Protein 8UEN (pdb70)

B-factor: mean 42.43, std 13.36, range [17.21, 109.15]

Structure (mmCIF, N/CA/C/O backbone):
data_8UEN
#
_entry.id   8UEN
#
_cell.length_a   202.950
_cell.length_b   58.762
_cell.length_c   74.562
_cell.angle_alpha   90.00
_cell.angle_beta   90.00
_cell.angle_gamma   90.00
#
_symmetry.space_group_name_H-M   'P 21 21 2'
#
loop_
_entity.id
_entity.type
_entity.pdbx_description
1 polymer 'Corynebacterial protease CP40'
2 water water
#
loop_
_atom_site.group_PDB
_atom_site.id
_atom_site.type_symbol
_atom_site.label_atom_id
_atom_site.label_alt_id
_atom_site.label_comp_id
_atom_site.label_asym_id
_atom_site.label_entity_id
_atom_site.label_seq_id
_atom_site.pdbx_PDB_ins_code
_atom_site.Cartn_x
_atom_site.Cartn_y
_atom_site.Cartn_z
_atom_site.occupancy
_atom_site.B_iso_or_equiv
_atom_site.auth_seq_id
_atom_site.auth_comp_id
_atom_site.auth_asym_id
_atom_site.auth_atom_id
_atom_site.pdbx_PDB_model_num
ATOM 1 N N . LEU A 1 39 ? 3.040 13.668 29.095 1.00 66.01 36 LEU A N 1
ATOM 2 C CA . LEU A 1 39 ? 1.631 13.665 28.617 1.00 61.21 36 LEU A CA 1
ATOM 3 C C . LEU A 1 39 ? 1.560 12.983 27.243 1.00 56.54 36 LEU A C 1
ATOM 4 O O . LEU A 1 39 ? 0.527 12.365 26.946 1.00 58.44 36 LEU A O 1
ATOM 9 N N . SER A 1 40 ? 2.602 13.104 26.439 1.00 49.46 37 SER A N 1
ATOM 10 C CA . SER A 1 40 ? 2.686 12.411 25.159 1.00 50.35 37 SER A CA 1
ATOM 11 C C . SER A 1 40 ? 2.414 10.920 25.311 1.00 50.17 37 SER A C 1
ATOM 12 O O . SER A 1 40 ? 2.867 10.280 26.264 1.00 49.51 37 SER A O 1
ATOM 15 N N . ASN A 1 41 ? 1.670 10.370 24.352 1.00 52.60 38 ASN A N 1
ATOM 16 C CA . ASN A 1 41 ? 1.342 8.952 24.306 1.00 44.52 38 ASN A CA 1
ATOM 17 C C . ASN A 1 41 ? 2.050 8.230 23.168 1.00 43.16 38 ASN A C 1
ATOM 18 O O . ASN A 1 41 ? 1.708 7.081 22.870 1.00 47.65 38 ASN A O 1
ATOM 23 N N . ALA A 1 42 ? 3.012 8.878 22.518 1.00 42.53 39 ALA A N 1
ATOM 24 C CA . ALA A 1 42 ? 3.720 8.240 21.420 1.00 47.15 39 ALA A CA 1
ATOM 25 C C . ALA A 1 42 ? 4.451 6.997 21.922 1.00 42.79 39 ALA A C 1
ATOM 26 O O . ALA A 1 42 ? 4.978 6.996 23.041 1.00 44.18 39 ALA A O 1
ATOM 28 N N . PRO A 1 43 ? 4.489 5.924 21.135 1.00 42.70 40 PRO A N 1
ATOM 29 C CA . PRO A 1 43 ? 5.136 4.694 21.603 1.00 43.00 40 PRO A CA 1
ATOM 30 C C . PRO A 1 43 ? 6.641 4.864 21.735 1.00 47.61 40 PRO A C 1
ATOM 31 O O . PRO A 1 43 ? 7.293 5.479 20.887 1.00 42.66 40 PRO A O 1
ATOM 35 N N . LEU A 1 44 ? 7.189 4.317 22.815 1.00 44.06 41 LEU A N 1
ATOM 36 C CA . LEU A 1 44 ? 8.634 4.212 22.977 1.00 45.67 41 LEU A CA 1
ATOM 37 C C . LEU A 1 44 ? 9.077 2.918 22.302 1.00 43.44 41 LEU A C 1
ATOM 38 O O . LEU A 1 44 ? 8.824 1.823 22.816 1.00 43.40 41 LEU A O 1
ATOM 43 N N . ALA A 1 45 ? 9.745 3.046 21.158 1.00 41.25 42 ALA A N 1
ATOM 44 C CA . ALA A 1 45 ? 9.991 1.918 20.274 1.00 42.37 42 ALA A CA 1
ATOM 45 C C . ALA A 1 45 ? 11.088 1.015 20.831 1.00 46.80 42 ALA A C 1
ATOM 46 O O . ALA A 1 45 ? 11.739 1.318 21.835 1.00 45.63 42 ALA A O 1
ATOM 48 N N . ALA A 1 46 ? 11.320 -0.101 20.145 1.00 44.89 43 ALA A N 1
ATOM 49 C CA . ALA A 1 46 ? 12.327 -1.047 20.586 1.00 40.43 43 ALA A CA 1
ATOM 50 C C . ALA A 1 46 ? 13.708 -0.513 20.217 1.00 47.80 43 ALA A C 1
ATOM 51 O O . ALA A 1 46 ? 13.849 0.549 19.601 1.00 42.03 43 ALA A O 1
ATOM 53 N N . SER A 1 47 ? 14.750 -1.252 20.604 1.00 43.72 44 SER A N 1
ATOM 54 C CA . SER A 1 47 ? 16.108 -0.776 20.366 1.00 41.89 44 SER A CA 1
ATOM 55 C C . SER A 1 47 ? 16.581 -1.214 18.988 1.00 45.45 44 SER A C 1
ATOM 56 O O . SER A 1 47 ? 16.383 -2.376 18.614 1.00 43.83 44 SER A O 1
ATOM 59 N N . PRO A 1 48 ? 17.197 -0.323 18.207 1.00 48.72 45 PRO A N 1
ATOM 60 C CA . PRO A 1 48 ? 17.823 -0.769 16.954 1.00 48.05 45 PRO A CA 1
ATOM 61 C C . PRO A 1 48 ? 19.017 -1.680 17.174 1.00 42.79 45 PRO A C 1
ATOM 62 O O . PRO A 1 48 ? 19.438 -2.355 16.228 1.00 49.74 45 PRO A O 1
ATOM 66 N N . GLY A 1 49 ? 19.578 -1.712 18.384 1.00 40.92 46 GLY A N 1
ATOM 67 C CA . GLY A 1 49 ? 20.712 -2.554 18.693 1.00 49.09 46 GLY A CA 1
ATOM 68 C C . GLY A 1 49 ? 22.066 -1.893 18.556 1.00 52.11 46 GLY A C 1
ATOM 69 O O . GLY A 1 49 ? 23.069 -2.486 18.976 1.00 44.52 46 GLY A O 1
ATOM 70 N N . GLN A 1 50 ? 22.131 -0.686 18.000 1.00 44.28 47 GLN A N 1
ATOM 71 C CA . GLN A 1 50 ? 23.405 -0.016 17.789 1.00 48.94 47 GLN A CA 1
ATOM 72 C C . GLN A 1 50 ? 23.159 1.465 17.547 1.00 47.32 47 GLN A C 1
ATOM 73 O O . GLN A 1 50 ? 22.048 1.884 17.209 1.00 45.62 47 GLN A O 1
ATOM 79 N N . ALA A 1 51 ? 24.215 2.252 17.733 1.00 43.14 48 ALA A N 1
ATOM 80 C CA . ALA A 1 51 ? 24.150 3.680 17.479 1.00 46.58 48 ALA A CA 1
ATOM 81 C C . ALA A 1 51 ? 24.166 3.949 15.976 1.00 47.60 48 ALA A C 1
ATOM 82 O O . ALA A 1 51 ? 24.317 3.039 15.154 1.00 53.09 48 ALA A O 1
ATOM 84 N N . ASP A 1 52 ? 23.997 5.225 15.619 1.00 49.99 49 ASP A N 1
ATOM 85 C CA . ASP A 1 52 ? 24.015 5.611 14.210 1.00 54.19 49 ASP A CA 1
ATOM 86 C C . ASP A 1 52 ? 25.338 5.230 13.558 1.00 56.76 49 ASP A C 1
ATOM 87 O O . ASP A 1 52 ? 25.365 4.678 12.452 1.00 54.78 49 ASP A O 1
ATOM 92 N N . LYS A 1 53 ? 26.449 5.521 14.230 1.00 45.66 50 LYS A N 1
ATOM 93 C CA . LYS A 1 53 ? 27.769 5.073 13.814 1.00 49.03 50 LYS A CA 1
ATOM 94 C C . LYS A 1 53 ? 28.343 4.168 14.895 1.00 45.96 50 LYS A C 1
ATOM 95 O O . LYS A 1 53 ? 28.133 4.403 16.089 1.00 43.85 50 LYS A O 1
ATOM 97 N N . VAL A 1 54 ? 29.062 3.128 14.473 1.00 40.43 51 VAL A N 1
ATOM 98 C CA . VAL A 1 54 ? 29.665 2.168 15.387 1.00 36.87 51 VAL A CA 1
ATOM 99 C C . VAL A 1 54 ? 31.121 1.956 14.993 1.00 40.09 51 VAL A C 1
ATOM 100 O O . VAL A 1 54 ? 31.594 2.451 13.970 1.00 41.98 51 VAL A O 1
ATOM 104 N N . GLY A 1 55 ? 31.834 1.208 15.833 1.00 43.19 52 GLY A N 1
ATOM 105 C CA . GLY A 1 55 ? 33.225 0.902 15.578 1.00 42.83 52 GLY A CA 1
ATOM 106 C C . GLY A 1 55 ? 34.150 2.054 15.919 1.00 40.88 52 GLY A C 1
ATOM 107 O O . GLY A 1 55 ? 33.746 3.109 16.411 1.00 43.33 52 GLY A O 1
ATOM 108 N N . ALA A 1 56 ? 35.435 1.830 15.653 1.00 38.02 53 ALA A N 1
ATOM 109 C CA . ALA A 1 56 ? 36.449 2.837 15.930 1.00 37.25 53 ALA A CA 1
ATOM 110 C C . ALA A 1 56 ? 36.273 4.041 15.013 1.00 45.01 53 ALA A C 1
ATOM 111 O O . ALA A 1 56 ? 36.105 3.892 13.798 1.00 39.99 53 ALA A O 1
ATOM 113 N N . GLN A 1 57 ? 36.311 5.235 15.597 1.00 41.86 54 GLN A N 1
ATOM 114 C CA . GLN A 1 57 ? 36.161 6.486 14.864 1.00 43.60 54 GLN A CA 1
ATOM 115 C C . GLN A 1 57 ? 37.483 7.238 14.909 1.00 48.74 54 GLN A C 1
ATOM 116 O O . GLN A 1 57 ? 37.979 7.559 15.994 1.00 46.56 54 GLN A O 1
ATOM 122 N N . ALA A 1 58 ? 38.039 7.537 13.731 1.00 51.48 55 ALA A N 1
ATOM 123 C CA . ALA A 1 58 ? 39.304 8.262 13.673 1.00 50.62 55 ALA A CA 1
ATOM 124 C C . ALA A 1 58 ? 39.170 9.679 14.215 1.00 56.07 55 ALA A C 1
ATOM 125 O O . ALA A 1 58 ? 40.157 10.258 14.683 1.00 58.05 55 ALA A O 1
ATOM 127 N N . THR A 1 59 ? 37.970 10.250 14.159 1.00 54.75 56 THR A N 1
ATOM 128 C CA . THR A 1 59 ? 37.722 11.603 14.629 1.00 53.22 56 THR A CA 1
ATOM 129 C C . THR A 1 59 ? 36.432 11.621 15.436 1.00 55.36 56 THR A C 1
ATOM 130 O O . THR A 1 59 ? 35.538 10.797 15.223 1.00 57.40 56 THR A O 1
ATOM 134 N N . CYS A 1 60 ? 36.347 12.563 16.373 1.00 53.79 57 CYS A N 1
ATOM 135 C CA . CYS A 1 60 ? 35.183 12.692 17.236 1.00 50.58 57 CYS A CA 1
ATOM 136 C C . CYS A 1 60 ? 34.698 14.133 17.245 1.00 45.92 57 CYS A C 1
ATOM 137 O O . CYS A 1 60 ? 35.483 15.073 17.093 1.00 57.45 57 CYS A O 1
ATOM 140 N N . ALA A 1 61 ? 33.387 14.292 17.435 1.00 49.98 58 ALA A N 1
ATOM 141 C CA . ALA A 1 61 ? 32.792 15.623 17.478 1.00 50.75 58 ALA A CA 1
ATOM 142 C C . ALA A 1 61 ? 33.285 16.420 18.680 1.00 49.14 58 ALA A C 1
ATOM 143 O O . ALA A 1 61 ? 33.563 17.619 18.565 1.00 49.25 58 ALA A O 1
ATOM 145 N N . ALA A 1 62 ? 33.40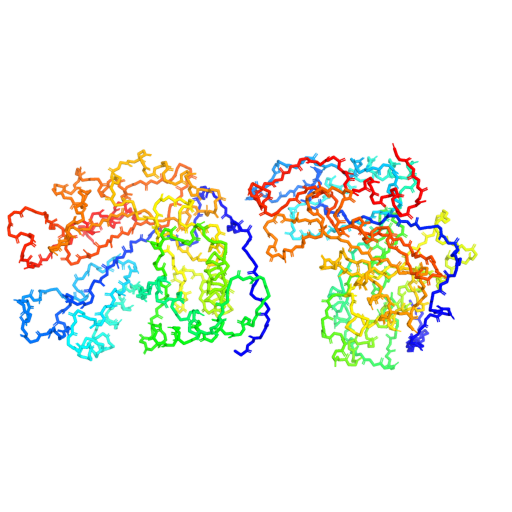6 15.774 19.835 1.00 41.95 59 ALA A N 1
ATOM 146 C CA . ALA A 1 62 ? 33.858 16.421 21.058 1.00 42.75 59 ALA A CA 1
ATOM 147 C C . ALA A 1 62 ? 35.207 15.856 21.479 1.00 37.75 59 ALA A C 1
ATOM 148 O O . ALA A 1 62 ? 35.475 14.664 21.301 1.00 44.27 59 ALA A O 1
ATOM 150 N N . LYS A 1 63 ? 36.052 16.719 22.039 1.00 37.49 60 LYS A N 1
ATOM 151 C CA . LYS A 1 63 ? 37.360 16.295 22.498 1.00 42.40 60 LYS A CA 1
ATOM 152 C C . LYS A 1 63 ? 37.226 15.376 23.711 1.00 41.88 60 LYS A C 1
ATOM 153 O O . LYS A 1 63 ? 36.216 15.410 24.419 1.00 39.68 60 LYS A O 1
ATOM 155 N N . PRO A 1 64 ? 38.227 14.528 23.958 1.00 43.00 61 PRO A N 1
ATOM 156 C CA . PRO A 1 64 ? 38.150 13.610 25.101 1.00 37.34 61 PRO A CA 1
ATOM 157 C C . PRO A 1 64 ? 38.037 14.364 26.418 1.00 35.22 61 PRO A C 1
ATOM 158 O O . PRO A 1 64 ? 38.683 15.393 26.625 1.00 38.63 61 PRO A O 1
ATOM 162 N N . ILE A 1 65 ? 37.209 13.837 27.317 1.00 31.12 62 ILE A N 1
ATOM 163 C CA . ILE A 1 65 ? 36.929 14.488 28.588 1.00 32.42 62 ILE A CA 1
ATOM 164 C C . ILE A 1 65 ? 37.406 13.590 29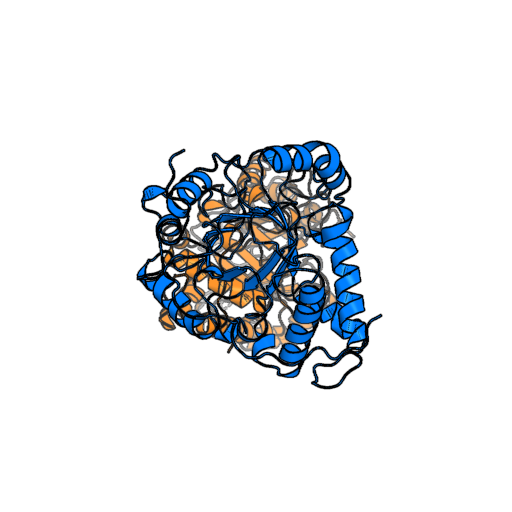.720 1.00 32.74 62 ILE A C 1
ATOM 165 O O . ILE A 1 65 ? 37.534 12.372 29.571 1.00 32.10 62 ILE A O 1
ATOM 170 N N . PHE A 1 66 ? 37.669 14.209 30.867 1.00 36.68 63 PHE A N 1
ATOM 171 C CA . PHE A 1 66 ? 37.874 13.476 32.107 1.00 34.48 63 PHE A CA 1
ATOM 172 C C . PHE A 1 66 ? 36.604 13.559 32.940 1.00 30.06 63 PHE A C 1
ATOM 173 O O . PHE A 1 66 ? 36.120 14.656 33.240 1.00 30.24 63 PHE A O 1
ATOM 181 N N . PHE A 1 67 ? 36.082 12.399 33.317 1.00 31.41 64 PHE A N 1
ATOM 182 C CA . PHE A 1 67 ? 34.841 12.275 34.066 1.00 29.10 64 PHE A CA 1
ATOM 183 C C . PHE A 1 67 ? 35.178 11.871 35.495 1.00 30.38 64 PHE A C 1
ATOM 184 O O . PHE A 1 67 ? 36.002 10.977 35.711 1.00 28.56 64 PHE A O 1
ATOM 192 N N . GLY A 1 68 ? 34.561 12.537 36.466 1.00 31.13 65 GLY A N 1
ATOM 193 C CA . GLY A 1 68 ? 34.868 12.248 37.853 1.00 26.11 65 GLY A CA 1
ATOM 194 C C . GLY A 1 68 ? 33.655 12.006 38.727 1.00 26.48 65 GLY A C 1
ATOM 195 O O . GLY A 1 68 ? 32.754 12.846 38.798 1.00 24.92 65 GLY A O 1
ATOM 196 N N . TYR A 1 69 ? 33.620 10.859 39.401 1.00 24.81 66 TYR A N 1
ATOM 197 C CA . TYR A 1 69 ? 32.563 10.556 40.355 1.00 26.11 66 TYR A CA 1
ATOM 198 C C . TYR A 1 69 ? 32.921 11.144 41.713 1.00 27.59 66 TYR A C 1
ATOM 199 O O . TYR A 1 69 ? 34.027 10.928 42.218 1.00 25.65 66 TYR A O 1
ATOM 208 N N . TYR A 1 70 ? 31.983 11.884 42.299 1.00 26.82 67 TYR A N 1
ATOM 209 C CA . TYR A 1 70 ? 32.190 12.565 43.569 1.00 26.53 67 TYR A CA 1
ATOM 210 C C . TYR A 1 70 ? 31.188 12.030 44.580 1.00 29.03 67 TYR A C 1
ATOM 211 O O . TYR A 1 70 ? 29.974 12.135 44.371 1.00 30.16 67 TYR A O 1
ATOM 220 N N . ARG A 1 71 ? 31.696 11.459 45.670 1.00 30.11 68 ARG A N 1
ATOM 221 C CA . ARG A 1 71 ? 30.849 10.919 46.729 1.00 28.71 68 ARG A CA 1
ATOM 222 C C . ARG A 1 71 ? 30.429 12.057 47.652 1.00 31.81 68 ARG A C 1
ATOM 223 O O . ARG A 1 71 ? 31.247 12.578 48.419 1.00 33.55 68 ARG A O 1
ATOM 231 N N . THR A 1 72 ? 29.152 12.443 47.584 1.00 27.41 69 THR A N 1
ATOM 232 C CA . THR A 1 72 ? 28.694 13.611 48.330 1.00 32.95 69 THR A CA 1
ATOM 233 C C . THR A 1 72 ? 28.724 13.372 49.834 1.00 35.60 69 THR A C 1
ATOM 234 O O . THR A 1 72 ? 28.877 14.327 50.605 1.00 31.13 69 THR A O 1
ATOM 238 N N . TRP A 1 73 ? 28.591 12.118 50.272 1.00 30.42 70 TRP A N 1
ATOM 239 C CA . TRP A 1 73 ? 28.636 11.853 51.709 1.00 33.22 70 TRP A CA 1
ATOM 240 C C . TRP A 1 73 ? 30.051 11.936 52.286 1.00 35.34 70 TRP A C 1
ATOM 241 O O . TRP A 1 73 ? 30.252 11.630 53.470 1.00 33.18 70 TRP A O 1
ATOM 252 N N . ARG A 1 74 ? 31.021 12.345 51.469 1.00 31.12 71 ARG A N 1
ATOM 253 C CA . ARG A 1 74 ? 32.366 12.662 51.926 1.00 35.52 71 ARG A CA 1
ATOM 254 C C . ARG A 1 74 ? 32.694 14.140 51.758 1.00 37.00 71 ARG A C 1
ATOM 255 O O . ARG A 1 74 ? 33.842 14.542 51.976 1.00 39.46 71 ARG A O 1
ATOM 263 N N . ASP A 1 75 ? 31.712 14.957 51.385 1.00 34.08 72 ASP A N 1
ATOM 264 C CA . ASP A 1 75 ? 31.919 16.392 51.259 1.00 37.53 72 ASP A CA 1
ATOM 265 C C . ASP A 1 75 ? 31.813 17.056 52.626 1.00 40.71 72 ASP A C 1
ATOM 266 O O . ASP A 1 75 ? 31.010 16.649 53.470 1.00 39.37 72 ASP A O 1
ATOM 271 N N . LYS A 1 76 ? 32.630 18.091 52.836 1.00 38.07 73 LYS A N 1
ATOM 272 C CA . LYS A 1 76 ? 32.689 18.746 54.139 1.00 40.47 73 LYS A CA 1
ATOM 273 C C . LYS A 1 76 ? 31.351 19.360 54.538 1.00 34.91 73 LYS A C 1
ATOM 274 O O . LYS A 1 76 ? 31.041 19.447 55.732 1.00 41.22 73 LYS A O 1
ATOM 280 N N . ALA A 1 77 ? 30.542 19.776 53.564 1.00 36.61 74 ALA A N 1
ATOM 281 C CA . ALA A 1 77 ? 29.293 20.466 53.862 1.00 36.44 74 ALA A CA 1
ATOM 282 C C . ALA A 1 77 ? 28.151 19.527 54.228 1.00 37.27 74 ALA A C 1
ATOM 283 O O . ALA A 1 77 ? 27.106 20.004 54.682 1.00 40.25 74 ALA A O 1
ATOM 285 N N . ILE A 1 78 ? 28.312 18.222 54.043 1.00 36.80 75 ILE A N 1
ATOM 286 C CA . ILE A 1 78 ? 27.241 17.284 54.358 1.00 40.11 75 ILE A CA 1
ATOM 287 C C . ILE A 1 78 ? 27.200 17.049 55.864 1.00 43.98 75 ILE A C 1
ATOM 288 O O . ILE A 1 78 ? 28.211 17.172 56.566 1.00 47.14 75 ILE A O 1
ATOM 293 N N . GLU A 1 79 ? 26.010 16.737 56.372 1.00 43.75 76 GLU A N 1
ATOM 294 C CA . GLU A 1 79 ? 25.796 16.459 57.792 1.00 48.05 76 GLU A CA 1
ATOM 295 C C . GLU A 1 79 ? 25.543 14.965 57.965 1.00 48.18 76 GLU A C 1
ATOM 296 O O . GLU A 1 79 ? 24.439 14.479 57.703 1.00 50.90 76 GLU A O 1
ATOM 302 N N . LEU A 1 80 ? 26.565 14.242 58.411 1.00 43.33 77 LEU A N 1
ATOM 303 C CA . LEU A 1 80 ? 26.419 12.815 58.638 1.00 54.64 77 LEU A CA 1
ATOM 304 C C . LEU A 1 80 ? 25.634 12.562 59.925 1.00 60.48 77 LEU A C 1
ATOM 305 O O . LEU A 1 80 ? 25.348 13.476 60.705 1.00 58.12 77 LEU A O 1
ATOM 310 N N . ASN A 1 81 ? 25.277 11.298 60.140 1.00 58.94 78 ASN A N 1
ATOM 311 C CA . ASN A 1 81 ? 24.538 10.918 61.335 1.00 64.85 78 ASN A CA 1
ATOM 312 C C . ASN A 1 81 ? 25.384 11.133 62.588 1.00 65.14 78 ASN A C 1
ATOM 313 O O . ASN A 1 81 ? 26.614 11.228 62.536 1.00 64.79 78 ASN A O 1
ATOM 318 N N . ASP A 1 82 ? 24.699 11.216 63.731 1.00 74.66 79 ASP A N 1
ATOM 319 C CA . ASP A 1 82 ? 25.378 11.523 64.987 1.00 78.40 79 ASP A CA 1
ATOM 320 C C . ASP A 1 82 ? 26.337 10.411 65.397 1.00 72.23 79 ASP A C 1
ATOM 321 O O . ASP A 1 82 ? 27.465 10.684 65.822 1.00 69.61 79 ASP A O 1
ATOM 326 N N . GLY A 1 83 ? 25.909 9.156 65.284 1.00 64.22 80 GLY A N 1
ATOM 327 C CA . GLY A 1 83 ? 26.773 8.047 65.629 1.00 64.42 80 GLY A CA 1
ATOM 328 C C . GLY A 1 83 ? 27.826 7.699 64.604 1.00 66.81 80 GLY A C 1
ATOM 329 O O . GLY A 1 83 ? 28.604 6.767 64.821 1.00 62.27 80 GLY A O 1
ATOM 330 N N . ASP A 1 84 ? 27.869 8.420 63.486 1.00 62.91 81 ASP A N 1
ATOM 331 C CA . ASP A 1 84 ? 28.825 8.120 62.428 1.00 53.95 81 ASP A CA 1
ATOM 332 C C . ASP A 1 84 ? 30.249 8.352 62.916 1.00 61.11 81 ASP A C 1
ATOM 333 O O . ASP A 1 84 ? 30.549 9.380 63.530 1.00 71.61 81 ASP A O 1
ATOM 338 N N . LYS A 1 85 ? 31.131 7.388 62.639 1.00 61.33 82 LYS A N 1
ATOM 339 C CA . LYS A 1 85 ? 32.527 7.525 63.035 1.00 65.74 82 LYS A CA 1
ATOM 340 C C . LYS A 1 85 ? 33.233 8.640 62.275 1.00 67.33 82 LYS A C 1
ATOM 341 O O . LYS A 1 85 ? 34.287 9.106 62.722 1.00 73.51 82 LYS A O 1
ATOM 347 N N . TRP A 1 86 ? 32.680 9.072 61.142 1.00 59.45 83 TRP A N 1
ATOM 348 C CA . TRP A 1 86 ? 33.246 10.149 60.339 1.00 61.70 83 TRP A CA 1
ATOM 349 C C . TRP A 1 86 ? 32.363 11.394 60.340 1.00 69.65 83 TRP A C 1
ATOM 350 O O . TRP A 1 86 ? 32.321 12.126 59.348 1.00 76.40 83 TRP A O 1
ATOM 361 N N . LYS A 1 87 ? 31.618 11.624 61.427 1.00 70.47 84 LYS A N 1
ATOM 362 C CA . LYS A 1 87 ? 30.874 12.874 61.559 1.00 78.52 84 LYS A CA 1
ATOM 363 C C . LYS A 1 87 ? 31.777 14.087 61.367 1.00 85.18 84 LYS A C 1
ATOM 364 O O . LYS A 1 87 ? 31.322 15.134 60.892 1.00 87.01 84 LYS A O 1
ATOM 370 N N . ASP A 1 88 ? 33.054 13.967 61.728 1.00 84.79 85 ASP A N 1
ATOM 371 C CA . ASP A 1 88 ? 34.093 14.932 61.416 1.00 88.29 85 ASP A CA 1
ATOM 372 C C . ASP A 1 88 ? 35.042 14.306 60.388 1.00 90.85 85 ASP A C 1
ATOM 373 O O . ASP A 1 88 ? 34.612 13.459 59.586 1.00 92.08 85 ASP A O 1
ATOM 378 N N . LYS A 1 89 ? 36.309 14.718 60.400 1.00 93.93 86 LYS A N 1
ATOM 379 C CA . LYS A 1 89 ? 37.349 14.148 59.541 1.00 100.65 86 LYS A CA 1
ATOM 380 C C . LYS A 1 89 ? 37.026 14.270 58.053 1.00 79.68 86 LYS A C 1
ATOM 381 O O . LYS A 1 89 ? 37.619 13.566 57.229 1.00 83.49 86 LYS A O 1
ATOM 387 N N . LEU A 1 90 ? 36.093 15.145 57.682 1.00 70.31 87 LEU A N 1
ATOM 388 C CA . LEU A 1 90 ? 35.760 15.379 56.277 1.00 58.58 87 LEU A CA 1
ATOM 389 C C . LEU A 1 90 ? 36.637 16.513 55.760 1.00 59.27 87 LEU A C 1
ATOM 390 O O . LEU A 1 90 ? 36.392 17.688 56.047 1.00 60.77 87 LEU A O 1
ATOM 395 N N . HIS A 1 91 ? 37.669 16.156 54.996 1.00 61.51 88 HIS A N 1
ATOM 396 C CA . HIS A 1 91 ? 38.686 17.104 54.557 1.00 62.03 88 HIS A CA 1
ATOM 397 C C . HIS A 1 91 ? 38.316 17.824 53.265 1.00 53.69 88 HIS A C 1
ATOM 398 O O . HIS A 1 91 ? 38.594 19.020 53.123 1.00 57.13 88 HIS A O 1
ATOM 405 N N . THR A 1 92 ? 37.687 17.127 52.323 1.00 45.18 89 THR A N 1
ATOM 406 C CA . THR A 1 92 ? 37.579 17.590 50.946 1.00 41.04 89 THR A CA 1
ATOM 407 C C . THR A 1 92 ? 36.256 18.299 50.681 1.00 38.93 89 THR A C 1
ATOM 408 O O . THR A 1 92 ? 35.205 17.894 51.187 1.00 37.01 89 THR A O 1
ATOM 412 N N . LYS A 1 93 ? 36.325 19.359 49.879 1.00 39.17 90 LYS A N 1
ATOM 413 C CA . LYS A 1 93 ? 35.169 20.028 49.303 1.00 38.72 90 LYS A CA 1
ATOM 414 C C . LYS A 1 93 ? 35.099 19.731 47.811 1.00 37.18 90 LYS A C 1
ATOM 415 O O . LYS A 1 93 ? 36.079 19.304 47.194 1.00 39.63 90 LYS A O 1
ATOM 421 N N . LEU A 1 94 ? 33.919 19.968 47.232 1.00 34.71 91 LEU A N 1
ATOM 422 C CA . LEU A 1 94 ? 33.727 19.687 45.813 1.00 38.46 91 LEU A CA 1
ATOM 423 C C . LEU A 1 94 ? 34.658 20.539 44.956 1.00 36.62 91 LEU A C 1
ATOM 424 O O . LEU A 1 94 ? 35.175 20.074 43.934 1.00 34.69 91 LEU A O 1
ATOM 429 N N . THR A 1 95 ? 34.885 21.788 45.361 1.00 32.02 92 THR A N 1
ATOM 430 C CA . THR A 1 95 ? 35.736 22.698 44.606 1.00 35.26 92 THR A CA 1
ATOM 431 C C . THR A 1 95 ? 37.222 22.395 44.758 1.00 34.43 92 THR A C 1
ATOM 432 O O . THR A 1 95 ? 38.037 23.046 44.096 1.00 32.47 92 THR A O 1
ATOM 436 N N . ASP A 1 96 ? 37.598 21.439 45.612 1.00 38.06 93 ASP A N 1
ATOM 437 C CA . ASP A 1 96 ? 39.004 21.068 45.740 1.00 31.44 93 ASP A CA 1
ATOM 438 C C . ASP A 1 96 ? 39.523 20.329 44.514 1.00 35.98 93 ASP A C 1
ATOM 439 O O . ASP A 1 96 ? 40.741 20.278 44.309 1.00 35.09 93 ASP A O 1
ATOM 444 N N . ILE A 1 97 ? 38.637 19.753 43.706 1.00 34.97 94 ILE A N 1
ATOM 445 C CA . ILE A 1 97 ? 39.027 18.963 42.540 1.00 35.38 94 ILE A CA 1
ATOM 446 C C . ILE A 1 97 ? 39.775 19.848 41.549 1.00 34.68 94 ILE A C 1
ATOM 447 O O . ILE A 1 97 ? 39.591 21.075 41.555 1.00 33.53 94 ILE A O 1
ATOM 452 N N . PRO A 1 98 ? 40.641 19.283 40.707 1.00 32.97 95 PRO A N 1
ATOM 453 C CA . PRO A 1 98 ? 41.371 20.107 39.737 1.00 38.97 95 PRO A CA 1
ATOM 454 C C . PRO A 1 98 ? 40.425 20.843 38.800 1.00 37.39 95 PRO A C 1
ATOM 455 O O . PRO A 1 98 ? 39.363 20.340 38.427 1.00 34.87 95 PRO A O 1
ATOM 459 N N . GLU A 1 99 ? 40.826 22.059 38.424 1.00 36.89 96 GLU A N 1
ATOM 460 C CA . GLU A 1 99 ? 39.990 22.890 37.567 1.00 45.13 96 GLU A CA 1
ATOM 461 C C . GLU A 1 99 ? 39.848 22.319 36.163 1.00 43.80 96 GLU A C 1
ATOM 462 O O . GLU A 1 99 ? 38.900 22.677 35.456 1.00 45.76 96 GLU A O 1
ATOM 468 N N . GLN A 1 100 ? 40.754 21.435 35.752 1.00 39.19 97 GLN A N 1
ATOM 469 C CA . GLN A 1 100 ? 40.720 20.837 34.424 1.00 35.89 97 GLN A CA 1
ATOM 470 C C . GLN A 1 100 ? 39.790 19.633 34.336 1.00 36.41 97 GLN A C 1
ATOM 471 O O . GLN A 1 100 ? 39.751 18.978 33.288 1.00 34.89 97 GLN A O 1
ATOM 477 N N . VAL A 1 101 ? 39.052 19.321 35.400 1.00 32.90 98 VAL A N 1
ATOM 478 C CA . VAL A 1 101 ? 38.034 18.280 35.322 1.00 34.43 98 VAL A CA 1
ATOM 479 C C . VAL A 1 101 ? 36.922 18.757 34.399 1.00 34.72 98 VAL A C 1
ATOM 480 O O . VAL A 1 101 ? 36.320 19.814 34.622 1.00 35.84 98 VAL A O 1
ATOM 484 N N . ASP A 1 102 ? 36.654 17.985 33.345 1.00 35.00 99 ASP A N 1
ATOM 485 C CA . ASP A 1 102 ? 35.640 18.385 32.376 1.00 34.68 99 ASP A CA 1
ATOM 486 C C . ASP A 1 102 ? 34.232 18.167 32.913 1.00 35.92 99 ASP A C 1
ATOM 487 O O . ASP A 1 102 ? 33.355 19.017 32.724 1.00 36.58 99 ASP A O 1
ATOM 492 N N . MET A 1 103 ? 33.996 17.038 33.574 1.00 34.53 100 MET A N 1
ATOM 493 C CA . MET A 1 103 ? 32.663 16.706 34.056 1.00 32.18 100 MET A CA 1
ATOM 494 C C . MET A 1 103 ? 32.778 15.953 35.372 1.00 30.76 100 MET A C 1
ATOM 495 O O . MET A 1 103 ? 33.604 15.045 35.499 1.00 31.45 100 MET A O 1
ATOM 500 N N . VAL A 1 104 ? 31.954 16.338 36.342 1.00 27.36 101 VAL A N 1
ATOM 501 C CA . VAL A 1 104 ? 31.887 15.676 37.638 1.00 28.98 101 VAL A CA 1
ATOM 502 C C . VAL A 1 104 ? 30.457 15.204 37.859 1.00 27.55 101 VAL A C 1
ATOM 503 O O . VAL A 1 104 ? 29.500 15.908 37.519 1.00 30.75 101 VAL A O 1
ATOM 507 N N . SER A 1 105 ? 30.312 14.000 38.403 1.00 28.62 102 SER A N 1
ATOM 508 C CA . SER A 1 105 ? 29.007 13.416 38.687 1.00 28.44 102 SER A CA 1
ATOM 509 C C . SER A 1 105 ? 28.829 13.314 40.194 1.00 28.28 102 SER A C 1
ATOM 510 O O . SER A 1 105 ? 29.647 12.689 40.878 1.00 28.77 102 SER A O 1
ATOM 513 N N . LEU A 1 106 ? 27.765 13.928 40.708 1.00 27.58 103 LEU A N 1
ATOM 514 C CA . LEU A 1 106 ? 27.455 13.861 42.131 1.00 31.01 103 LEU A CA 1
ATOM 515 C C . LEU A 1 106 ? 26.808 12.513 42.422 1.00 29.96 103 LEU A C 1
ATOM 516 O O . LEU A 1 106 ? 25.712 12.222 41.931 1.00 30.10 103 LEU A O 1
ATOM 521 N N . PHE A 1 107 ? 27.489 11.686 43.213 1.00 32.52 104 PHE A N 1
ATOM 522 C CA . PHE A 1 107 ? 26.989 10.371 43.612 1.00 27.10 104 PHE A CA 1
ATOM 523 C C . PHE A 1 107 ? 26.369 10.543 44.996 1.00 34.71 104 PHE A C 1
ATOM 524 O O . PHE A 1 107 ? 27.050 10.465 46.020 1.00 32.25 104 PHE A O 1
ATOM 532 N N . HIS A 1 108 ? 25.061 10.784 45.020 1.00 26.66 105 HIS A N 1
ATOM 533 C CA . HIS A 1 108 ? 24.353 11.171 46.233 1.00 32.67 105 HIS A CA 1
ATOM 534 C C . HIS A 1 108 ? 23.547 9.989 46.760 1.00 40.91 105 HIS A C 1
ATOM 535 O O . HIS A 1 108 ? 22.712 9.429 46.041 1.00 36.24 105 HIS A O 1
ATOM 542 N N . VAL A 1 109 ? 23.798 9.619 48.013 1.00 37.53 106 VAL A N 1
ATOM 543 C CA . VAL A 1 109 ? 23.099 8.513 48.663 1.00 38.92 106 VAL A CA 1
ATOM 544 C C . VAL A 1 109 ? 22.422 9.036 49.926 1.00 42.98 106 VAL A C 1
ATOM 545 O O . VAL A 1 109 ? 23.107 9.369 50.904 1.00 41.95 106 VAL A O 1
ATOM 549 N N . PRO A 1 110 ? 21.090 9.122 49.952 1.00 41.27 107 PRO A N 1
ATOM 550 C CA . PRO A 1 110 ? 20.413 9.687 51.132 1.00 43.44 107 PRO A CA 1
ATOM 551 C C . PRO A 1 110 ? 20.652 8.912 52.418 1.00 43.59 107 PRO A C 1
ATOM 552 O O . PRO A 1 110 ? 20.680 9.519 53.496 1.00 44.23 107 PRO A O 1
ATOM 556 N N . ASP A 1 111 ? 20.822 7.591 52.345 1.00 38.24 108 ASP A N 1
ATOM 557 C CA . ASP A 1 111 ? 21.007 6.794 53.553 1.00 41.91 108 ASP A CA 1
ATOM 558 C C . ASP A 1 111 ? 22.378 6.977 54.193 1.00 42.23 108 ASP A C 1
ATOM 559 O O . ASP A 1 111 ? 22.595 6.467 55.297 1.00 44.87 108 ASP A O 1
ATOM 564 N N . ASN A 1 112 ? 23.300 7.684 53.543 1.00 37.31 109 ASN A N 1
ATOM 565 C CA . ASN A 1 112 ? 24.654 7.837 54.060 1.00 39.11 109 ASN A CA 1
ATOM 566 C C . ASN A 1 112 ? 24.847 9.096 54.896 1.00 42.40 109 ASN A C 1
ATOM 567 O O . ASN A 1 112 ? 25.963 9.339 55.365 1.00 39.57 109 ASN A O 1
ATOM 572 N N . GLN A 1 113 ? 23.805 9.899 55.095 1.00 41.89 110 GLN A N 1
ATOM 573 C CA . GLN A 1 113 ? 23.933 11.108 55.896 1.00 47.01 110 GLN A CA 1
ATOM 574 C C . GLN A 1 113 ? 22.619 11.382 56.611 1.00 47.48 110 GLN A C 1
ATOM 575 O O . GLN A 1 113 ? 21.566 10.856 56.241 1.00 51.08 110 GLN A O 1
ATOM 581 N N . LYS A 1 114 ? 22.697 12.217 57.650 1.00 48.71 111 LYS A N 1
ATOM 582 C CA . LYS A 1 114 ? 21.488 12.643 58.348 1.00 50.75 111 LYS A CA 1
ATOM 583 C C . LYS A 1 114 ? 20.699 13.639 57.508 1.00 55.26 111 LYS A C 1
ATOM 584 O O . LYS A 1 114 ? 19.489 13.481 57.310 1.00 57.19 111 LYS A O 1
ATOM 590 N N . SER A 1 115 ? 21.369 14.678 57.012 1.00 46.65 112 SER A N 1
ATOM 591 C CA . SER A 1 115 ? 20.716 15.699 56.208 1.00 47.53 112 SER A CA 1
ATOM 592 C C . SER A 1 115 ? 21.687 16.199 55.149 1.00 42.13 112 SER A C 1
ATOM 593 O O . SER A 1 115 ? 22.902 16.235 55.365 1.00 42.91 112 SER A O 1
ATOM 596 N N . ASP A 1 116 ? 21.136 16.578 53.997 1.00 39.19 113 ASP A N 1
ATOM 597 C CA . ASP A 1 116 ? 21.911 17.133 52.896 1.00 38.67 113 ASP A CA 1
ATOM 598 C C . ASP A 1 116 ? 21.575 18.594 52.629 1.00 41.94 113 ASP A C 1
ATOM 599 O O . ASP A 1 116 ? 22.027 19.150 51.622 1.00 41.92 113 ASP A O 1
ATOM 604 N N . GLN A 1 117 ? 20.789 19.223 53.505 1.00 40.82 114 GLN A N 1
ATOM 605 C CA . GLN A 1 117 ? 20.351 20.597 53.275 1.00 40.55 114 GLN A CA 1
ATOM 606 C C . GLN A 1 117 ? 21.539 21.547 53.175 1.00 42.90 114 GLN A C 1
ATOM 607 O O . GLN A 1 117 ? 21.637 22.342 52.231 1.00 41.41 114 GLN A O 1
ATOM 613 N N . ARG A 1 118 ? 22.459 21.469 54.140 1.00 44.67 115 ARG A N 1
ATOM 614 C CA . ARG A 1 118 ? 23.645 22.318 54.106 1.00 43.87 115 ARG A CA 1
ATOM 615 C C . ARG A 1 118 ? 24.471 22.065 52.851 1.00 37.66 115 ARG A C 1
ATOM 616 O O . ARG A 1 118 ? 25.013 23.004 52.259 1.00 32.53 115 ARG A O 1
ATOM 624 N N . PHE A 1 119 ? 24.559 20.806 52.416 1.00 35.74 116 PHE A N 1
ATOM 625 C CA . PHE A 1 119 ? 25.352 20.491 51.232 1.00 35.31 116 PHE A CA 1
ATOM 626 C C . PHE A 1 119 ? 24.765 21.141 49.985 1.00 37.76 116 PHE A C 1
ATOM 627 O O . PHE A 1 119 ? 25.491 21.742 49.188 1.00 32.94 116 PHE A O 1
ATOM 635 N N . TRP A 1 120 ? 23.449 21.024 49.792 1.00 36.15 117 TRP A N 1
ATOM 636 C CA . TRP A 1 120 ? 22.842 21.606 48.599 1.00 37.00 117 TRP A CA 1
ATOM 637 C C . TRP A 1 120 ? 22.836 23.128 48.653 1.00 39.73 117 TRP A C 1
ATOM 638 O O . TRP A 1 120 ? 23.000 23.781 47.614 1.00 41.21 117 TRP A O 1
ATOM 649 N N . GLU A 1 121 ? 22.670 23.714 49.841 1.00 34.46 118 GLU A N 1
ATOM 650 C CA . GLU A 1 121 ? 22.792 25.165 49.951 1.00 38.87 118 GLU A CA 1
ATOM 651 C C . GLU A 1 121 ? 24.207 25.624 49.613 1.00 40.27 118 GLU A C 1
ATOM 652 O O . GLU A 1 121 ? 24.390 26.637 48.927 1.00 40.67 118 GLU A O 1
ATOM 658 N N . THR A 1 122 ? 25.220 24.885 50.075 1.00 35.12 119 THR A N 1
ATOM 659 C CA . THR A 1 122 ? 26.601 25.217 49.735 1.00 37.70 119 THR A CA 1
ATOM 660 C C . THR A 1 122 ? 26.854 25.042 48.243 1.00 37.46 119 THR A C 1
ATOM 661 O O . THR A 1 122 ? 27.589 25.828 47.634 1.00 35.64 119 THR A O 1
ATOM 665 N N . PHE A 1 123 ? 26.252 24.016 47.642 1.00 33.32 120 PHE A N 1
ATOM 666 C CA . PHE A 1 123 ? 26.400 23.791 46.208 1.00 35.42 120 PHE A CA 1
ATOM 667 C C . PHE A 1 123 ? 25.822 24.956 45.417 1.00 36.82 120 PHE A C 1
ATOM 668 O O . PHE A 1 123 ? 26.461 25.474 44.495 1.00 38.64 120 PHE A O 1
ATOM 676 N N . ASP A 1 124 ? 24.605 25.382 45.766 1.00 34.90 121 ASP A N 1
ATOM 677 C CA . ASP A 1 124 ? 23.988 26.505 45.067 1.00 34.52 121 ASP A CA 1
ATOM 678 C C . ASP A 1 124 ? 24.768 27.796 45.291 1.00 41.41 121 ASP A C 1
ATOM 679 O O . ASP A 1 124 ? 24.946 28.591 44.360 1.00 42.52 121 ASP A O 1
ATOM 684 N N . LYS A 1 125 ? 25.241 28.024 46.518 1.00 41.40 122 LYS A N 1
ATOM 685 C CA . LYS A 1 125 ? 25.924 29.274 46.836 1.00 38.47 122 LYS A CA 1
ATOM 686 C C . LYS A 1 125 ? 27.376 29.271 46.370 1.00 39.01 122 LYS A C 1
ATOM 687 O O . LYS A 1 125 ? 27.846 30.249 45.778 1.00 43.42 122 LYS A O 1
ATOM 693 N N . GLU A 1 126 ? 28.102 28.184 46.634 1.00 36.91 123 GLU A N 1
ATOM 694 C CA . GLU A 1 126 ? 29.556 28.168 46.516 1.00 39.69 123 GLU A CA 1
ATOM 695 C C . GLU A 1 126 ? 30.065 27.233 45.424 1.00 36.93 123 GLU A C 1
ATOM 696 O O . GLU A 1 126 ? 30.786 27.673 44.524 1.00 35.06 123 GLU A O 1
ATOM 702 N N . TYR A 1 127 ? 29.722 25.945 45.491 1.00 34.96 124 TYR A N 1
ATOM 703 C CA . TYR A 1 127 ? 30.324 24.956 44.600 1.00 34.88 124 TYR A CA 1
ATOM 704 C C . TYR A 1 127 ? 29.967 25.223 43.140 1.00 39.81 124 TYR A C 1
ATOM 705 O O . TYR A 1 127 ? 30.850 25.353 42.282 1.00 37.95 124 TYR A O 1
ATOM 714 N N . HIS A 1 128 ? 28.669 25.294 42.842 1.00 34.77 125 HIS A N 1
ATOM 715 C CA . HIS A 1 128 ? 28.231 25.359 41.450 1.00 40.01 125 HIS A CA 1
ATOM 716 C C . HIS A 1 128 ? 28.693 26.613 40.714 1.00 45.61 125 HIS A C 1
ATOM 717 O O . HIS A 1 128 ? 29.080 26.488 39.539 1.00 43.73 125 HIS A O 1
ATOM 724 N N . PRO A 1 129 ? 28.668 27.820 41.298 1.00 42.95 126 PRO A N 1
ATOM 725 C CA . PRO A 1 129 ? 29.224 28.970 40.563 1.00 42.40 126 PRO A CA 1
ATOM 726 C C . PRO A 1 129 ? 30.698 28.806 40.242 1.00 46.49 12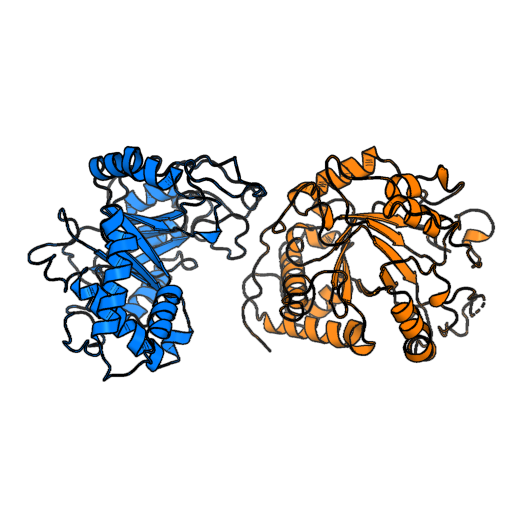6 PRO A C 1
ATOM 727 O O . PRO A 1 129 ? 31.131 29.153 39.137 1.00 46.77 126 PRO A O 1
ATOM 731 N N . THR A 1 130 ? 31.480 28.263 41.178 1.00 41.58 127 THR A N 1
ATOM 732 C CA . THR A 1 130 ? 32.898 28.039 40.919 1.00 44.43 127 THR A CA 1
ATOM 733 C C . THR A 1 130 ? 33.101 27.022 39.802 1.00 45.17 127 THR A C 1
ATOM 734 O O . THR A 1 130 ? 33.941 27.222 38.914 1.00 48.46 127 THR A O 1
ATOM 738 N N . LEU A 1 131 ? 32.343 25.923 39.827 1.00 40.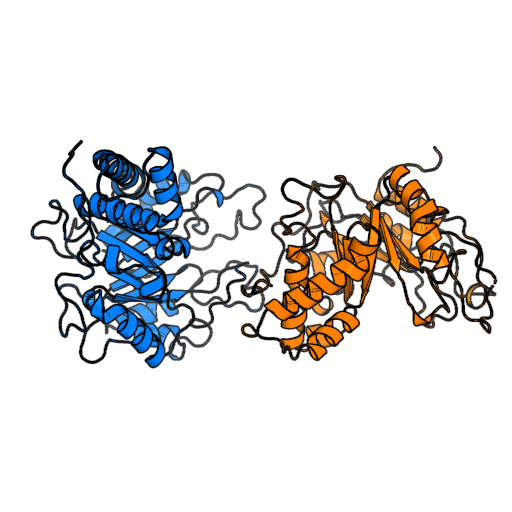26 128 LEU A N 1
ATOM 739 C CA . LEU A 1 131 ? 32.484 24.915 38.781 1.00 43.55 128 LEU A CA 1
ATOM 740 C C . LEU A 1 131 ? 32.051 25.454 37.421 1.00 44.08 128 LEU A C 1
ATOM 741 O O . LEU A 1 131 ? 32.661 25.122 36.397 1.00 44.80 128 LEU A O 1
ATOM 746 N N . LYS A 1 132 ? 31.005 26.286 37.387 1.00 44.33 129 LYS A N 1
ATOM 747 C CA . LYS A 1 132 ? 30.612 26.923 36.134 1.00 40.97 129 LYS A CA 1
ATOM 748 C C . LYS A 1 132 ? 31.697 27.868 35.639 1.00 44.73 129 LYS A C 1
ATOM 749 O O . LYS A 1 132 ? 31.956 27.956 34.432 1.00 39.26 129 LYS A O 1
ATOM 755 N N . GLU A 1 133 ? 32.337 28.590 36.562 1.00 46.67 130 GLU A N 1
ATOM 756 C CA . GLU A 1 133 ? 33.440 29.469 36.196 1.00 49.69 130 GLU A CA 1
ATOM 757 C C . GLU A 1 133 ? 34.593 28.676 35.594 1.00 41.77 130 GLU A C 1
ATOM 758 O O . GLU A 1 133 ? 35.204 29.103 34.607 1.00 41.11 130 GLU A O 1
ATOM 764 N N . ARG A 1 134 ? 34.903 27.514 36.174 1.00 44.48 131 ARG A N 1
ATOM 765 C CA . ARG A 1 134 ? 35.948 26.660 35.622 1.00 41.98 131 ARG A CA 1
ATOM 766 C C . ARG A 1 134 ? 35.529 25.999 34.316 1.00 41.32 131 ARG A C 1
ATOM 767 O O . ARG A 1 134 ? 36.392 25.524 33.572 1.00 42.85 131 ARG A O 1
ATOM 775 N N . GLY A 1 135 ? 34.231 25.959 34.022 1.00 38.99 132 GLY A N 1
ATOM 776 C CA . GLY A 1 135 ? 33.743 25.215 32.879 1.00 37.63 132 GLY A CA 1
ATOM 777 C C . GLY A 1 135 ? 33.592 23.731 33.118 1.00 41.74 132 GLY A C 1
ATOM 778 O O . GLY A 1 135 ? 33.628 22.953 32.160 1.00 42.89 132 GLY A O 1
ATOM 779 N N . THR A 1 136 ? 33.422 23.314 34.370 1.00 35.41 133 THR A N 1
ATOM 780 C CA . THR A 1 136 ? 33.266 21.907 34.714 1.00 37.50 133 THR A CA 1
ATOM 781 C C . THR A 1 136 ? 31.782 21.562 34.768 1.00 38.60 133 THR A C 1
ATOM 782 O O . THR A 1 136 ? 31.029 22.158 35.546 1.00 46.12 133 THR A O 1
ATOM 786 N N . LYS A 1 137 ? 31.366 20.606 33.942 1.00 36.76 134 LYS A N 1
ATOM 787 C CA . LYS A 1 137 ? 29.978 20.170 33.941 1.00 38.17 134 LYS A CA 1
ATOM 788 C C . LYS A 1 137 ? 29.669 19.354 35.191 1.00 33.07 134 LYS A C 1
ATOM 789 O O . LYS A 1 137 ? 30.532 18.663 35.739 1.00 33.37 134 LYS A O 1
ATOM 795 N N . VAL A 1 138 ? 28.418 19.439 35.641 1.00 33.11 135 VAL A N 1
ATOM 796 C CA . VAL A 1 138 ? 27.940 18.700 36.805 1.00 33.42 135 VAL A CA 1
ATOM 797 C C . VAL A 1 138 ? 26.707 17.909 36.393 1.00 34.48 135 VAL A C 1
ATOM 798 O O . VAL A 1 138 ? 25.706 18.493 35.960 1.00 38.17 135 VAL A O 1
ATOM 802 N N . VAL A 1 139 ? 26.773 16.586 36.538 1.00 33.03 136 VAL A N 1
ATOM 803 C CA . VAL A 1 139 ? 25.653 15.701 36.255 1.00 33.74 136 VAL A CA 1
ATOM 804 C C . VAL A 1 139 ? 25.301 14.947 37.534 1.00 30.24 136 VAL A C 1
ATOM 805 O O . VAL A 1 139 ? 26.009 15.021 38.538 1.00 29.92 136 VAL A O 1
ATOM 809 N N . ARG A 1 140 ? 24.196 14.206 37.482 1.00 30.11 137 ARG A N 1
ATOM 810 C CA . ARG A 1 140 ? 23.701 13.476 38.645 1.00 29.12 137 ARG A CA 1
ATOM 811 C C . ARG A 1 140 ? 23.564 12.002 38.305 1.00 32.88 137 ARG A C 1
ATOM 812 O O . ARG A 1 140 ? 22.989 11.654 37.271 1.00 31.99 137 ARG A O 1
ATOM 820 N N . THR A 1 141 ? 24.064 11.141 39.186 1.00 33.02 138 THR A N 1
ATOM 821 C CA . THR A 1 141 ? 24.032 9.699 38.978 1.00 27.41 138 THR A CA 1
ATOM 822 C C . THR A 1 141 ? 22.818 9.113 39.688 1.00 31.63 138 THR A C 1
ATOM 823 O O . THR A 1 141 ? 22.565 9.425 40.856 1.00 32.87 138 THR A O 1
ATOM 827 N N . ILE A 1 142 ? 22.071 8.272 38.979 1.00 29.97 139 ILE A N 1
ATOM 828 C CA . ILE A 1 142 ? 20.926 7.569 39.542 1.00 33.38 139 ILE A CA 1
ATOM 829 C C . ILE A 1 142 ? 21.075 6.082 39.250 1.00 28.62 139 ILE A C 1
ATOM 830 O O . ILE A 1 142 ? 21.488 5.690 38.153 1.00 28.65 139 ILE A O 1
ATOM 835 N N . GLY A 1 143 ? 20.755 5.255 40.244 1.00 29.41 140 GLY A N 1
ATOM 836 C CA . GLY A 1 143 ? 20.857 3.816 40.075 1.00 29.65 140 GLY A CA 1
ATOM 837 C C . GLY A 1 143 ? 19.666 3.259 39.312 1.00 34.35 140 GLY A C 1
ATOM 838 O O . GLY A 1 143 ? 18.526 3.687 39.492 1.00 32.26 140 GLY A O 1
ATOM 839 N N . ALA A 1 144 ? 19.950 2.285 38.442 1.00 31.66 141 ALA A N 1
ATOM 840 C CA . ALA A 1 144 ? 18.893 1.665 37.649 1.00 30.77 141 ALA A CA 1
ATOM 841 C C . ALA A 1 144 ? 17.873 0.949 38.525 1.00 32.74 141 ALA A C 1
ATOM 842 O O . ALA A 1 144 ? 16.719 0.784 38.118 1.00 32.36 141 ALA A O 1
ATOM 844 N N . LYS A 1 145 ? 18.278 0.509 39.720 1.00 29.63 142 LYS A N 1
ATOM 845 C CA . LYS A 1 145 ? 17.343 -0.167 40.614 1.00 33.24 142 LYS A CA 1
ATOM 846 C C . LYS A 1 145 ? 16.214 0.763 41.040 1.00 37.26 142 LYS A C 1
ATOM 847 O O . LYS A 1 145 ? 15.052 0.348 41.115 1.00 39.80 142 LYS A O 1
ATOM 853 N N . LEU A 1 146 ? 16.535 2.029 41.318 1.00 31.92 143 LEU A N 1
ATOM 854 C CA . LEU A 1 146 ? 15.495 2.998 41.650 1.00 36.05 143 LEU A CA 1
ATOM 855 C C . LEU A 1 146 ? 14.549 3.214 40.476 1.00 33.86 143 LEU A C 1
ATOM 856 O O . LEU A 1 146 ? 13.328 3.310 40.658 1.00 34.26 143 LEU A O 1
ATOM 861 N N . LEU A 1 147 ? 15.096 3.291 39.261 1.00 32.13 144 LEU A N 1
ATOM 862 C CA . LEU A 1 147 ? 14.253 3.447 38.083 1.00 33.53 144 LEU A CA 1
ATOM 863 C C . LEU A 1 147 ? 13.329 2.250 37.909 1.00 32.50 144 LEU A C 1
ATOM 864 O O . LEU A 1 147 ? 12.143 2.415 37.608 1.00 31.96 144 LEU A O 1
ATOM 869 N N . LEU A 1 148 ? 13.850 1.036 38.104 1.00 32.74 145 LEU A N 1
ATOM 870 C CA . LEU A 1 148 ? 13.016 -0.155 37.968 1.00 33.14 145 LEU A CA 1
ATOM 871 C C . LEU A 1 148 ? 11.950 -0.212 39.056 1.00 35.58 145 LEU A C 1
ATOM 872 O O . LEU A 1 148 ? 10.826 -0.661 38.807 1.00 37.79 145 LEU A O 1
ATOM 877 N N . ASN A 1 149 ? 12.283 0.240 40.268 1.00 33.01 146 ASN A N 1
ATOM 878 C CA . ASN A 1 149 ? 11.276 0.324 41.320 1.00 36.17 146 ASN A CA 1
ATOM 879 C C . ASN A 1 149 ? 10.164 1.289 40.933 1.00 36.50 146 ASN A C 1
ATOM 880 O O . ASN A 1 149 ? 8.979 0.993 41.123 1.00 34.10 146 ASN A O 1
ATOM 885 N N . LYS A 1 150 ? 10.530 2.451 40.385 1.00 33.47 147 LYS A N 1
ATOM 886 C CA . LYS A 1 150 ? 9.519 3.404 39.938 1.00 35.79 147 LYS A CA 1
ATOM 887 C C . LYS A 1 150 ? 8.682 2.827 38.801 1.00 38.78 147 LYS A C 1
ATOM 888 O O . LYS A 1 150 ? 7.472 3.078 38.721 1.00 36.11 147 LYS A O 1
ATOM 894 N N . ILE A 1 151 ? 9.311 2.056 37.909 1.00 32.50 148 ILE A N 1
ATOM 895 C CA . ILE A 1 151 ? 8.572 1.379 36.845 1.00 35.02 148 ILE A CA 1
ATOM 896 C C . ILE A 1 151 ? 7.559 0.412 37.439 1.00 34.92 148 ILE A C 1
ATOM 897 O O . ILE A 1 151 ? 6.412 0.325 36.981 1.00 32.63 148 ILE A O 1
ATOM 902 N N . LYS A 1 152 ? 7.967 -0.328 38.472 1.00 35.68 149 LYS A N 1
ATOM 903 C CA . LYS A 1 152 ? 7.078 -1.303 39.095 1.00 37.73 149 LYS A CA 1
ATOM 904 C C . LYS A 1 152 ? 5.917 -0.621 39.808 1.00 40.12 149 LYS A C 1
ATOM 905 O O . LYS A 1 152 ? 4.778 -1.099 39.746 1.00 43.70 149 LYS A O 1
ATOM 911 N N . GLU A 1 153 ? 6.185 0.498 40.492 1.00 39.33 150 GLU A N 1
ATOM 912 C CA . GLU A 1 153 ? 5.115 1.236 41.161 1.00 42.12 150 GLU A CA 1
ATOM 913 C C . GLU A 1 153 ? 4.059 1.718 40.175 1.00 43.91 150 GLU A C 1
ATOM 914 O O . GLU A 1 153 ? 2.890 1.875 40.547 1.00 39.32 150 GLU A O 1
ATOM 920 N N . LYS A 1 154 ? 4.445 1.955 38.923 1.00 40.52 151 LYS A N 1
ATOM 921 C CA . LYS A 1 154 ? 3.507 2.398 37.901 1.00 40.08 151 LYS A CA 1
ATOM 922 C C . LYS A 1 154 ? 2.614 1.273 37.400 1.00 46.77 151 LYS A C 1
ATOM 923 O O . LYS A 1 154 ? 1.702 1.532 36.607 1.00 42.02 151 LYS A O 1
ATOM 929 N N . GLY A 1 155 ? 2.855 0.041 37.842 1.00 42.44 152 GLY A N 1
ATOM 930 C CA . GLY A 1 155 ? 2.135 -1.104 37.333 1.00 38.10 152 GLY A CA 1
ATOM 931 C C . GLY A 1 155 ? 2.637 -1.605 36.001 1.00 41.65 152 GLY A C 1
ATOM 932 O O . GLY A 1 155 ? 1.980 -2.452 35.386 1.00 46.48 152 GLY A O 1
ATOM 933 N N . LEU A 1 156 ? 3.780 -1.111 35.538 1.00 42.39 153 LEU A N 1
ATOM 934 C CA . LEU A 1 156 ? 4.297 -1.508 34.239 1.00 45.69 153 LEU A CA 1
ATOM 935 C C . LEU A 1 156 ? 5.018 -2.843 34.329 1.00 48.35 153 LEU A C 1
ATOM 936 O O . LEU A 1 156 ? 5.769 -3.104 35.274 1.00 51.61 153 LEU A O 1
ATOM 941 N N . TYR A 1 157 ? 4.804 -3.675 33.315 1.00 44.34 154 TYR A N 1
ATOM 942 C CA . TYR A 1 157 ? 5.610 -4.869 33.132 1.00 44.75 154 TYR A CA 1
ATOM 943 C C . TYR A 1 157 ? 6.726 -4.467 32.176 1.00 48.18 154 TYR A C 1
ATOM 944 O O . TYR A 1 157 ? 7.127 -3.298 32.144 1.00 63.41 154 TYR A O 1
ATOM 953 N N . GLY A 1 158 ? 7.229 -5.409 31.393 1.00 50.68 155 GLY A N 1
ATOM 954 C CA . GLY A 1 158 ? 8.180 -5.076 30.353 1.00 49.64 155 GLY A CA 1
ATOM 955 C C . GLY A 1 158 ? 7.715 -5.640 29.030 1.00 50.72 155 GLY A C 1
ATOM 956 O O . GLY A 1 158 ? 7.997 -6.800 28.716 1.00 55.98 155 GLY A O 1
ATOM 957 N N . GLN A 1 159 ? 7.014 -4.832 28.233 1.00 41.16 156 GLN A N 1
ATOM 958 C CA . GLN A 1 159 ? 6.452 -5.324 26.982 1.00 47.54 156 GLN A CA 1
ATOM 959 C C . GLN A 1 159 ? 6.493 -4.254 25.902 1.00 42.35 156 GLN A C 1
ATOM 960 O O . GLN A 1 159 ? 6.742 -3.072 26.159 1.00 40.35 156 GLN A O 1
ATOM 966 N N . SER A 1 160 ? 6.236 -4.704 24.669 1.00 45.05 157 SER A N 1
ATOM 967 C CA . SER A 1 160 ? 6.292 -3.816 23.515 1.00 44.18 157 SER A CA 1
ATOM 968 C C . SER A 1 160 ? 5.130 -2.837 23.496 1.00 47.69 157 SER A C 1
ATOM 969 O O . SER A 1 160 ? 5.291 -1.697 23.046 1.00 47.52 157 SER A O 1
ATOM 972 N N . ARG A 1 161 ? 3.966 -3.246 23.995 1.00 44.83 158 ARG A N 1
ATOM 973 C CA . ARG A 1 161 ? 2.767 -2.414 23.968 1.00 44.15 158 ARG A CA 1
ATOM 974 C C . ARG A 1 161 ? 2.307 -2.129 25.390 1.00 47.74 158 ARG A C 1
ATOM 975 O O . ARG A 1 161 ? 1.879 -3.040 26.106 1.00 49.67 158 ARG A O 1
ATOM 983 N N . GLU A 1 162 ? 2.387 -0.863 25.788 1.00 42.93 159 GLU A N 1
ATOM 984 C CA . GLU A 1 162 ? 1.926 -0.415 27.094 1.00 46.91 159 GLU A CA 1
ATOM 985 C C . GLU A 1 162 ? 1.728 1.092 27.022 1.00 46.45 159 GLU A C 1
ATOM 986 O O . GLU A 1 162 ? 2.115 1.741 26.049 1.00 38.98 159 GLU A O 1
ATOM 992 N N . ASP A 1 163 ? 1.110 1.642 28.067 1.00 43.12 160 ASP A N 1
ATOM 993 C CA . ASP A 1 163 ? 0.896 3.082 28.128 1.00 40.49 160 ASP A CA 1
ATOM 994 C C . ASP A 1 163 ? 2.223 3.772 28.407 1.00 42.32 160 ASP A C 1
ATOM 995 O O . ASP A 1 163 ? 2.605 3.969 29.564 1.00 40.21 160 ASP A O 1
ATOM 1000 N N . ASP A 1 164 ? 2.934 4.135 27.338 1.00 40.73 161 ASP A N 1
ATOM 1001 C CA . ASP A 1 164 ? 4.286 4.664 27.454 1.00 40.48 161 ASP A CA 1
ATOM 1002 C C . ASP A 1 164 ? 4.330 6.069 28.037 1.00 41.66 161 ASP A C 1
ATOM 1003 O O . ASP A 1 164 ? 5.428 6.582 28.283 1.00 41.90 161 ASP A O 1
ATOM 1008 N N . SER A 1 165 ? 3.177 6.701 28.267 1.00 37.71 162 SER A N 1
ATOM 1009 C CA . SER A 1 165 ? 3.162 7.979 28.966 1.00 40.54 162 SER A CA 1
ATOM 1010 C C . SER A 1 165 ? 3.627 7.839 30.409 1.00 44.72 162 SER A C 1
ATOM 1011 O O . SER A 1 165 ? 4.072 8.825 31.004 1.00 45.44 162 SER A O 1
ATOM 1014 N N . LYS A 1 166 ? 3.536 6.636 30.978 1.00 35.64 163 LYS A N 1
ATOM 1015 C CA . LYS A 1 166 ? 3.968 6.423 32.355 1.00 42.65 163 LYS A CA 1
ATOM 1016 C C . LYS A 1 166 ? 5.488 6.458 32.465 1.00 37.92 163 LYS A C 1
ATOM 1017 O O . LYS A 1 166 ? 6.039 6.998 33.437 1.00 41.30 163 LYS A O 1
ATOM 1023 N N . TYR A 1 167 ? 6.182 5.889 31.475 1.00 35.59 164 TYR A N 1
ATOM 1024 C CA . TYR A 1 167 ? 7.631 6.045 31.407 1.00 38.49 164 TYR A CA 1
ATOM 1025 C C . TYR A 1 167 ? 8.012 7.516 31.323 1.00 39.34 164 TYR A C 1
ATOM 1026 O O . TYR A 1 167 ? 8.984 7.950 31.950 1.00 37.11 164 TYR A O 1
ATOM 1035 N N . ARG A 1 168 ? 7.250 8.300 30.557 1.00 39.32 165 ARG A N 1
ATOM 1036 C CA . ARG A 1 168 ? 7.524 9.728 30.458 1.00 40.54 165 ARG A CA 1
ATOM 1037 C C . ARG A 1 168 ? 7.251 10.439 31.777 1.00 41.95 165 ARG A C 1
ATOM 1038 O O . ARG A 1 168 ? 7.967 11.377 32.138 1.00 41.98 165 ARG A O 1
ATOM 1046 N N . GLU A 1 169 ? 6.220 10.009 32.509 1.00 41.02 166 GLU A N 1
ATOM 1047 C CA . GLU A 1 169 ? 5.966 10.570 33.833 1.00 39.13 166 GLU A CA 1
ATOM 1048 C C . GLU A 1 169 ? 7.154 10.336 34.753 1.00 38.30 166 GLU A C 1
ATOM 1049 O O . GLU A 1 169 ? 7.632 11.259 35.427 1.00 39.17 166 GLU A O 1
ATOM 1055 N N . ILE A 1 170 ? 7.653 9.099 34.780 1.00 37.90 167 ILE A N 1
ATOM 1056 C CA . ILE A 1 170 ? 8.794 8.778 35.633 1.00 38.34 167 ILE A CA 1
ATOM 1057 C C . ILE A 1 170 ? 10.026 9.562 35.197 1.00 39.31 167 ILE A C 1
ATOM 1058 O O . ILE A 1 170 ? 10.762 10.105 36.031 1.00 41.60 167 ILE A O 1
ATOM 1063 N N . ALA A 1 171 ? 10.259 9.649 33.885 1.00 37.36 168 ALA A N 1
ATOM 1064 C CA . ALA A 1 171 ? 11.421 10.372 33.380 1.00 35.37 168 ALA A CA 1
ATOM 1065 C C . ALA A 1 171 ? 11.355 11.852 33.734 1.00 39.27 168 ALA A C 1
ATOM 1066 O O . ALA A 1 171 ? 12.357 12.438 34.153 1.00 41.39 168 ALA A O 1
ATOM 1068 N N . HIS A 1 172 ? 10.185 12.475 33.574 1.00 40.12 169 HIS A N 1
ATOM 1069 C CA . HIS A 1 172 ? 10.053 13.894 33.887 1.00 45.36 169 HIS A CA 1
ATOM 1070 C C . HIS A 1 172 ? 10.197 14.153 35.381 1.00 42.34 169 HIS A C 1
ATOM 1071 O O . HIS A 1 172 ? 10.832 15.135 35.784 1.00 41.25 169 HIS A O 1
ATOM 1078 N N . GLU A 1 173 ? 9.617 13.290 36.221 1.00 39.81 170 GLU A N 1
ATOM 1079 C CA . GLU A 1 173 ? 9.776 13.462 37.662 1.00 39.44 170 GLU A CA 1
ATOM 1080 C C . GLU A 1 173 ? 11.239 13.324 38.075 1.00 42.17 170 GLU A C 1
ATOM 1081 O O . GLU A 1 173 ? 11.748 14.128 38.868 1.00 38.72 170 GLU A O 1
ATOM 1087 N N . VAL A 1 174 ? 11.933 12.314 37.541 1.00 40.92 171 VAL A N 1
ATOM 1088 C CA . VAL A 1 174 ? 13.344 12.124 37.867 1.00 40.89 171 VAL A CA 1
ATOM 1089 C C . VAL A 1 174 ? 14.172 13.299 37.357 1.00 40.03 171 VAL A C 1
ATOM 1090 O O . VAL A 1 174 ? 15.100 13.760 38.030 1.00 38.54 171 VAL A O 1
ATOM 1094 N N . TYR A 1 175 ? 13.845 13.810 36.168 1.00 36.22 172 TYR A N 1
ATOM 1095 C CA . TYR A 1 175 ? 14.578 14.947 35.622 1.00 40.51 172 TYR A CA 1
ATOM 1096 C C . TYR A 1 175 ? 14.379 16.192 36.475 1.00 39.89 172 TYR A C 1
ATOM 1097 O O . TYR A 1 175 ? 15.327 16.952 36.706 1.00 37.03 172 TYR A O 1
ATOM 1106 N N . GLU A 1 176 ? 13.152 16.423 36.945 1.00 38.97 173 GLU A N 1
ATOM 1107 C CA . GLU A 1 176 ? 12.890 17.581 37.792 1.00 39.82 173 GLU A CA 1
ATOM 1108 C C . GLU A 1 176 ? 13.609 17.462 39.129 1.00 40.76 173 GLU A C 1
ATOM 1109 O O . GLU A 1 176 ? 14.195 18.437 39.614 1.00 37.35 173 GLU A O 1
ATOM 1115 N N . GLU A 1 177 ? 13.581 16.274 39.740 1.00 41.32 174 GLU A N 1
ATOM 1116 C CA . GLU A 1 177 ? 14.183 16.105 41.060 1.00 44.23 174 GLU A CA 1
ATOM 1117 C C . GLU A 1 177 ? 15.707 16.141 40.994 1.00 44.57 174 GLU A C 1
ATOM 1118 O O . GLU A 1 177 ? 16.358 16.805 41.809 1.00 46.56 174 GLU A O 1
ATOM 1124 N N . TYR A 1 178 ? 16.295 15.440 40.025 1.00 41.47 175 TYR A N 1
ATOM 1125 C CA . TYR A 1 178 ? 17.729 15.176 40.006 1.00 41.11 175 TYR A CA 1
ATOM 1126 C C . TYR A 1 178 ? 18.527 16.193 39.198 1.00 44.54 175 TYR A C 1
ATOM 1127 O O . TYR A 1 178 ? 19.660 16.520 39.569 1.00 41.19 175 TYR A O 1
ATOM 1136 N N . VAL A 1 179 ? 17.973 16.695 38.097 1.00 40.35 176 VAL A N 1
ATOM 1137 C CA . VAL A 1 179 ? 18.705 17.548 37.163 1.00 37.53 176 VAL A CA 1
ATOM 1138 C C . VAL A 1 179 ? 18.241 19.000 37.248 1.00 37.60 176 VAL A C 1
ATOM 1139 O O . VAL A 1 179 ? 19.043 19.904 37.492 1.00 38.59 176 VAL A O 1
ATOM 1143 N N . ALA A 1 180 ? 16.943 19.243 37.052 1.00 36.68 177 ALA A N 1
ATOM 1144 C CA . ALA A 1 180 ? 16.454 20.613 36.936 1.00 37.42 177 ALA A CA 1
ATOM 1145 C C . ALA A 1 180 ? 16.493 21.361 38.264 1.00 42.35 177 ALA A C 1
ATOM 1146 O O . ALA A 1 180 ? 16.640 22.588 38.270 1.00 38.72 177 ALA A O 1
ATOM 1148 N N . LYS A 1 181 ? 16.356 20.652 39.389 1.00 38.24 178 LYS A N 1
ATOM 1149 C CA . LYS A 1 181 ? 16.237 21.330 40.679 1.00 43.45 178 LYS A CA 1
ATOM 1150 C C . LYS A 1 181 ? 17.467 22.177 40.985 1.00 47.92 178 LYS A C 1
ATOM 1151 O O . LYS A 1 181 ? 17.350 23.275 41.544 1.00 44.41 178 LYS A O 1
ATOM 1157 N N . HIS A 1 182 ? 18.656 21.690 40.627 1.00 40.67 179 HIS A N 1
ATOM 1158 C CA . HIS A 1 182 ? 19.891 22.424 40.874 1.00 41.56 179 HIS A CA 1
ATOM 1159 C C . HIS A 1 182 ? 20.598 22.808 39.579 1.00 42.75 179 HIS A C 1
ATOM 1160 O O . HIS A 1 182 ? 21.816 23.015 39.580 1.00 41.94 179 HIS A O 1
ATOM 1167 N N . ASN A 1 183 ? 19.850 22.912 38.477 1.00 42.87 180 ASN A N 1
ATOM 1168 C CA . ASN A 1 183 ? 20.371 23.396 37.197 1.00 41.83 180 ASN A CA 1
ATOM 1169 C C . ASN A 1 183 ? 21.576 22.579 36.736 1.00 41.44 180 ASN A C 1
ATOM 1170 O O . ASN A 1 183 ? 22.568 23.122 36.245 1.00 43.64 180 ASN A O 1
ATOM 1175 N N . LEU A 1 184 ? 21.495 21.263 36.900 1.00 38.11 181 LEU A N 1
ATOM 1176 C CA . LEU A 1 184 ? 22.599 20.401 36.516 1.00 38.36 181 LEU A CA 1
ATOM 1177 C C . LEU A 1 184 ? 22.591 20.155 35.008 1.00 41.57 181 LEU A C 1
ATOM 1178 O O . LEU A 1 184 ? 21.652 20.517 34.293 1.00 39.88 181 LEU A O 1
ATOM 1183 N N . ASP A 1 185 ? 23.663 19.532 34.526 1.00 34.82 182 ASP A N 1
ATOM 1184 C CA . ASP A 1 185 ? 23.901 19.386 33.098 1.00 36.53 182 ASP A CA 1
ATOM 1185 C C . ASP A 1 185 ? 23.444 18.050 32.530 1.00 37.71 182 ASP A C 1
ATOM 1186 O O . ASP A 1 185 ? 23.539 17.852 31.315 1.00 39.86 182 ASP A O 1
ATOM 1191 N N . GLY A 1 186 ? 22.952 17.134 33.352 1.00 36.21 183 GLY A N 1
ATOM 1192 C CA . GLY A 1 186 ? 22.425 15.897 32.817 1.00 33.55 183 GLY A CA 1
ATOM 1193 C C . GLY A 1 186 ? 22.403 14.778 33.841 1.00 28.97 183 GLY A C 1
ATOM 1194 O O . GLY A 1 186 ? 22.722 14.963 35.019 1.00 32.96 183 GLY A O 1
ATOM 1195 N N . LEU A 1 187 ? 22.026 13.602 33.345 1.00 29.79 184 LEU A N 1
ATOM 1196 C CA . LEU A 1 187 ? 21.776 12.425 34.160 1.00 29.70 184 LEU A CA 1
ATOM 1197 C C . LEU A 1 187 ? 22.660 11.271 33.705 1.00 30.47 184 LEU A C 1
ATOM 1198 O O . LEU A 1 187 ? 22.866 11.066 32.505 1.00 33.80 184 LEU A O 1
ATOM 1203 N N . ASP A 1 188 ? 23.181 10.526 34.676 1.00 31.16 185 ASP A N 1
ATOM 1204 C CA . ASP A 1 188 ? 24.015 9.351 34.450 1.00 29.45 185 ASP A CA 1
ATOM 1205 C C . ASP A 1 188 ? 23.317 8.159 35.091 1.00 28.97 185 ASP A C 1
ATOM 1206 O O . ASP A 1 188 ? 23.205 8.087 36.320 1.00 33.58 185 ASP A O 1
ATOM 1211 N N . VAL A 1 189 ? 22.862 7.223 34.268 1.00 26.43 186 VAL A N 1
ATOM 1212 C CA . VAL A 1 189 ? 22.149 6.047 34.750 1.00 27.94 186 VAL A CA 1
ATOM 1213 C C . VAL A 1 189 ? 23.158 4.928 34.973 1.00 28.61 186 VAL A C 1
ATOM 1214 O O . VAL A 1 189 ? 23.812 4.473 34.029 1.00 24.80 186 VAL A O 1
ATOM 1218 N N . ALA A 1 190 ? 23.287 4.487 36.221 1.00 29.00 187 ALA A N 1
ATOM 1219 C CA . ALA A 1 190 ? 24.187 3.398 36.573 1.00 26.58 187 ALA A CA 1
ATOM 1220 C C . ALA A 1 190 ? 23.417 2.085 36.524 1.00 29.16 187 ALA A C 1
ATOM 1221 O O . ALA A 1 190 ? 22.482 1.879 37.306 1.00 34.05 187 ALA A O 1
ATOM 1223 N N . MET A 1 191 ? 23.804 1.203 35.607 1.00 31.81 188 MET A N 1
ATOM 1224 C CA . MET A 1 191 ? 23.144 -0.087 35.417 1.00 29.77 188 MET A CA 1
ATOM 1225 C C . MET A 1 191 ? 24.183 -1.185 35.630 1.00 35.16 188 MET A C 1
ATOM 1226 O O . MET A 1 191 ? 24.910 -1.558 34.706 1.00 28.53 188 MET A O 1
ATOM 1231 N N . ALA A 1 192 ? 24.243 -1.706 36.852 1.00 31.42 189 ALA A N 1
ATOM 1232 C CA . ALA A 1 192 ? 25.119 -2.817 37.199 1.00 36.21 189 ALA A CA 1
ATOM 1233 C C . ALA A 1 192 ? 24.304 -3.993 37.723 1.00 33.71 189 ALA A C 1
ATOM 1234 O O . ALA A 1 192 ? 24.705 -4.687 38.660 1.00 31.66 189 ALA A O 1
ATOM 1236 N N . LEU A 1 193 ? 23.147 -4.229 37.112 1.00 34.07 190 LEU A N 1
ATOM 1237 C CA . LEU A 1 193 ? 22.232 -5.288 37.516 1.00 36.92 190 LEU A CA 1
ATOM 1238 C C . LEU A 1 193 ? 22.315 -6.427 36.508 1.00 38.09 190 LEU A C 1
ATOM 1239 O O . LEU A 1 193 ? 22.035 -6.230 35.321 1.00 38.35 190 LEU A O 1
ATOM 1244 N N . ARG A 1 194 ? 22.693 -7.616 36.985 1.00 35.77 191 ARG A N 1
ATOM 1245 C CA . ARG A 1 194 ? 22.812 -8.774 36.104 1.00 36.47 191 ARG A CA 1
ATOM 1246 C C . ARG A 1 194 ? 21.459 -9.314 35.657 1.00 42.19 191 ARG A C 1
ATOM 1247 O O . ARG A 1 194 ? 21.399 -10.046 34.664 1.00 51.14 191 ARG A O 1
ATOM 1255 N N . GLU A 1 195 ? 20.379 -8.979 36.365 1.00 42.02 192 GLU A N 1
ATOM 1256 C CA . GLU A 1 195 ? 19.069 -9.528 36.034 1.00 44.97 192 GLU A CA 1
ATOM 1257 C C . GLU A 1 195 ? 18.462 -8.893 34.789 1.00 43.80 192 GLU A C 1
ATOM 1258 O O . GLU A 1 195 ? 17.545 -9.475 34.200 1.00 44.88 192 GLU A O 1
ATOM 1264 N N . VAL A 1 196 ? 18.943 -7.717 34.378 1.00 40.38 193 VAL A N 1
ATOM 1265 C CA . VAL A 1 196 ? 18.400 -7.069 33.186 1.00 37.32 193 VAL A CA 1
ATOM 1266 C C . VAL A 1 196 ? 18.654 -7.927 31.953 1.00 45.99 193 VAL A C 1
ATOM 1267 O O . VAL A 1 196 ? 17.759 -8.142 31.127 1.00 44.86 193 VAL A O 1
ATOM 1271 N N . GLU A 1 197 ? 19.882 -8.433 31.814 1.00 42.46 194 GLU A N 1
ATOM 1272 C CA . GLU A 1 197 ? 20.218 -9.259 30.659 1.00 42.77 194 GLU A CA 1
ATOM 1273 C C . GLU A 1 197 ? 19.431 -10.564 30.643 1.00 47.07 194 GLU A C 1
ATOM 1274 O O . GLU A 1 197 ? 19.160 -11.111 29.568 1.00 42.49 194 GLU A O 1
ATOM 1280 N N . LYS A 1 198 ? 19.043 -11.071 31.816 1.00 46.01 195 LYS A N 1
ATOM 1281 C CA . LYS A 1 198 ? 18.367 -12.363 31.877 1.00 46.73 195 LYS A CA 1
ATOM 1282 C C . LYS A 1 198 ? 16.894 -12.279 31.495 1.00 44.76 195 LYS A C 1
ATOM 1283 O O . LYS A 1 198 ? 16.342 -13.253 30.972 1.00 47.56 195 LYS A O 1
ATOM 1289 N N . TYR A 1 199 ? 16.240 -11.146 31.740 1.00 40.73 196 TYR A N 1
ATOM 1290 C CA . TYR A 1 199 ? 14.794 -11.040 31.601 1.00 47.69 196 TYR A CA 1
ATOM 1291 C C . TYR A 1 199 ? 14.438 -10.065 30.489 1.00 44.01 196 TYR A C 1
ATOM 1292 O O . TYR A 1 199 ? 14.886 -8.914 30.496 1.00 44.86 196 TYR A O 1
ATOM 1301 N N . THR A 1 200 ? 13.623 -10.536 29.540 1.00 44.07 197 THR A N 1
ATOM 1302 C CA . THR A 1 200 ? 13.199 -9.695 28.425 1.00 45.35 197 THR A CA 1
ATOM 1303 C C . THR A 1 200 ? 12.407 -8.487 28.913 1.00 42.62 197 THR A C 1
ATOM 1304 O O . THR A 1 200 ? 12.564 -7.376 28.390 1.00 39.54 197 THR A O 1
ATOM 1308 N N . ASN A 1 201 ? 11.548 -8.687 29.915 1.00 39.72 198 ASN A N 1
ATOM 1309 C CA . ASN A 1 201 ? 10.718 -7.593 30.406 1.00 40.55 198 ASN A CA 1
ATOM 1310 C C . ASN A 1 201 ? 11.562 -6.493 31.043 1.00 41.34 198 ASN A C 1
ATOM 1311 O O . ASN A 1 201 ? 11.271 -5.303 30.873 1.00 38.68 198 ASN A O 1
ATOM 1316 N N . LEU A 1 202 ? 12.616 -6.867 31.772 1.00 41.46 199 LEU A N 1
ATOM 1317 C CA . LEU A 1 202 ? 13.512 -5.857 32.327 1.00 37.64 199 LEU A CA 1
ATOM 1318 C C . LEU A 1 202 ? 14.243 -5.110 31.219 1.00 35.46 199 LEU A C 1
ATOM 1319 O O . LEU A 1 202 ? 14.481 -3.901 31.328 1.00 39.10 199 LEU A O 1
ATOM 1324 N N . ARG A 1 203 ? 14.598 -5.816 30.142 1.00 34.08 200 ARG A N 1
ATOM 1325 C CA . ARG A 1 203 ? 15.192 -5.155 28.984 1.00 37.83 200 ARG A CA 1
ATOM 1326 C C . ARG A 1 203 ? 14.237 -4.130 28.388 1.00 36.46 200 ARG A C 1
ATOM 1327 O O . ARG A 1 203 ? 14.645 -3.012 28.049 1.00 31.55 200 ARG A O 1
ATOM 1335 N N . TRP A 1 204 ? 12.961 -4.500 28.244 1.00 31.94 201 TRP A N 1
ATOM 1336 C CA . TRP A 1 204 ? 11.964 -3.556 27.747 1.00 31.61 201 TRP A CA 1
ATOM 1337 C C . TRP A 1 204 ? 11.847 -2.345 28.663 1.00 36.58 201 TRP A C 1
ATOM 1338 O O . TRP A 1 204 ? 11.776 -1.204 28.190 1.00 35.73 201 TRP A O 1
ATOM 1349 N N . GLN A 1 205 ? 11.809 -2.579 29.978 1.00 30.84 202 GLN A N 1
ATOM 1350 C CA . GLN A 1 205 ? 11.711 -1.479 30.934 1.00 33.94 202 GLN A CA 1
ATOM 1351 C C . GLN A 1 205 ? 12.887 -0.522 30.789 1.00 32.28 202 GLN A C 1
ATOM 1352 O O . GLN A 1 205 ? 12.707 0.702 30.726 1.00 29.56 202 GLN A O 1
ATOM 1358 N N . LEU A 1 206 ? 14.105 -1.068 30.739 1.00 31.57 203 LEU A N 1
ATOM 1359 C CA . LEU A 1 206 ? 15.294 -0.233 30.601 1.00 30.52 203 LEU A CA 1
ATOM 1360 C C . LEU A 1 206 ? 15.266 0.550 29.295 1.00 31.38 203 LEU A C 1
ATOM 1361 O O . LEU A 1 206 ? 15.543 1.756 29.274 1.00 30.17 203 LEU A O 1
ATOM 1366 N N . ARG A 1 207 ? 14.920 -0.119 28.192 1.00 33.89 204 ARG A N 1
ATOM 1367 C CA . ARG A 1 207 ? 14.873 0.552 26.897 1.00 36.27 204 ARG A CA 1
ATOM 1368 C C . ARG A 1 207 ? 13.873 1.700 26.906 1.00 32.07 204 ARG A C 1
ATOM 1369 O O . ARG A 1 207 ? 14.173 2.806 26.441 1.00 33.76 204 ARG A O 1
ATOM 1377 N N . LYS A 1 208 ? 12.681 1.461 27.452 1.00 28.27 205 LYS A N 1
ATOM 1378 C CA . LYS A 1 208 ? 11.642 2.484 27.414 1.00 35.67 205 LYS A CA 1
ATOM 1379 C C . LYS A 1 208 ? 11.978 3.655 28.329 1.00 34.27 205 LYS A C 1
ATOM 1380 O O . LYS A 1 208 ? 11.757 4.816 27.960 1.00 35.27 205 LYS A O 1
ATOM 1386 N N . ILE A 1 209 ? 12.515 3.381 29.521 1.00 33.22 206 ILE A N 1
ATOM 1387 C CA . ILE A 1 209 ? 12.867 4.489 30.402 1.00 33.12 206 ILE A CA 1
ATOM 1388 C C . ILE A 1 209 ? 14.025 5.288 29.813 1.00 32.21 206 ILE A C 1
ATOM 1389 O O . ILE A 1 209 ? 14.058 6.522 29.929 1.00 34.69 206 ILE A O 1
ATOM 1394 N N . MET A 1 210 ? 14.963 4.624 29.130 1.00 29.38 207 MET A N 1
ATOM 1395 C CA . MET A 1 210 ? 16.054 5.362 28.506 1.00 33.50 207 MET A CA 1
ATOM 1396 C C . MET A 1 210 ? 15.570 6.173 27.312 1.00 34.56 207 MET A C 1
ATOM 1397 O O . MET A 1 210 ? 16.087 7.263 27.063 1.00 38.20 207 MET A O 1
ATOM 1402 N N . GLY A 1 211 ? 14.575 5.681 26.573 1.00 30.94 208 GLY A N 1
ATOM 1403 C CA . GLY A 1 211 ? 14.000 6.491 25.509 1.00 34.69 208 GLY A CA 1
ATOM 1404 C C . GLY A 1 211 ? 13.266 7.707 26.046 1.00 36.16 208 GLY A C 1
ATOM 1405 O O . GLY A 1 211 ? 13.387 8.815 25.504 1.00 40.39 208 GLY A O 1
ATOM 1406 N N . ALA A 1 212 ? 12.501 7.518 27.125 1.00 32.96 209 ALA A N 1
ATOM 1407 C CA . ALA A 1 212 ? 11.834 8.645 27.767 1.00 33.97 209 ALA A CA 1
ATOM 1408 C C . ALA A 1 212 ? 12.844 9.680 28.246 1.00 32.35 209 ALA A C 1
ATOM 1409 O O . ALA A 1 212 ? 12.611 10.888 28.123 1.00 35.65 209 ALA A O 1
ATOM 1411 N N . PHE A 1 213 ? 13.976 9.226 28.791 1.00 30.08 210 PHE A N 1
ATOM 1412 C CA . PHE A 1 213 ? 15.053 10.153 29.130 1.00 33.43 210 PHE A CA 1
ATOM 1413 C C . PHE A 1 213 ? 15.641 10.803 27.882 1.00 39.78 210 PHE A C 1
ATOM 1414 O O . PHE A 1 213 ? 16.030 11.977 27.909 1.00 39.30 210 PHE A O 1
ATOM 1422 N N . SER A 1 214 ? 15.718 10.052 26.779 1.00 33.68 211 SER A N 1
ATOM 1423 C CA . SER A 1 214 ? 16.274 10.584 25.541 1.00 36.07 211 SER A CA 1
ATOM 1424 C C . SER A 1 214 ? 15.417 11.702 24.974 1.00 36.02 211 SER A C 1
ATOM 1425 O O . SER A 1 214 ? 15.924 12.553 24.237 1.00 36.81 211 SER A O 1
ATOM 1428 N N . GLU A 1 215 ? 14.123 11.717 25.295 1.00 39.79 212 GLU A N 1
ATOM 1429 C CA . GLU A 1 215 ? 13.312 12.861 24.893 1.00 40.75 212 GLU A CA 1
ATOM 1430 C C . GLU A 1 215 ? 13.713 14.140 25.623 1.00 37.71 212 GLU A C 1
ATOM 1431 O O . GLU A 1 215 ? 13.389 15.235 25.151 1.00 41.90 212 GLU A O 1
ATOM 1437 N N . LEU A 1 216 ? 14.414 14.031 26.752 1.00 37.10 213 LEU A N 1
ATOM 1438 C CA . LEU A 1 216 ? 14.840 15.194 27.522 1.00 40.96 213 LEU A CA 1
ATOM 1439 C C . LEU A 1 216 ? 16.337 15.449 27.474 1.00 38.61 213 LEU A C 1
ATOM 1440 O O . LEU A 1 216 ? 16.757 16.599 27.622 1.00 39.09 213 LEU A O 1
ATOM 1445 N N . MET A 1 217 ? 17.151 14.413 27.284 1.00 38.24 214 MET A N 1
ATOM 1446 C CA . MET A 1 217 ? 18.600 14.543 27.293 1.00 38.09 214 MET A CA 1
ATOM 1447 C C . MET A 1 217 ? 19.183 13.690 26.176 1.00 36.91 214 MET A C 1
ATOM 1448 O O . MET A 1 217 ? 18.496 12.864 25.572 1.00 38.88 214 MET A O 1
ATOM 1453 N N . GLY A 1 218 ? 20.468 13.898 25.901 1.00 35.89 215 GLY A N 1
ATOM 1454 C CA . GLY A 1 218 ? 21.168 13.108 24.917 1.00 34.33 215 GLY A CA 1
ATOM 1455 C C . GLY A 1 218 ? 21.011 13.644 23.509 1.00 38.92 215 GLY A C 1
ATOM 1456 O O . GLY A 1 218 ? 20.376 14.677 23.275 1.00 36.67 215 GLY A O 1
ATOM 1457 N N . PRO A 1 219 ? 21.590 12.934 22.536 1.00 38.87 216 PRO A N 1
ATOM 1458 C CA . PRO A 1 219 ? 21.547 13.426 21.150 1.00 38.00 216 PRO A CA 1
ATOM 1459 C C . PRO A 1 219 ? 20.152 13.439 20.551 1.00 43.20 216 PRO A C 1
ATOM 1460 O O . PRO A 1 219 ? 19.885 14.253 19.659 1.00 38.96 216 PRO A O 1
ATOM 1464 N N . LYS A 1 220 ? 19.256 12.562 21.006 1.00 41.55 217 LYS A N 1
ATOM 1465 C CA . LYS A 1 220 ? 17.912 12.490 20.447 1.00 35.11 217 LYS A CA 1
ATOM 1466 C C . LYS A 1 220 ? 16.980 13.565 20.992 1.00 39.05 217 LYS A C 1
ATOM 1467 O O . LYS A 1 220 ? 15.867 13.715 20.475 1.00 42.89 217 LYS A O 1
ATOM 1473 N N . ALA A 1 221 ? 17.398 14.309 22.007 1.00 43.49 218 ALA A N 1
ATOM 1474 C CA . ALA A 1 221 ? 16.506 15.270 22.644 1.00 41.23 218 ALA A CA 1
ATOM 1475 C C . ALA A 1 221 ? 16.300 16.483 21.744 1.00 43.99 218 ALA A C 1
ATOM 1476 O O . ALA A 1 221 ? 17.273 17.006 21.186 1.00 46.22 218 ALA A O 1
ATOM 1478 N N . PRO A 1 222 ? 15.062 16.959 21.578 1.00 46.41 219 PRO A N 1
ATOM 1479 C CA . PRO A 1 222 ? 14.853 18.182 20.788 1.00 42.91 219 PRO A CA 1
ATOM 1480 C C . PRO A 1 222 ? 15.469 19.416 21.421 1.00 46.52 219 PRO A C 1
ATOM 1481 O O . PRO A 1 222 ? 15.825 20.355 20.697 1.00 45.55 219 PRO A O 1
ATOM 1485 N N . GLY A 1 223 ? 15.601 19.450 22.748 1.00 45.80 220 GLY A N 1
ATOM 1486 C CA . GLY A 1 223 ? 16.260 20.567 23.400 1.00 46.32 220 GLY A CA 1
ATOM 1487 C C . GLY A 1 223 ? 17.721 20.714 23.030 1.00 51.48 220 GLY A C 1
ATOM 1488 O O . GLY A 1 223 ? 18.280 21.809 23.160 1.00 53.82 220 GLY A O 1
ATOM 1489 N N . ASN A 1 224 ? 18.355 19.636 22.567 1.00 46.16 221 ASN A N 1
ATOM 1490 C CA . ASN A 1 224 ? 19.739 19.661 22.117 1.00 49.70 221 ASN A CA 1
ATOM 1491 C C . ASN A 1 224 ? 19.856 19.797 20.603 1.00 52.75 221 ASN A C 1
ATOM 1492 O O . ASN A 1 224 ? 20.901 19.458 20.036 1.00 57.29 221 ASN A O 1
ATOM 1497 N N . ALA A 1 225 ? 18.803 20.271 19.939 1.00 53.56 222 ALA A N 1
ATOM 1498 C CA . ALA A 1 225 ? 18.838 20.438 18.491 1.00 58.43 222 ALA A CA 1
ATOM 1499 C C . ALA A 1 225 ? 19.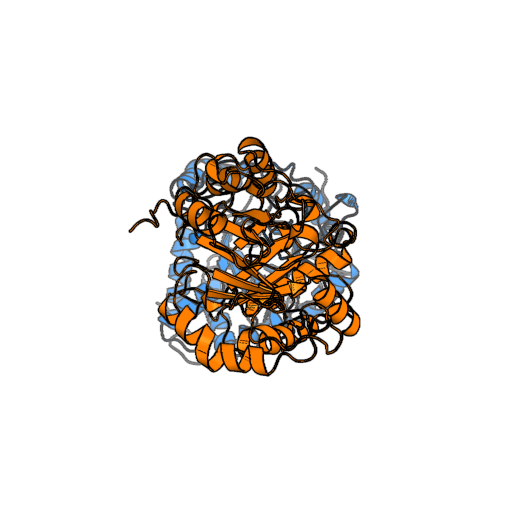911 21.445 18.099 1.00 54.25 222 ALA A C 1
ATOM 1500 O O . ALA A 1 225 ? 19.969 22.553 18.639 1.00 52.45 222 ALA A O 1
ATOM 1502 N N . GLY A 1 226 ? 20.767 21.051 17.158 1.00 53.90 223 GLY A N 1
ATOM 1503 C CA . GLY A 1 226 ? 21.878 21.891 16.760 1.00 57.15 223 GLY A CA 1
ATOM 1504 C C . GLY A 1 226 ? 22.954 22.063 17.804 1.00 61.87 223 GLY A C 1
ATOM 1505 O O . GLY A 1 226 ? 23.831 22.915 17.635 1.00 67.50 223 GLY A O 1
ATOM 1506 N N . LYS A 1 227 ? 22.921 21.278 18.876 1.00 56.77 224 LYS A N 1
ATOM 1507 C CA . LYS A 1 227 ? 23.918 21.336 19.932 1.00 56.09 224 LYS A CA 1
ATOM 1508 C C . LYS A 1 227 ? 24.795 20.091 19.896 1.00 51.02 224 LYS A C 1
ATOM 1509 O O . LYS A 1 227 ? 24.423 19.050 19.347 1.00 46.98 224 LYS A O 1
ATOM 1515 N N . LYS A 1 228 ? 25.973 20.218 20.493 1.00 53.28 225 LYS A N 1
ATOM 1516 C CA . LYS A 1 228 ? 26.964 19.160 20.564 1.00 51.26 225 LYS A CA 1
ATOM 1517 C C . LYS A 1 228 ? 27.461 19.038 21.996 1.00 46.80 225 LYS A C 1
ATOM 1518 O O . LYS A 1 228 ? 27.439 20.021 22.744 1.00 51.55 225 LYS A O 1
ATOM 1524 N N . PRO A 1 229 ? 27.877 17.844 22.418 1.00 42.91 226 PRO A N 1
ATOM 1525 C CA . PRO A 1 229 ? 28.531 17.719 23.726 1.00 51.89 226 PRO A CA 1
ATOM 1526 C C . PRO A 1 229 ? 29.709 18.675 23.841 1.00 52.60 226 PRO A C 1
ATOM 1527 O O . PRO A 1 229 ? 30.566 18.747 22.958 1.00 58.15 226 PRO A O 1
ATOM 1531 N N . GLY A 1 230 ? 29.741 19.424 24.941 1.00 56.55 227 GLY A N 1
ATOM 1532 C CA . GLY A 1 230 ? 30.703 20.481 25.140 1.00 53.58 227 GLY A CA 1
ATOM 1533 C C . GLY A 1 230 ? 30.147 21.873 24.927 1.00 57.28 227 GLY A C 1
ATOM 1534 O O . GLY A 1 230 ? 30.717 22.841 25.444 1.00 56.04 227 GLY A O 1
ATOM 1535 N N . ASP A 1 231 ? 29.051 21.995 24.183 1.00 57.04 228 ASP A N 1
ATOM 1536 C CA . ASP A 1 231 ? 28.395 23.280 24.002 1.00 57.80 228 ASP A CA 1
ATOM 1537 C C . ASP A 1 231 ? 27.676 23.693 25.282 1.00 56.15 228 ASP A C 1
ATOM 1538 O O . ASP A 1 231 ? 27.296 22.858 26.106 1.00 56.60 228 ASP A O 1
ATOM 1543 N N . ASP A 1 232 ? 27.492 25.001 25.443 1.00 57.28 229 ASP A N 1
ATOM 1544 C CA . ASP A 1 232 ? 26.802 25.514 26.618 1.00 60.05 229 ASP A CA 1
ATOM 1545 C C . ASP A 1 232 ? 25.318 25.172 26.561 1.00 59.69 229 ASP A C 1
ATOM 1546 O O . ASP A 1 232 ? 24.674 25.294 25.516 1.00 59.10 229 ASP A O 1
ATOM 1548 N N . GLY A 1 233 ? 24.778 24.736 27.697 1.00 53.84 230 GLY A N 1
ATOM 1549 C CA . GLY A 1 233 ? 23.381 24.370 27.790 1.00 50.56 230 GLY A CA 1
ATOM 1550 C C . GLY A 1 233 ? 23.043 22.965 27.343 1.00 52.49 230 GLY A C 1
ATOM 1551 O O . GLY A 1 233 ? 21.872 22.572 27.432 1.00 51.00 230 GLY A O 1
ATOM 1552 N N . TYR A 1 234 ? 24.018 22.197 26.865 1.00 45.94 231 TYR A N 1
ATOM 1553 C CA . TYR A 1 234 ? 23.756 20.828 26.443 1.00 45.63 231 TYR A CA 1
ATOM 1554 C C . TYR A 1 234 ? 23.377 19.961 27.638 1.00 42.00 231 TYR A C 1
ATOM 1555 O O . TYR A 1 234 ? 23.966 20.068 28.717 1.00 38.84 231 TYR A O 1
ATOM 1564 N N . LYS A 1 235 ? 22.381 19.099 27.441 1.00 41.29 232 LYS A N 1
ATOM 1565 C CA . LYS A 1 235 ? 21.907 18.178 28.471 1.00 39.12 232 LYS A CA 1
ATOM 1566 C C . LYS A 1 235 ? 22.382 16.777 28.109 1.00 37.49 232 LYS A C 1
ATOM 1567 O O . LYS A 1 235 ? 21.967 16.218 27.088 1.00 39.37 232 LYS A O 1
ATOM 1573 N N . TYR A 1 236 ? 23.248 16.213 28.947 1.00 36.42 233 TYR A N 1
ATOM 1574 C CA . TYR A 1 236 ? 23.871 14.928 28.675 1.00 33.15 233 TYR A CA 1
ATOM 1575 C C . TYR A 1 236 ? 23.004 13.773 29.162 1.00 32.92 233 TYR A C 1
ATOM 1576 O O . TYR A 1 236 ? 22.308 13.873 30.175 1.00 35.24 233 TYR A O 1
ATOM 1585 N N . LEU A 1 237 ? 23.060 12.667 28.423 1.00 31.91 234 LEU A N 1
ATOM 1586 C CA . LEU A 1 237 ? 22.519 11.387 28.863 1.00 32.38 234 LEU A CA 1
ATOM 1587 C C . LEU A 1 237 ? 23.662 10.384 28.894 1.00 32.77 234 LEU A C 1
ATOM 1588 O O . LEU A 1 237 ? 24.252 10.077 27.852 1.00 32.00 234 LEU A O 1
ATOM 1593 N N . ILE A 1 238 ? 23.969 9.872 30.082 1.00 32.30 235 ILE A N 1
ATOM 1594 C CA . ILE A 1 238 ? 25.169 9.081 30.307 1.00 28.56 235 ILE A CA 1
ATOM 1595 C C . ILE A 1 238 ? 24.772 7.738 30.902 1.00 28.59 235 ILE A C 1
ATOM 1596 O O . ILE A 1 238 ? 23.811 7.633 31.671 1.00 31.92 235 ILE A O 1
ATOM 1601 N N . TYR A 1 239 ? 25.520 6.701 30.529 1.00 29.46 236 TYR A N 1
ATOM 1602 C CA . TYR A 1 239 ? 25.234 5.324 30.919 1.00 30.29 236 TYR A CA 1
ATOM 1603 C C . TYR A 1 239 ? 26.531 4.688 31.401 1.00 30.16 236 TYR A C 1
ATOM 1604 O O . TYR A 1 239 ? 27.469 4.517 30.616 1.00 36.02 236 TYR A O 1
ATOM 1613 N N . ASP A 1 240 ? 26.595 4.341 32.684 1.00 28.76 237 ASP A N 1
ATOM 1614 C CA . ASP A 1 240 ? 27.731 3.618 33.237 1.00 28.05 237 ASP A CA 1
ATOM 1615 C C . ASP A 1 240 ? 27.267 2.237 33.677 1.00 29.59 237 ASP A C 1
ATOM 1616 O O . ASP A 1 240 ? 26.181 2.091 34.248 1.00 30.73 237 ASP A O 1
ATOM 1621 N N . THR A 1 241 ? 28.084 1.227 33.402 1.00 24.36 238 THR A N 1
ATOM 1622 C CA . THR A 1 241 ? 27.614 -0.152 33.442 1.00 30.38 238 THR A CA 1
ATOM 1623 C C . THR A 1 241 ? 28.820 -1.088 33.462 1.00 27.10 238 THR A C 1
ATOM 1624 O O . THR A 1 241 ? 29.966 -0.650 33.608 1.00 26.06 238 THR A O 1
ATOM 1628 N N . PHE A 1 242 ? 28.551 -2.386 33.317 1.00 29.10 239 PHE A N 1
ATOM 1629 C CA . PHE A 1 242 ? 29.601 -3.393 33.262 1.00 31.79 239 PHE A CA 1
ATOM 1630 C C . PHE A 1 242 ? 30.561 -3.116 32.108 1.00 31.12 239 PHE A C 1
ATOM 1631 O O . PHE A 1 242 ? 30.212 -2.479 31.109 1.00 29.46 239 PHE A O 1
ATOM 1639 N N . ASP A 1 243 ? 31.783 -3.628 32.247 1.00 26.06 240 ASP A N 1
ATOM 1640 C CA . ASP A 1 243 ? 32.735 -3.639 31.144 1.00 31.04 240 ASP A CA 1
ATOM 1641 C C . ASP A 1 243 ? 32.534 -4.832 30.218 1.00 30.37 240 ASP A C 1
ATOM 1642 O O . ASP A 1 243 ? 33.372 -5.076 29.345 1.00 42.12 240 ASP A O 1
ATOM 1647 N N . ASN A 1 244 ? 31.452 -5.582 30.407 1.00 32.31 241 ASN A N 1
ATOM 1648 C CA . ASN A 1 244 ? 31.032 -6.644 29.502 1.00 34.07 241 ASN A CA 1
ATOM 1649 C C . ASN A 1 244 ? 29.792 -6.164 28.759 1.00 34.59 241 ASN A C 1
ATOM 1650 O O . ASN A 1 244 ? 28.751 -5.919 29.379 1.00 32.23 241 ASN A O 1
ATOM 1655 N N . ALA A 1 245 ? 29.904 -6.033 27.433 1.00 31.94 242 ALA A N 1
ATOM 1656 C CA . ALA A 1 245 ? 28.834 -5.420 26.650 1.00 36.59 242 ALA A CA 1
ATOM 1657 C C . ALA A 1 245 ? 27.540 -6.223 26.712 1.00 35.48 242 ALA A C 1
ATOM 1658 O O . ALA A 1 245 ? 26.449 -5.643 26.646 1.00 28.73 242 ALA A O 1
ATOM 1660 N N . GLN A 1 246 ? 27.634 -7.549 26.832 1.00 37.09 243 GLN A N 1
ATOM 1661 C CA . GLN A 1 246 ? 26.430 -8.372 26.890 1.00 34.78 243 GLN A CA 1
ATOM 1662 C C . GLN A 1 246 ? 25.688 -8.164 28.206 1.00 39.44 243 GLN A C 1
ATOM 1663 O O . GLN A 1 246 ? 24.475 -7.926 28.216 1.00 39.39 243 GLN A O 1
ATOM 1669 N N . LEU A 1 247 ? 26.405 -8.256 29.330 1.00 40.23 244 LEU A N 1
ATOM 1670 C CA . LEU A 1 247 ? 25.800 -7.958 30.624 1.00 37.69 244 LEU A CA 1
ATOM 1671 C C . LEU A 1 247 ? 25.335 -6.512 30.701 1.00 35.09 244 LEU A C 1
ATOM 1672 O O . LEU A 1 247 ? 24.330 -6.215 31.358 1.00 36.11 244 LEU A O 1
ATOM 1677 N N . ALA A 1 248 ? 26.054 -5.600 30.043 1.00 34.34 245 ALA A N 1
ATOM 1678 C CA . ALA A 1 248 ? 25.690 -4.190 30.084 1.00 33.28 245 ALA A CA 1
ATOM 1679 C C . ALA A 1 248 ? 24.371 -3.918 29.373 1.00 31.76 245 ALA A C 1
ATOM 1680 O O . ALA A 1 248 ? 23.675 -2.955 29.717 1.00 31.35 245 ALA A O 1
ATOM 1682 N N . GLN A 1 249 ? 24.012 -4.748 28.392 1.00 31.40 246 GLN A N 1
ATOM 1683 C CA . GLN A 1 249 ? 22.850 -4.498 27.539 1.00 36.99 246 GLN A CA 1
ATOM 1684 C C . GLN A 1 249 ? 22.936 -3.108 26.913 1.00 34.30 246 GLN A C 1
ATOM 1685 O O . GLN A 1 249 ? 21.937 -2.398 26.775 1.00 33.12 246 GLN A O 1
ATOM 1691 N N . VAL A 1 250 ? 24.157 -2.717 26.535 1.00 26.73 247 VAL A N 1
ATOM 1692 C CA . VAL A 1 250 ? 24.391 -1.402 25.954 1.00 26.88 247 VAL A CA 1
ATOM 1693 C C . VAL A 1 250 ? 23.662 -1.241 24.627 1.00 28.81 247 VAL A C 1
ATOM 1694 O O . VAL A 1 250 ? 23.365 -0.114 24.216 1.00 28.68 247 VAL A O 1
ATOM 1698 N N . ALA A 1 251 ? 23.347 -2.350 23.951 1.00 28.79 248 ALA A N 1
ATOM 1699 C CA . ALA A 1 251 ? 22.586 -2.277 22.709 1.00 36.46 248 ALA A CA 1
ATOM 1700 C C . ALA A 1 251 ? 21.207 -1.663 22.913 1.00 39.61 248 ALA A C 1
ATOM 1701 O O . ALA A 1 251 ? 20.604 -1.183 21.946 1.00 36.28 248 ALA A O 1
ATOM 1703 N N . LEU A 1 252 ? 20.697 -1.665 24.146 1.00 31.07 249 LEU A N 1
ATOM 1704 C CA . LEU A 1 252 ? 19.401 -1.065 24.437 1.00 33.38 249 LEU A CA 1
ATOM 1705 C C . LEU A 1 252 ? 19.469 0.450 24.573 1.00 33.92 249 LEU A C 1
ATOM 1706 O O . LEU A 1 252 ? 18.431 1.112 24.480 1.00 35.47 249 LEU A O 1
ATOM 1711 N N . VAL A 1 253 ? 20.655 1.011 24.805 1.00 30.60 250 VAL A N 1
ATOM 1712 C CA . VAL A 1 253 ? 20.814 2.440 25.045 1.00 32.85 250 VAL A CA 1
ATOM 1713 C C . VAL A 1 253 ? 21.765 3.099 24.060 1.00 32.67 250 VAL A C 1
ATOM 1714 O O . VAL A 1 253 ? 21.978 4.313 24.144 1.00 34.65 250 VAL A O 1
ATOM 1718 N N . ALA A 1 254 ? 22.333 2.340 23.118 1.00 28.84 251 ALA A N 1
ATOM 1719 C CA . ALA A 1 254 ? 23.420 2.850 22.286 1.00 35.95 251 ALA A CA 1
ATOM 1720 C C . ALA A 1 254 ? 23.006 4.063 21.462 1.00 36.48 251 ALA A C 1
ATOM 1721 O O . ALA A 1 254 ? 23.832 4.945 21.202 1.00 34.27 251 ALA A O 1
ATOM 1723 N N . ASP A 1 255 ? 21.746 4.127 21.040 1.00 36.58 252 ASP A N 1
ATOM 1724 C CA . ASP A 1 255 ? 21.291 5.175 20.137 1.00 37.24 252 ASP A CA 1
ATOM 1725 C C . ASP A 1 255 ? 20.857 6.451 20.849 1.00 35.77 252 ASP A C 1
ATOM 1726 O O . ASP A 1 255 ? 20.597 7.454 20.177 1.00 37.87 252 ASP A O 1
ATOM 1731 N N . VAL A 1 256 ? 20.762 6.445 22.179 1.00 34.06 253 VAL A N 1
ATOM 1732 C CA . VAL A 1 256 ? 20.186 7.562 22.917 1.00 34.11 253 VAL A CA 1
ATOM 1733 C C . VAL A 1 256 ? 21.154 8.192 23.908 1.00 35.76 253 VAL A C 1
ATOM 1734 O O . VAL A 1 256 ? 20.801 9.192 24.540 1.00 35.65 253 VAL A O 1
ATOM 1738 N N . VAL A 1 257 ? 22.364 7.660 24.058 1.00 32.54 254 VAL A N 1
ATOM 1739 C CA . VAL A 1 257 ? 23.280 8.128 25.091 1.00 32.10 254 VAL A CA 1
ATOM 1740 C C . VAL A 1 257 ? 24.466 8.838 24.454 1.00 33.20 254 VAL A C 1
ATOM 1741 O O . VAL A 1 257 ? 24.904 8.505 23.347 1.00 34.86 254 VAL A O 1
ATOM 1745 N N . ASP A 1 258 ? 24.980 9.842 25.169 1.00 34.35 255 ASP A N 1
ATOM 1746 C CA . ASP A 1 258 ? 26.185 10.540 24.735 1.00 30.98 255 ASP A CA 1
ATOM 1747 C C . ASP A 1 258 ? 27.442 9.742 25.058 1.00 34.68 255 ASP A C 1
ATOM 1748 O O . ASP A 1 258 ? 28.368 9.681 24.242 1.00 34.59 255 ASP A O 1
ATOM 1753 N N . TYR A 1 259 ? 27.496 9.136 26.243 1.00 32.32 256 TYR A N 1
ATOM 1754 C CA . TYR A 1 259 ? 28.690 8.440 26.698 1.00 29.71 256 TYR A CA 1
ATOM 1755 C C . TYR A 1 259 ? 28.311 7.120 27.350 1.00 28.92 256 TYR A C 1
ATOM 1756 O O . TYR A 1 259 ? 27.274 7.019 28.012 1.00 33.54 256 TYR A O 1
ATOM 1765 N N . VAL A 1 260 ? 29.160 6.113 27.161 1.00 29.25 257 VAL A N 1
ATOM 1766 C CA . VAL A 1 260 ? 29.048 4.830 27.845 1.00 28.28 257 VAL A CA 1
ATOM 1767 C C . VAL A 1 260 ? 30.318 4.630 28.660 1.00 27.98 257 VAL A C 1
ATOM 1768 O O . VAL A 1 260 ? 31.418 4.564 28.096 1.00 30.60 257 VAL A O 1
ATOM 1772 N N . LEU A 1 261 ? 30.166 4.529 29.979 1.00 27.42 258 LEU A N 1
ATOM 1773 C CA . LEU A 1 261 ? 31.291 4.384 30.898 1.00 25.33 258 LEU A CA 1
ATOM 1774 C C . LEU A 1 261 ? 31.390 2.923 31.324 1.00 25.98 258 LEU A C 1
ATOM 1775 O O . LEU A 1 261 ? 30.564 2.439 32.105 1.00 26.86 258 LEU A O 1
ATOM 1780 N N . ALA A 1 262 ? 32.402 2.225 30.813 1.00 27.44 259 ALA A N 1
ATOM 1781 C CA . ALA A 1 262 ? 32.632 0.826 31.145 1.00 29.74 259 ALA A CA 1
ATOM 1782 C C . ALA A 1 262 ? 33.483 0.731 32.403 1.00 28.66 259 ALA A C 1
ATOM 1783 O O . ALA A 1 262 ? 34.580 1.295 32.465 1.00 28.25 259 ALA A O 1
ATOM 1785 N N . GLN A 1 263 ? 32.978 0.007 33.401 1.00 31.75 260 GLN A N 1
ATOM 1786 C CA . GLN A 1 263 ? 33.649 -0.099 34.696 1.00 31.51 260 GLN A CA 1
ATOM 1787 C C . GLN A 1 263 ? 34.775 -1.123 34.582 1.00 31.50 260 GLN A C 1
ATOM 1788 O O . GLN A 1 263 ? 34.663 -2.280 34.997 1.00 30.35 260 GLN A O 1
ATOM 1794 N N . THR A 1 264 ? 35.891 -0.671 34.016 1.00 29.89 261 THR A N 1
ATOM 1795 C CA . THR A 1 264 ? 37.086 -1.497 33.835 1.00 27.99 261 THR A CA 1
ATOM 1796 C C . THR A 1 264 ? 38.000 -1.421 35.055 1.00 32.03 261 THR A C 1
ATOM 1797 O O . THR A 1 264 ? 39.206 -1.199 34.945 1.00 28.39 261 THR A O 1
ATOM 1801 N N . TYR A 1 265 ? 37.414 -1.613 36.238 1.00 26.61 262 TYR A N 1
ATOM 1802 C CA . TYR A 1 265 ? 38.127 -1.370 37.487 1.00 31.38 262 TYR A CA 1
ATOM 1803 C C . TYR A 1 265 ? 39.214 -2.401 37.764 1.00 34.43 262 TYR A C 1
ATOM 1804 O O . TYR A 1 265 ? 40.077 -2.154 38.614 1.00 29.80 262 TYR A O 1
ATOM 1813 N N . ASP A 1 266 ? 39.197 -3.544 37.080 1.00 27.84 263 ASP A N 1
ATOM 1814 C CA . ASP A 1 266 ? 40.183 -4.595 37.300 1.00 32.79 263 ASP A CA 1
ATOM 1815 C C . ASP A 1 266 ? 41.136 -4.780 36.126 1.00 32.19 263 ASP A C 1
ATOM 1816 O O . ASP A 1 266 ? 41.943 -5.715 36.141 1.00 34.79 263 ASP A O 1
ATOM 1821 N N . LYS A 1 267 ? 41.064 -3.924 35.110 1.00 32.39 264 LYS A N 1
ATOM 1822 C CA . LYS A 1 267 ? 41.867 -4.126 33.909 1.00 35.34 264 LYS A CA 1
ATOM 1823 C C . LYS A 1 267 ? 43.270 -3.544 34.052 1.00 43.55 264 LYS A C 1
ATOM 1824 O O . LYS A 1 267 ? 44.212 -4.268 34.388 1.00 56.69 264 LYS A O 1
ATOM 1830 N N . GLY A 1 268 ? 43.426 -2.249 33.791 1.00 33.73 265 GLY A N 1
ATOM 1831 C CA . GLY A 1 268 ? 44.728 -1.624 33.939 1.00 33.43 265 GLY A CA 1
ATOM 1832 C C . GLY A 1 268 ? 45.770 -2.029 32.921 1.00 40.64 265 GLY A C 1
ATOM 1833 O O . GLY A 1 268 ? 46.952 -1.728 33.111 1.00 40.49 265 GLY A O 1
ATOM 1834 N N . THR A 1 269 ? 45.376 -2.702 31.844 1.00 44.55 266 THR A N 1
ATOM 1835 C CA . THR A 1 269 ? 46.291 -3.101 30.785 1.00 38.76 266 THR A CA 1
ATOM 1836 C C . THR A 1 269 ? 45.710 -2.687 29.441 1.00 40.63 266 THR A C 1
ATOM 1837 O O . THR A 1 269 ? 44.506 -2.827 29.208 1.00 39.84 266 THR A O 1
ATOM 1841 N N . GLU A 1 270 ? 46.575 -2.168 28.565 1.00 42.07 267 GLU A N 1
ATOM 1842 C CA . GLU A 1 270 ? 46.123 -1.691 27.261 1.00 43.34 267 GLU A CA 1
ATOM 1843 C C . GLU A 1 270 ? 45.428 -2.798 26.476 1.00 43.88 267 GLU A C 1
ATOM 1844 O O . GLU A 1 270 ? 44.415 -2.556 25.807 1.00 42.87 267 GLU A O 1
ATOM 1850 N N . GLU A 1 271 ? 45.947 -4.025 26.563 1.00 39.79 268 GLU A N 1
ATOM 1851 C CA . GLU A 1 271 ? 45.323 -5.149 25.873 1.00 37.53 268 GLU A CA 1
ATOM 1852 C C . GLU A 1 271 ? 43.955 -5.476 26.463 1.00 35.91 268 GLU A C 1
ATOM 1853 O O . GLU A 1 271 ? 43.016 -5.794 25.725 1.00 37.38 268 GLU A O 1
ATOM 1859 N N . SER A 1 272 ? 43.815 -5.390 27.787 1.00 34.66 269 SER A N 1
ATOM 1860 C CA . SER A 1 272 ? 42.529 -5.686 28.413 1.00 39.14 269 SER A CA 1
ATOM 1861 C C . SER A 1 272 ? 41.483 -4.627 28.072 1.00 33.37 269 SER A C 1
ATOM 1862 O O . SER A 1 272 ? 40.313 -4.955 27.822 1.00 38.58 269 SER A O 1
ATOM 1865 N N . ILE A 1 273 ? 41.880 -3.353 28.057 1.00 32.27 270 ILE A N 1
ATOM 1866 C CA . ILE A 1 273 ? 40.956 -2.302 27.642 1.00 35.68 270 ILE A CA 1
ATOM 1867 C C . ILE A 1 273 ? 40.587 -2.471 26.174 1.00 37.77 270 ILE A C 1
ATOM 1868 O O . ILE A 1 273 ? 39.437 -2.241 25.776 1.00 36.26 270 ILE A O 1
ATOM 1873 N N . THR A 1 274 ? 41.552 -2.881 25.345 1.00 36.39 271 THR A N 1
ATOM 1874 C CA . THR A 1 274 ? 41.251 -3.176 23.949 1.00 34.01 271 THR A CA 1
ATOM 1875 C C . THR A 1 274 ? 40.237 -4.308 23.839 1.00 37.41 271 THR A C 1
ATOM 1876 O O . THR A 1 274 ? 39.337 -4.266 22.994 1.00 35.86 271 THR A O 1
ATOM 1880 N N . ARG A 1 275 ? 40.362 -5.322 24.696 1.00 32.79 272 ARG A N 1
ATOM 1881 C CA . ARG A 1 275 ? 39.419 -6.436 24.677 1.00 38.51 272 ARG A CA 1
ATOM 1882 C C . ARG A 1 275 ? 38.015 -5.977 25.057 1.00 35.49 272 ARG A C 1
ATOM 1883 O O . ARG A 1 275 ? 37.028 -6.360 24.413 1.00 38.12 272 ARG A O 1
ATOM 1891 N N . VAL A 1 276 ? 37.911 -5.131 26.083 1.00 31.08 273 VAL A N 1
ATOM 1892 C CA . VAL A 1 276 ? 36.609 -4.586 26.473 1.00 32.33 273 VAL A CA 1
ATOM 1893 C C . VAL A 1 276 ? 36.000 -3.782 25.326 1.00 32.46 273 VAL A C 1
ATOM 1894 O O . VAL A 1 276 ? 34.823 -3.954 24.968 1.00 30.58 273 VAL A O 1
ATOM 1898 N N . TRP A 1 277 ? 36.798 -2.897 24.722 1.00 33.75 274 TRP A N 1
ATOM 1899 C CA . TRP A 1 277 ? 36.288 -2.077 23.627 1.00 33.34 274 TRP A CA 1
ATOM 1900 C C . TRP A 1 277 ? 35.871 -2.932 22.437 1.00 33.42 274 TRP A C 1
ATOM 1901 O O . TRP A 1 277 ? 34.854 -2.652 21.790 1.00 38.33 274 TRP A O 1
ATOM 1912 N N . ASN A 1 278 ? 36.634 -3.986 22.136 1.00 30.96 275 ASN A N 1
ATOM 1913 C CA . ASN A 1 278 ? 36.237 -4.902 21.074 1.00 36.87 275 ASN A CA 1
ATOM 1914 C C . ASN A 1 278 ? 34.938 -5.609 21.424 1.00 38.42 275 ASN A C 1
ATOM 1915 O O . ASN A 1 278 ? 34.177 -5.997 20.530 1.00 40.22 275 ASN A O 1
ATOM 1920 N N . GLY A 1 279 ? 34.678 -5.800 22.717 1.00 38.48 276 GLY A N 1
ATOM 1921 C CA . GLY A 1 279 ? 33.365 -6.256 23.129 1.00 39.09 276 GLY A CA 1
ATOM 1922 C C . GLY A 1 279 ? 32.276 -5.242 22.838 1.00 37.62 276 GLY A C 1
ATOM 1923 O O . GLY A 1 279 ? 31.149 -5.617 22.501 1.00 33.08 276 GLY A O 1
ATOM 1924 N N . PHE A 1 280 ? 32.592 -3.950 22.951 1.00 37.29 277 PHE A N 1
ATOM 1925 C CA . PHE A 1 280 ? 31.593 -2.903 22.748 1.00 30.63 277 PHE A CA 1
ATOM 1926 C C . PHE A 1 280 ? 31.507 -2.384 21.313 1.00 37.70 277 PHE A C 1
ATOM 1927 O O . PHE A 1 280 ? 30.531 -1.701 20.981 1.00 34.19 277 PHE A O 1
ATOM 1935 N N . ARG A 1 281 ? 32.484 -2.689 20.455 1.00 38.96 278 ARG A N 1
ATOM 1936 C CA . ARG A 1 281 ? 32.679 -1.917 19.228 1.00 38.59 278 ARG A CA 1
ATOM 1937 C C . ARG A 1 281 ? 31.549 -2.069 18.213 1.00 39.55 278 ARG A C 1
ATOM 1938 O O . ARG A 1 281 ? 31.375 -1.179 17.373 1.00 37.10 278 ARG A O 1
ATOM 1946 N N . ASP A 1 282 ? 30.787 -3.160 18.251 1.00 40.64 279 ASP A N 1
ATOM 1947 C CA . ASP A 1 282 ? 29.695 -3.334 17.300 1.00 33.33 279 ASP A CA 1
ATOM 1948 C C . ASP A 1 282 ? 28.384 -2.705 17.761 1.00 40.19 279 ASP A C 1
ATOM 1949 O O . ASP A 1 282 ? 27.453 -2.593 16.956 1.00 33.69 279 ASP A O 1
ATOM 1954 N N . LYS A 1 283 ? 28.280 -2.304 19.027 1.00 38.74 280 LYS A N 1
ATOM 1955 C CA . LYS A 1 283 ? 27.086 -1.636 19.536 1.00 40.10 280 LYS A CA 1
ATOM 1956 C C . LYS A 1 283 ? 27.212 -0.117 19.568 1.00 39.63 280 LYS A C 1
ATOM 1957 O O . LYS A 1 283 ? 26.242 0.585 19.264 1.00 36.77 280 LYS A O 1
ATOM 1963 N N . ILE A 1 284 ? 28.381 0.412 19.933 1.00 35.35 281 ILE A N 1
ATOM 1964 C CA . ILE A 1 284 ? 28.603 1.848 20.032 1.00 36.07 281 ILE A CA 1
ATOM 1965 C C . ILE A 1 284 ? 29.852 2.210 19.236 1.00 34.81 281 ILE A C 1
ATOM 1966 O O . ILE A 1 284 ? 30.632 1.348 18.831 1.00 38.26 281 ILE A O 1
ATOM 1971 N N . ASN A 1 285 ? 30.033 3.509 19.015 1.00 33.71 282 ASN A N 1
ATOM 1972 C CA . ASN A 1 285 ? 31.245 4.027 18.401 1.00 40.46 282 ASN A CA 1
ATOM 1973 C C . ASN A 1 285 ? 32.219 4.493 19.479 1.00 36.57 282 ASN A C 1
ATOM 1974 O O . ASN A 1 285 ? 31.840 4.755 20.624 1.00 35.29 282 ASN A O 1
ATOM 1979 N N . SER A 1 286 ? 33.493 4.592 19.090 1.00 34.17 283 SER A N 1
ATOM 1980 C CA . SER A 1 286 ? 34.552 4.861 20.059 1.00 34.92 283 SER A CA 1
ATOM 1981 C C . SER A 1 286 ? 34.405 6.229 20.715 1.00 35.61 283 SER A C 1
ATOM 1982 O O . SER A 1 286 ? 34.884 6.428 21.837 1.00 31.36 283 SER A O 1
ATOM 1985 N N . CYS A 1 287 ? 33.750 7.180 20.045 1.00 33.30 284 CYS A N 1
ATOM 1986 C CA . CYS A 1 287 ? 33.571 8.502 20.636 1.00 35.87 284 CYS A CA 1
ATOM 1987 C C . CYS A 1 287 ? 32.648 8.478 21.849 1.00 36.68 284 CYS A C 1
ATOM 1988 O O . CYS A 1 287 ? 32.686 9.411 22.658 1.00 35.49 284 CYS A O 1
ATOM 1991 N N . GLN A 1 288 ? 31.820 7.443 21.988 1.00 33.10 285 GLN A N 1
ATOM 1992 C CA . GLN A 1 288 ? 30.961 7.290 23.154 1.00 34.27 285 GLN A CA 1
ATOM 1993 C C . GLN A 1 288 ? 31.645 6.574 24.309 1.00 31.88 285 GLN A C 1
ATOM 1994 O O . GLN A 1 288 ? 31.170 6.664 25.447 1.00 29.65 285 GLN A O 1
ATOM 2000 N N . PHE A 1 289 ? 32.741 5.870 24.045 1.00 28.96 286 PHE A N 1
ATOM 2001 C CA . PHE A 1 289 ? 33.320 4.931 24.996 1.00 29.50 286 PHE A CA 1
ATOM 2002 C C . PHE A 1 289 ? 34.257 5.641 25.965 1.00 28.03 286 PHE A C 1
ATOM 2003 O O . PHE A 1 289 ? 35.114 6.429 25.551 1.00 29.60 286 PHE A O 1
ATOM 2011 N N . LEU A 1 290 ? 34.085 5.362 27.256 1.00 26.79 287 LEU A N 1
ATOM 2012 C CA . LEU A 1 290 ? 35.024 5.771 28.292 1.00 31.30 287 LEU A CA 1
ATOM 2013 C C . LEU A 1 290 ? 35.354 4.558 29.143 1.00 28.51 287 LEU A C 1
ATOM 2014 O O . LEU A 1 290 ? 34.447 3.849 29.589 1.00 26.39 287 LEU A O 1
ATOM 2019 N N . ALA A 1 291 ? 36.643 4.290 29.314 1.00 29.67 288 ALA A N 1
ATOM 2020 C CA . ALA A 1 291 ? 37.126 3.302 30.265 1.00 29.62 288 ALA A CA 1
ATOM 2021 C C . ALA A 1 291 ? 37.639 4.022 31.506 1.00 27.28 288 ALA A C 1
ATOM 2022 O O . ALA A 1 291 ? 38.050 5.183 31.442 1.00 29.52 288 ALA A O 1
ATOM 2024 N N . GLY A 1 292 ? 37.604 3.331 32.643 1.00 28.65 289 GLY A N 1
ATOM 2025 C CA . GLY A 1 292 ? 37.881 4.010 33.890 1.00 27.20 289 GLY A CA 1
ATOM 2026 C C . GLY A 1 292 ? 38.555 3.137 34.925 1.00 30.35 289 GLY A C 1
ATOM 2027 O O . GLY A 1 292 ? 38.885 1.974 34.682 1.00 28.10 289 GLY A O 1
ATOM 2028 N N . TYR A 1 293 ? 38.761 3.735 36.097 1.00 29.13 290 TYR A N 1
ATOM 2029 C CA . TYR A 1 293 ? 39.383 3.080 37.235 1.00 28.41 290 TYR A CA 1
ATOM 2030 C C . TYR A 1 293 ? 38.710 3.580 38.505 1.00 30.09 290 TYR A C 1
ATOM 2031 O O . TYR A 1 293 ? 38.039 4.615 38.507 1.00 27.87 290 TYR A O 1
ATOM 2040 N N . ALA A 1 294 ? 38.889 2.832 39.590 1.00 26.19 291 ALA A N 1
ATOM 2041 C CA . ALA A 1 294 ? 38.261 3.145 40.867 1.00 26.27 291 ALA A CA 1
ATOM 2042 C C . ALA A 1 294 ? 39.324 3.318 41.941 1.00 28.59 291 ALA A C 1
ATOM 2043 O O . ALA A 1 294 ? 40.238 2.494 42.056 1.00 28.25 291 ALA A O 1
ATOM 2045 N N . HIS A 1 295 ? 39.202 4.383 42.725 1.00 24.56 292 HIS A N 1
ATOM 2046 C CA . HIS A 1 295 ? 40.119 4.579 43.837 1.00 29.40 292 HIS A CA 1
ATOM 2047 C C . HIS A 1 295 ? 39.665 3.758 45.044 1.00 29.22 292 HIS A C 1
ATOM 2048 O O . HIS A 1 295 ? 38.462 3.636 45.295 1.00 24.91 292 HIS A O 1
ATOM 2055 N N . PRO A 1 296 ? 40.603 3.177 45.790 1.00 30.49 293 PRO A N 1
ATOM 2056 C CA . PRO A 1 296 ? 40.230 2.366 46.957 1.00 31.94 293 PRO A CA 1
ATOM 2057 C C . PRO A 1 296 ? 39.410 3.165 47.960 1.00 31.89 293 PRO A C 1
ATOM 2058 O O . PRO A 1 296 ? 39.765 4.287 48.329 1.00 30.43 293 PRO A O 1
ATOM 2062 N N . GLU A 1 297 ? 38.306 2.572 48.399 1.00 31.05 294 GLU A N 1
ATOM 2063 C CA . GLU A 1 297 ? 37.393 3.196 49.343 1.00 34.24 294 GLU A CA 1
ATOM 2064 C C . GLU A 1 297 ? 37.573 2.603 50.736 1.00 30.74 294 GLU A C 1
ATOM 2065 O O . GLU A 1 297 ? 37.984 1.450 50.894 1.00 27.46 294 GLU A O 1
ATOM 2071 N N . GLU A 1 298 ? 37.264 3.407 51.749 1.00 29.32 295 GLU A N 1
ATOM 2072 C CA . GLU A 1 298 ? 37.324 2.929 53.122 1.00 29.80 295 GLU A CA 1
ATOM 2073 C C . GLU A 1 298 ? 36.207 1.921 53.376 1.00 34.09 295 GLU A C 1
ATOM 2074 O O . GLU A 1 298 ? 35.062 2.122 52.962 1.00 39.62 295 GLU A O 1
ATOM 2080 N N . ASN A 1 299 ? 36.557 0.814 54.035 1.00 35.11 296 ASN A N 1
ATOM 2081 C CA . ASN A 1 299 ? 35.604 -0.240 54.391 1.00 36.38 296 ASN A CA 1
ATOM 2082 C C . ASN A 1 299 ? 34.839 -0.734 53.163 1.00 37.50 296 ASN A C 1
ATOM 2083 O O . ASN A 1 299 ? 33.612 -0.854 53.171 1.00 45.60 296 ASN A O 1
ATOM 2088 N N . ASP A 1 300 ? 35.580 -1.025 52.094 1.00 55.71 297 ASP A N 1
ATOM 2089 C CA . ASP A 1 300 ? 34.990 -1.268 50.781 1.00 63.56 297 ASP A CA 1
ATOM 2090 C C . ASP A 1 300 ? 34.769 -2.743 50.464 1.00 73.46 297 ASP A C 1
ATOM 2091 O O . ASP A 1 300 ? 33.747 -3.085 49.861 1.00 82.60 297 ASP A O 1
ATOM 2096 N N . THR A 1 301 ? 35.714 -3.617 50.833 1.00 38.51 298 THR A N 1
ATOM 2097 C CA . THR A 1 301 ? 35.682 -5.052 50.534 1.00 48.17 298 THR A CA 1
ATOM 2098 C C . THR A 1 301 ? 35.825 -5.365 49.044 1.00 43.44 298 THR A C 1
ATOM 2099 O O . THR A 1 301 ? 35.952 -6.535 48.671 1.00 42.40 298 THR A O 1
ATOM 2103 N N . ASN A 1 302 ? 35.812 -4.344 48.185 1.00 39.44 299 ASN A N 1
ATOM 2104 C CA . ASN A 1 302 ? 35.793 -4.590 46.745 1.00 44.57 299 ASN A CA 1
ATOM 2105 C C . ASN A 1 302 ? 37.177 -4.907 46.184 1.00 47.74 299 ASN A C 1
ATOM 2106 O O . ASN A 1 302 ? 37.309 -5.793 45.331 1.00 57.59 299 ASN A O 1
ATOM 2111 N N . ARG A 1 303 ? 38.209 -4.182 46.625 1.00 41.28 300 ARG A N 1
ATOM 2112 C CA . ARG A 1 303 ? 39.582 -4.368 46.155 1.00 44.39 300 ARG A CA 1
ATOM 2113 C C . ARG A 1 303 ? 39.750 -4.079 44.665 1.00 41.23 300 ARG A C 1
ATOM 2114 O O . ARG A 1 303 ? 39.748 -5.001 43.842 1.00 40.89 300 ARG A O 1
ATOM 2122 N N . PHE A 1 304 ? 39.895 -2.804 44.309 1.00 36.75 301 PHE A N 1
ATOM 2123 C CA . PHE A 1 304 ? 40.271 -2.381 42.964 1.00 30.00 301 PHE A CA 1
ATOM 2124 C C . PHE A 1 304 ? 41.706 -1.870 43.018 1.00 33.91 301 PHE A C 1
ATOM 2125 O O . PHE A 1 304 ? 41.998 -0.914 43.745 1.00 33.59 301 PHE A O 1
ATOM 2133 N N . LEU A 1 305 ? 42.594 -2.495 42.245 1.00 27.68 302 LEU A N 1
ATOM 2134 C CA . LEU A 1 305 ? 44.030 -2.352 42.450 1.00 33.95 302 LEU A CA 1
ATOM 2135 C C . LEU A 1 305 ? 44.758 -1.577 41.357 1.00 36.49 302 LEU A C 1
ATOM 2136 O O . LEU A 1 305 ? 45.985 -1.457 41.428 1.00 35.77 302 LEU A O 1
ATOM 2141 N N . THR A 1 306 ? 44.057 -1.055 40.350 1.00 32.44 303 THR A N 1
ATOM 2142 C CA . THR A 1 306 ? 44.760 -0.455 39.218 1.00 35.89 303 THR A CA 1
ATOM 2143 C C . THR A 1 306 ? 45.346 0.916 39.543 1.00 31.98 303 THR A C 1
ATOM 2144 O O . THR A 1 306 ? 46.338 1.317 38.923 1.00 26.96 303 THR A O 1
ATOM 2148 N N . ALA A 1 307 ? 44.761 1.648 40.489 1.00 31.96 304 ALA A N 1
ATOM 2149 C CA . ALA A 1 307 ? 45.174 3.015 40.793 1.00 30.27 304 ALA A CA 1
ATOM 2150 C C . ALA A 1 307 ? 45.934 3.112 42.115 1.00 32.52 304 ALA A C 1
ATOM 2151 O O . ALA A 1 307 ? 45.734 4.045 42.895 1.00 29.34 304 ALA A O 1
ATOM 2153 N N . ILE A 1 308 ? 46.821 2.156 42.379 1.00 32.93 305 ILE A N 1
ATOM 2154 C CA . ILE A 1 308 ? 47.615 2.148 43.601 1.00 38.64 305 ILE A CA 1
ATOM 2155 C C . ILE A 1 308 ? 49.090 2.159 43.227 1.00 37.58 305 ILE A C 1
ATOM 2156 O O . ILE A 1 308 ? 49.501 1.594 42.207 1.00 39.27 305 ILE A O 1
ATOM 2161 N N . GLY A 1 309 ? 49.888 2.833 44.052 1.00 39.03 306 GLY A N 1
ATOM 2162 C CA . GLY A 1 309 ? 51.322 2.877 43.846 1.00 43.96 306 GLY A CA 1
ATOM 2163 C C . GLY A 1 309 ? 51.774 4.063 43.021 1.00 42.92 306 GLY A C 1
ATOM 2164 O O . GLY A 1 309 ? 51.135 5.120 43.041 1.00 39.86 306 GLY A O 1
ATOM 2165 N N . ASP A 1 310 ? 52.875 3.899 42.289 1.00 38.86 307 ASP A N 1
ATOM 2166 C CA . ASP A 1 310 ? 53.402 4.987 41.476 1.00 42.73 307 ASP A CA 1
ATOM 2167 C C . ASP A 1 310 ? 52.403 5.370 40.391 1.00 42.32 307 ASP A C 1
ATOM 2168 O O . ASP A 1 310 ? 51.839 4.505 39.715 1.00 43.72 307 ASP A O 1
ATOM 2173 N N . VAL A 1 311 ? 52.188 6.677 40.231 1.00 40.81 308 VAL A N 1
ATOM 2174 C CA . VAL A 1 311 ? 51.152 7.160 39.322 1.00 40.83 308 VAL A CA 1
ATOM 2175 C C . VAL A 1 311 ? 51.509 6.841 37.875 1.00 40.68 308 VAL A C 1
ATOM 2176 O O . VAL A 1 311 ? 50.715 6.243 37.142 1.00 32.14 308 VAL A O 1
ATOM 2180 N N . ASP A 1 312 ? 52.714 7.223 37.446 1.00 40.44 309 ASP A N 1
ATOM 2181 C CA . ASP A 1 312 ? 53.065 7.136 36.033 1.00 41.81 309 ASP A CA 1
ATOM 2182 C C . ASP A 1 312 ? 53.159 5.701 35.529 1.00 39.46 309 ASP A C 1
ATOM 2183 O O . ASP A 1 312 ? 53.057 5.477 34.319 1.00 39.48 309 ASP A O 1
ATOM 2188 N N . THR A 1 313 ? 53.332 4.726 36.420 1.00 38.52 310 THR A N 1
ATOM 2189 C CA . THR A 1 313 ? 53.417 3.323 36.037 1.00 36.36 310 THR A CA 1
ATOM 2190 C C . THR A 1 313 ? 52.180 2.519 36.413 1.00 34.78 310 THR A C 1
ATOM 2191 O O . THR A 1 313 ? 52.164 1.302 36.203 1.00 42.41 310 THR A O 1
ATOM 2195 N N . SER A 1 314 ? 51.151 3.158 36.963 1.00 33.05 311 SER A N 1
ATOM 2196 C CA . SER A 1 314 ? 49.952 2.448 37.380 1.00 33.13 311 SER A CA 1
ATOM 2197 C C . SER A 1 314 ? 49.119 2.015 36.175 1.00 37.61 311 SER A C 1
ATOM 2198 O O . SER A 1 314 ? 49.196 2.592 35.087 1.00 33.50 311 SER A O 1
ATOM 2201 N N . GLY A 1 315 ? 48.309 0.974 36.388 1.00 32.14 312 GLY A N 1
ATOM 2202 C CA . GLY A 1 315 ? 47.388 0.540 35.352 1.00 27.93 312 GLY A CA 1
ATOM 2203 C C . GLY A 1 315 ? 46.306 1.558 35.055 1.00 34.44 312 GLY A C 1
ATOM 2204 O O . GLY A 1 315 ? 45.794 1.615 33.931 1.00 33.57 312 GLY A O 1
ATOM 2205 N N . ALA A 1 316 ? 45.937 2.368 36.052 1.00 27.89 313 ALA A N 1
ATOM 2206 C CA . ALA A 1 316 ? 44.946 3.415 35.827 1.00 30.50 313 ALA A CA 1
ATOM 2207 C C . ALA A 1 316 ? 45.418 4.389 34.756 1.00 27.94 313 ALA A C 1
ATOM 2208 O O . ALA A 1 316 ? 44.634 4.816 33.900 1.00 29.65 313 ALA A O 1
ATOM 2210 N N . MET A 1 317 ? 46.702 4.745 34.776 1.00 30.21 314 MET A N 1
ATOM 2211 C CA . MET A 1 317 ? 47.224 5.626 33.743 1.00 30.40 314 MET A CA 1
ATOM 2212 C C . MET A 1 317 ? 47.404 4.909 32.412 1.00 32.19 314 MET A C 1
ATOM 2213 O O . MET A 1 317 ? 47.393 5.566 31.367 1.00 35.73 314 MET A O 1
ATOM 2218 N N . ASN A 1 318 ? 47.559 3.582 32.418 1.00 29.18 315 ASN A N 1
ATOM 2219 C CA . ASN A 1 318 ? 47.482 2.840 31.163 1.00 30.47 315 ASN A CA 1
ATOM 2220 C C . ASN A 1 318 ? 46.090 2.949 30.558 1.00 31.85 315 ASN A C 1
ATOM 2221 O O . ASN A 1 318 ? 45.942 3.097 29.339 1.00 38.44 315 ASN A O 1
ATOM 2226 N N . VAL A 1 319 ? 45.056 2.881 31.399 1.00 29.48 316 VAL A N 1
ATOM 2227 C CA . VAL A 1 319 ? 43.693 3.071 30.916 1.00 29.77 316 VAL A CA 1
ATOM 2228 C C . VAL A 1 319 ? 43.503 4.494 30.406 1.00 31.39 316 VAL A C 1
ATOM 2229 O O . VAL A 1 319 ? 42.890 4.717 29.355 1.00 31.74 316 VAL A O 1
ATOM 2233 N N . ALA A 1 320 ? 44.030 5.477 31.139 1.00 31.44 317 ALA A N 1
ATOM 2234 C CA . ALA A 1 320 ? 43.880 6.871 30.731 1.00 32.67 317 ALA A CA 1
ATOM 2235 C C . ALA A 1 320 ? 44.578 7.139 29.402 1.00 34.96 317 ALA A C 1
ATOM 2236 O O . ALA A 1 320 ? 44.052 7.867 28.552 1.00 32.96 317 ALA A O 1
ATOM 2238 N N . ALA A 1 321 ? 45.763 6.559 29.205 1.00 32.63 318 ALA A N 1
ATOM 2239 C CA . ALA A 1 321 ? 46.499 6.741 27.961 1.00 36.04 318 ALA A CA 1
ATOM 2240 C C . ALA A 1 321 ? 45.953 5.893 26.822 1.00 35.52 318 ALA A C 1
ATOM 2241 O O . ALA A 1 321 ? 46.236 6.193 25.657 1.00 37.77 318 ALA A O 1
ATOM 2243 N N . TRP A 1 322 ? 45.191 4.844 27.128 1.00 35.17 319 TRP A N 1
ATOM 2244 C CA . TRP A 1 322 ? 44.713 3.942 26.090 1.00 33.89 319 TRP A CA 1
ATOM 2245 C C . TRP A 1 322 ? 43.813 4.673 25.104 1.00 38.67 319 TRP A C 1
ATOM 2246 O O . TRP A 1 322 ? 43.043 5.562 25.476 1.00 34.67 319 TRP A O 1
ATOM 2257 N N . LYS A 1 323 ? 43.918 4.288 23.837 1.00 37.14 320 LYS A N 1
ATOM 2258 C CA . LYS A 1 323 ? 43.053 4.744 22.764 1.00 37.01 320 LYS A CA 1
ATOM 2259 C C . LYS A 1 323 ? 42.710 3.544 21.901 1.00 40.17 320 LYS A C 1
ATOM 2260 O O . LYS A 1 323 ? 43.531 2.628 21.761 1.00 40.47 320 LYS A O 1
ATOM 2266 N N . PRO A 1 324 ? 41.509 3.502 21.321 1.00 43.37 321 PRO A N 1
ATOM 2267 C CA . PRO A 1 324 ? 41.203 2.419 20.381 1.00 42.97 321 PRO A CA 1
ATOM 2268 C C . PRO A 1 324 ? 42.099 2.546 19.159 1.00 44.23 321 PRO A C 1
ATOM 2269 O O . PRO A 1 324 ? 42.281 3.640 18.619 1.00 43.34 321 PRO A O 1
ATOM 2273 N N . GLU A 1 325 ? 42.669 1.420 18.734 1.00 41.88 322 GLU A N 1
ATOM 2274 C CA . GLU A 1 325 ? 43.630 1.443 17.640 1.00 54.84 322 GLU A CA 1
ATOM 2275 C C . GLU A 1 325 ? 42.983 2.019 16.388 1.00 55.93 322 GLU A C 1
ATOM 2276 O O . GLU A 1 325 ? 41.970 1.503 15.906 1.00 49.95 322 GLU A O 1
ATOM 2282 N N . GLY A 1 326 ? 43.564 3.100 15.872 1.00 65.49 323 GLY A N 1
ATOM 2283 C CA . GLY A 1 326 ? 43.003 3.764 14.716 1.00 53.97 323 GLY A CA 1
ATOM 2284 C C . GLY A 1 326 ? 41.813 4.646 15.008 1.00 49.19 323 GLY A C 1
ATOM 2285 O O . GLY A 1 326 ? 41.068 4.985 14.084 1.00 55.30 323 GLY A O 1
ATOM 2286 N N . GLY A 1 327 ? 41.603 5.027 16.267 1.00 46.38 324 GLY A N 1
ATOM 2287 C CA . GLY A 1 327 ? 40.454 5.845 16.608 1.00 46.40 324 GLY A CA 1
ATOM 2288 C C . GLY A 1 327 ? 40.683 6.638 17.874 1.00 43.71 324 GLY A C 1
ATOM 2289 O O . GLY A 1 327 ? 41.696 6.488 18.561 1.00 45.42 324 GLY A O 1
ATOM 2290 N N . GLU A 1 328 ? 39.713 7.500 18.172 1.00 41.91 325 GLU A N 1
ATOM 2291 C CA . GLU A 1 328 ? 39.710 8.325 19.371 1.00 39.90 325 GLU A CA 1
ATOM 2292 C C . GLU A 1 328 ? 38.578 7.899 20.298 1.00 38.45 325 GLU A C 1
ATOM 2293 O O . GLU A 1 328 ? 37.509 7.482 19.847 1.00 42.92 325 GLU A O 1
ATOM 2299 N N . LYS A 1 329 ? 38.820 8.005 21.601 1.00 39.84 326 LYS A N 1
ATOM 2300 C CA . LYS A 1 329 ? 37.850 7.593 22.605 1.00 37.34 326 LYS A CA 1
ATOM 2301 C C . LYS A 1 329 ? 37.108 8.800 23.174 1.00 39.38 326 LYS A C 1
ATOM 2302 O O . LYS A 1 329 ? 37.481 9.956 22.961 1.00 34.51 326 LYS A O 1
ATOM 2308 N N . GLY A 1 330 ? 36.024 8.508 23.898 1.00 39.49 327 GLY A N 1
ATOM 2309 C CA . GLY A 1 330 ? 35.269 9.561 24.555 1.00 32.39 327 GLY A CA 1
ATOM 2310 C C . GLY A 1 330 ? 36.012 10.207 25.708 1.00 34.66 327 GLY A C 1
ATOM 2311 O O . GLY A 1 330 ? 35.823 11.396 25.982 1.00 31.56 327 GLY A O 1
ATOM 2312 N N . GLY A 1 331 ? 36.846 9.450 26.397 1.00 28.69 328 GLY A N 1
ATOM 2313 C CA . GLY A 1 331 ? 37.645 9.992 27.476 1.00 30.20 328 GLY A CA 1
ATOM 2314 C C . GLY A 1 331 ? 37.939 8.925 28.519 1.00 29.65 328 GLY A C 1
ATOM 2315 O O . GLY A 1 331 ? 38.003 7.738 28.205 1.00 28.43 328 GLY A O 1
ATOM 2316 N N . THR A 1 332 ? 38.118 9.388 29.756 1.00 27.00 329 THR A N 1
ATOM 2317 C CA . THR A 1 332 ? 38.453 8.536 30.888 1.00 27.71 329 THR A CA 1
ATOM 2318 C C . THR A 1 332 ? 37.665 9.003 32.103 1.00 28.77 329 THR A C 1
ATOM 2319 O O . THR A 1 332 ? 37.410 10.199 32.268 1.00 25.11 329 THR A O 1
ATOM 2323 N N . PHE A 1 333 ? 37.274 8.055 32.955 1.00 22.81 330 PHE A N 1
ATOM 2324 C CA . PHE A 1 333 ? 36.550 8.38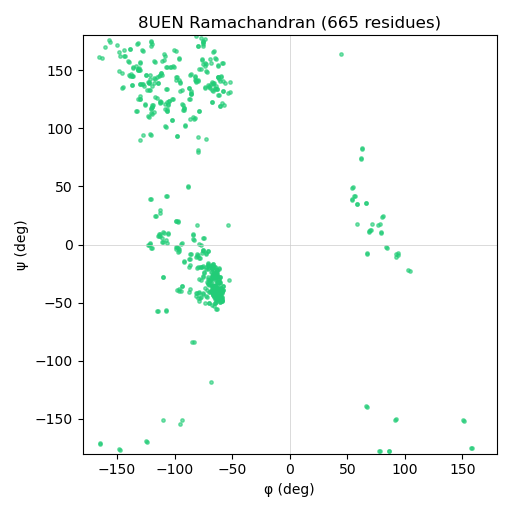9 34.172 1.00 26.02 330 PHE A CA 1
ATOM 2325 C C . PHE A 1 333 ? 37.202 7.718 35.373 1.00 28.87 330 PHE A C 1
ATOM 2326 O O . PHE A 1 333 ? 37.913 6.719 35.250 1.00 30.32 330 PHE A O 1
ATOM 2334 N N . ALA A 1 334 ? 36.966 8.302 36.545 1.00 30.64 331 ALA A N 1
ATOM 2335 C CA . ALA A 1 334 ? 37.494 7.787 37.799 1.00 25.65 331 ALA A CA 1
ATOM 2336 C C . ALA A 1 334 ? 36.407 7.850 38.858 1.00 26.95 331 ALA A C 1
ATOM 2337 O O . ALA A 1 334 ? 35.680 8.843 38.952 1.00 25.88 331 ALA A O 1
ATOM 2339 N N . TYR A 1 335 ? 36.295 6.789 39.651 1.00 23.61 332 TYR A N 1
ATOM 2340 C CA . TYR A 1 335 ? 35.330 6.738 40.738 1.00 27.71 332 TYR A CA 1
ATOM 2341 C C . TYR A 1 335 ? 35.989 7.149 42.049 1.00 26.36 332 TYR A C 1
ATOM 2342 O O . TYR A 1 335 ? 37.132 6.772 42.325 1.00 27.69 332 TYR A O 1
ATOM 2351 N N . ALA A 1 336 ? 35.256 7.926 42.850 1.00 30.43 333 ALA A N 1
ATOM 2352 C CA . ALA A 1 336 ? 35.682 8.371 44.179 1.00 29.20 333 ALA A CA 1
ATOM 2353 C C . ALA A 1 336 ? 36.953 9.224 44.089 1.00 29.21 333 ALA A C 1
ATOM 2354 O O . ALA A 1 336 ? 38.058 8.805 44.441 1.00 29.79 333 ALA A O 1
ATOM 2356 N N . LEU A 1 337 ? 36.750 10.455 43.610 1.00 27.29 334 LEU A N 1
ATOM 2357 C CA . LEU A 1 337 ? 37.858 11.396 43.487 1.00 27.76 334 LEU A CA 1
ATOM 2358 C C . LEU A 1 337 ? 38.482 11.717 44.838 1.00 32.92 334 LEU A C 1
ATOM 2359 O O . LEU A 1 337 ? 39.692 11.960 44.919 1.00 30.03 334 LEU A O 1
ATOM 2364 N N . ASP A 1 338 ? 37.681 11.721 45.908 1.00 28.67 335 ASP A N 1
ATOM 2365 C CA . ASP A 1 338 ? 38.207 12.043 47.230 1.00 30.35 335 ASP A CA 1
ATOM 2366 C C . ASP A 1 338 ? 39.215 11.012 47.720 1.00 29.93 335 ASP A C 1
ATOM 2367 O O . ASP A 1 338 ? 40.004 11.314 48.621 1.00 30.85 335 ASP A O 1
ATOM 2372 N N . ARG A 1 339 ? 39.215 9.812 47.141 1.00 28.42 336 ARG A N 1
ATOM 2373 C CA . ARG A 1 339 ? 40.140 8.756 47.524 1.00 30.75 336 ARG A CA 1
ATOM 2374 C C . ARG A 1 339 ? 41.337 8.665 46.584 1.00 28.79 336 ARG A C 1
ATOM 2375 O O . ARG A 1 339 ? 42.001 7.624 46.536 1.00 28.51 336 ARG A O 1
ATOM 2383 N N . ASP A 1 340 ? 41.620 9.732 45.838 1.00 30.89 337 ASP A N 1
ATOM 2384 C CA . ASP A 1 340 ? 42.746 9.739 44.914 1.00 28.69 337 ASP A CA 1
ATOM 2385 C C . ASP A 1 340 ? 44.045 9.521 45.678 1.00 30.87 337 ASP A C 1
ATOM 2386 O O . ASP A 1 340 ? 44.410 10.324 46.543 1.00 29.00 337 ASP A O 1
ATOM 2391 N N . GLY A 1 341 ? 44.746 8.438 45.348 1.00 27.65 338 GLY A N 1
ATOM 2392 C CA . GLY A 1 341 ? 45.993 8.098 45.995 1.00 31.70 338 GLY A CA 1
ATOM 2393 C C . GLY A 1 341 ? 45.875 7.150 47.169 1.00 34.52 338 GLY A C 1
ATOM 2394 O O . GLY A 1 341 ? 46.908 6.704 47.686 1.00 34.87 338 GLY A O 1
ATOM 2395 N N . ARG A 1 342 ? 44.661 6.831 47.611 1.00 32.48 339 ARG A N 1
ATOM 2396 C CA . ARG A 1 342 ? 44.490 5.920 48.731 1.00 31.86 339 ARG A CA 1
ATOM 2397 C C . ARG A 1 342 ? 44.720 4.477 48.296 1.00 32.87 339 ARG A C 1
ATOM 2398 O O . ARG A 1 342 ? 44.645 4.133 47.114 1.00 30.77 339 ARG A O 1
ATOM 2406 N N . THR A 1 343 ? 45.016 3.632 49.277 1.00 30.23 340 THR A N 1
ATOM 2407 C CA . THR A 1 343 ? 45.245 2.208 49.076 1.00 29.35 340 THR A CA 1
ATOM 2408 C C . THR A 1 343 ? 44.296 1.416 49.975 1.00 35.70 340 THR A C 1
ATOM 2409 O O . THR A 1 343 ? 43.369 1.965 50.577 1.00 31.94 340 THR A O 1
ATOM 2413 N N . TYR A 1 344 ? 44.536 0.109 50.058 1.00 30.36 341 TYR A N 1
ATOM 2414 C CA . TYR A 1 344 ? 43.851 -0.756 51.010 1.00 36.88 341 TYR A CA 1
ATOM 2415 C C . TYR A 1 344 ? 44.754 -1.157 52.170 1.00 32.15 341 TYR A C 1
ATOM 2416 O O . TYR A 1 344 ? 44.380 -2.027 52.963 1.00 34.01 341 TYR A O 1
ATOM 2425 N N . ASP A 1 345 ? 45.927 -0.542 52.288 1.00 34.12 342 ASP A N 1
ATOM 2426 C CA . ASP A 1 345 ? 46.929 -0.921 53.271 1.00 38.72 342 ASP A CA 1
ATOM 2427 C C . ASP A 1 345 ? 46.995 0.105 54.395 1.00 43.76 342 ASP A C 1
ATOM 2428 O O . ASP A 1 345 ? 46.684 1.284 54.203 1.00 47.00 342 ASP A O 1
ATOM 2433 N N . GLY A 1 346 ? 47.409 -0.359 55.573 1.00 51.51 343 GLY A N 1
ATOM 2434 C CA . GLY A 1 346 ? 47.611 0.550 56.691 1.00 50.51 343 GLY A CA 1
ATOM 2435 C C . GLY A 1 346 ? 46.313 1.166 57.176 1.00 44.66 343 GLY A C 1
ATOM 2436 O O . GLY A 1 346 ? 45.277 0.502 57.287 1.00 44.01 343 GLY A O 1
ATOM 2437 N N . ASP A 1 347 ? 46.377 2.462 57.483 1.00 44.20 344 ASP A N 1
ATOM 2438 C CA . ASP A 1 347 ? 45.223 3.206 57.970 1.00 42.89 344 ASP A CA 1
ATOM 2439 C C . ASP A 1 347 ? 44.251 3.600 56.864 1.00 46.86 344 ASP A C 1
ATOM 2440 O O . ASP A 1 347 ? 43.143 4.049 57.177 1.00 43.23 344 ASP A O 1
ATOM 2445 N N . ASP A 1 348 ? 44.638 3.449 55.593 1.00 40.97 345 ASP A N 1
ATOM 2446 C CA . ASP A 1 348 ? 43.779 3.877 54.490 1.00 39.15 345 ASP A CA 1
ATOM 2447 C C . ASP A 1 348 ? 42.419 3.192 54.537 1.00 34.12 345 ASP A C 1
ATOM 2448 O O . ASP A 1 348 ? 41.396 3.804 54.205 1.00 33.26 345 ASP A O 1
ATOM 2453 N N . LEU A 1 349 ? 42.386 1.925 54.952 1.00 31.95 346 LEU A N 1
ATOM 2454 C CA . LEU A 1 349 ? 41.129 1.186 54.970 1.00 32.26 346 LEU A CA 1
ATOM 2455 C C . LEU A 1 349 ? 40.150 1.749 55.992 1.00 41.46 346 LEU A C 1
ATOM 2456 O O . LEU A 1 349 ? 38.935 1.599 55.827 1.00 40.68 346 LEU A O 1
ATOM 2461 N N . THR A 1 350 ? 40.649 2.397 57.047 1.00 40.97 347 THR A N 1
ATOM 2462 C CA . THR A 1 350 ? 39.803 2.834 58.149 1.00 39.99 347 THR A CA 1
ATOM 2463 C C . THR A 1 350 ? 39.839 4.333 58.412 1.00 44.09 347 THR A C 1
ATOM 2464 O O . THR A 1 350 ? 39.162 4.792 59.340 1.00 52.66 347 THR A O 1
ATOM 2468 N N . THR A 1 351 ? 40.604 5.110 57.647 1.00 35.45 348 THR A N 1
ATOM 2469 C CA . THR A 1 351 ? 40.712 6.543 57.881 1.00 38.41 348 THR A CA 1
ATOM 2470 C C . THR A 1 351 ? 40.518 7.309 56.581 1.00 37.20 348 THR A C 1
ATOM 2471 O O . THR A 1 351 ? 40.837 6.819 55.494 1.00 34.81 348 THR A O 1
ATOM 2475 N N . LEU A 1 352 ? 39.992 8.523 56.709 1.00 33.34 349 LEU A N 1
ATOM 2476 C CA . LEU A 1 352 ? 39.892 9.459 55.600 1.00 38.68 349 LEU A CA 1
ATOM 2477 C C . LEU A 1 352 ? 41.053 10.441 55.669 1.00 38.79 349 LEU A C 1
ATOM 2478 O O . LEU A 1 352 ? 41.473 10.846 56.757 1.00 41.87 349 LEU A O 1
ATOM 2483 N N . LYS A 1 353 ? 41.560 10.826 54.508 1.00 34.91 350 LYS A N 1
ATOM 2484 C CA . LYS A 1 353 ? 42.743 11.664 54.407 1.00 35.37 350 LYS A CA 1
ATOM 2485 C C . LYS A 1 353 ? 42.533 12.675 53.292 1.00 37.88 350 LYS A C 1
ATOM 2486 O O . LYS A 1 353 ? 41.724 12.449 52.387 1.00 32.61 350 LYS A O 1
ATOM 2492 N N . PRO A 1 354 ? 43.249 13.796 53.330 1.00 40.92 351 PRO A N 1
ATOM 2493 C CA . PRO A 1 354 ? 43.247 14.706 52.181 1.00 33.09 351 PRO A CA 1
ATOM 2494 C C . PRO A 1 354 ? 43.910 14.050 50.980 1.00 37.27 351 PRO A C 1
ATOM 2495 O O . PRO A 1 354 ? 44.589 13.026 51.082 1.00 35.91 351 PRO A O 1
ATOM 2499 N N . THR A 1 355 ? 43.701 14.662 49.819 1.00 31.73 352 THR A N 1
ATOM 2500 C CA . THR A 1 355 ? 44.239 14.147 48.570 1.00 33.11 352 THR A CA 1
ATOM 2501 C C . THR A 1 355 ? 44.922 15.267 47.799 1.00 33.69 352 THR A C 1
ATOM 2502 O O . THR A 1 355 ? 44.554 16.439 47.911 1.00 34.91 352 THR A O 1
ATOM 2506 N N . ASP A 1 356 ? 45.939 14.891 47.027 1.00 29.31 353 ASP A N 1
ATOM 2507 C CA . ASP A 1 356 ? 46.622 15.810 46.129 1.00 29.18 353 ASP A CA 1
ATOM 2508 C C . ASP A 1 356 ? 46.131 15.700 44.691 1.00 32.36 353 ASP A C 1
ATOM 2509 O O . ASP A 1 356 ? 46.610 16.445 43.831 1.00 37.51 353 ASP A O 1
ATOM 2514 N N . PHE A 1 357 ? 45.198 14.785 44.416 1.00 32.60 354 PHE A N 1
ATOM 2515 C CA . PHE A 1 357 ? 44.618 14.607 43.083 1.00 33.29 354 PHE A CA 1
ATOM 2516 C C . PHE A 1 357 ? 45.690 14.296 42.040 1.00 35.47 354 PHE A C 1
ATOM 2517 O O . PHE A 1 357 ? 45.587 14.702 40.880 1.00 35.98 354 PHE A O 1
ATOM 2525 N N . ALA A 1 358 ? 46.723 13.557 42.451 1.00 31.74 355 ALA A N 1
ATOM 2526 C CA . ALA A 1 358 ? 47.815 13.237 41.535 1.00 40.04 355 ALA A CA 1
ATOM 2527 C C . ALA A 1 358 ? 47.326 12.362 40.388 1.00 33.40 355 ALA A C 1
ATOM 2528 O O . ALA A 1 358 ? 47.582 12.654 39.211 1.00 38.52 355 ALA A O 1
ATOM 2530 N N . PHE A 1 359 ? 46.617 11.279 40.718 1.00 33.00 356 PHE A N 1
ATOM 2531 C CA . PHE A 1 359 ? 46.042 10.426 39.684 1.00 35.74 356 PHE A CA 1
ATOM 2532 C C . PHE A 1 359 ? 45.095 11.211 38.788 1.00 33.03 356 PHE A C 1
ATOM 2533 O O . PHE A 1 359 ? 45.093 11.026 37.568 1.00 35.98 356 PHE A O 1
ATOM 2541 N N . THR A 1 360 ? 44.288 12.097 39.375 1.00 33.02 357 THR A N 1
ATOM 2542 C CA . THR A 1 360 ? 43.341 12.879 38.586 1.00 33.11 357 THR A CA 1
ATOM 2543 C C . THR A 1 360 ? 44.066 13.778 37.590 1.00 35.54 357 THR A C 1
ATOM 2544 O O . THR A 1 360 ? 43.705 13.835 36.407 1.00 32.89 357 THR A O 1
ATOM 2548 N N . LYS A 1 361 ? 45.105 14.479 38.052 1.00 34.64 358 LYS A N 1
ATOM 2549 C CA . LYS A 1 361 ? 45.851 15.376 37.174 1.00 32.99 358 LYS A CA 1
ATOM 2550 C C . LYS A 1 361 ? 46.538 14.602 36.055 1.00 36.31 358 LYS A C 1
ATOM 2551 O O . LYS A 1 361 ? 46.479 14.993 34.881 1.00 40.00 358 LYS A O 1
ATOM 2557 N N . ARG A 1 362 ? 47.192 13.490 36.402 1.00 34.64 359 ARG A N 1
ATOM 2558 C CA . ARG A 1 362 ? 47.891 12.713 35.384 1.00 38.00 359 ARG A CA 1
ATOM 2559 C C . ARG A 1 362 ? 46.911 12.095 34.393 1.00 35.09 359 ARG A C 1
ATOM 2560 O O . ARG A 1 362 ? 47.208 11.996 33.197 1.00 37.38 359 ARG A O 1
ATOM 2568 N N . ALA A 1 363 ? 45.732 11.686 34.868 1.00 32.08 360 ALA A N 1
ATOM 2569 C CA . ALA A 1 363 ? 44.722 11.147 33.969 1.00 36.66 360 ALA A CA 1
ATOM 2570 C C . ALA A 1 363 ? 44.206 12.218 33.022 1.00 33.63 360 ALA A C 1
ATOM 2571 O O . ALA A 1 363 ? 43.980 11.945 31.839 1.00 35.34 360 ALA A O 1
ATOM 2573 N N . ILE A 1 364 ? 44.018 13.442 33.519 1.00 30.80 361 ILE A N 1
ATOM 2574 C CA . ILE A 1 364 ? 43.622 14.542 32.642 1.00 34.69 361 ILE A CA 1
ATOM 2575 C C . ILE A 1 364 ? 44.679 14.761 31.566 1.00 39.81 361 ILE A C 1
ATOM 2576 O O . ILE A 1 364 ? 44.364 14.897 30.375 1.00 36.73 361 ILE A O 1
ATOM 2581 N N . GLU A 1 365 ? 45.952 14.777 31.973 1.00 36.19 362 GLU A N 1
ATOM 2582 C CA . GLU A 1 365 ? 47.040 14.971 31.016 1.00 38.12 362 GLU A CA 1
ATOM 2583 C C . GLU A 1 365 ? 47.040 13.884 29.946 1.00 34.03 362 GLU A C 1
ATOM 2584 O O . GLU A 1 365 ? 47.119 14.176 28.748 1.00 36.28 362 GLU A O 1
ATOM 2590 N N . LEU A 1 366 ? 46.951 12.620 30.364 1.00 35.11 363 LEU A N 1
ATOM 2591 C CA . LEU A 1 366 ? 47.012 11.518 29.407 1.00 35.97 363 LEU A CA 1
ATOM 2592 C C . LEU A 1 366 ? 45.767 11.450 28.529 1.00 37.05 363 LEU A C 1
ATOM 2593 O O . LEU A 1 366 ? 45.850 11.017 27.374 1.00 37.11 363 LEU A O 1
ATOM 2598 N N . THR A 1 367 ? 44.612 11.866 29.049 1.00 35.25 364 THR A N 1
ATOM 2599 C CA . THR A 1 367 ? 43.372 11.783 28.288 1.00 31.55 364 THR A CA 1
ATOM 2600 C C . THR A 1 367 ? 43.291 12.887 27.243 1.00 34.73 364 THR A C 1
ATOM 2601 O O . THR A 1 367 ? 42.923 12.635 26.090 1.00 38.54 364 THR A O 1
ATOM 2605 N N . LYS A 1 368 ? 43.630 14.118 27.626 1.00 35.81 365 LYS A N 1
ATOM 2606 C CA . LYS A 1 368 ? 43.489 15.255 26.728 1.00 34.44 365 LYS A CA 1
ATOM 2607 C C . LYS A 1 368 ? 44.775 15.605 25.992 1.00 40.08 365 LYS A C 1
ATOM 2608 O O . LYS A 1 368 ? 44.749 16.475 25.115 1.00 41.80 365 LYS A O 1
ATOM 2614 N N . GLY A 1 369 ? 45.886 14.950 26.312 1.00 44.75 366 GLY A N 1
ATOM 2615 C CA . GLY A 1 369 ? 47.150 15.258 25.664 1.00 42.77 366 GLY A CA 1
ATOM 2616 C C . GLY A 1 369 ? 47.676 16.642 25.976 1.00 43.43 366 GLY A C 1
ATOM 2617 O O . GLY A 1 369 ? 48.283 17.281 25.108 1.00 41.35 366 GLY A O 1
ATOM 2618 N N . ILE A 1 370 ? 47.459 17.120 27.199 1.00 51.15 367 ILE A N 1
ATOM 2619 C CA . ILE A 1 370 ? 47.945 18.419 27.637 1.00 54.21 367 ILE A CA 1
ATOM 2620 C C . ILE A 1 370 ? 48.869 18.210 28.830 1.00 58.03 367 ILE A C 1
ATOM 2621 O O . ILE A 1 370 ? 49.021 17.101 29.342 1.00 63.32 367 ILE A O 1
ATOM 2626 N N . SER A 1 371 ? 49.491 19.300 29.270 1.00 53.87 368 SER A N 1
ATOM 2627 C CA . SER A 1 371 ? 50.384 19.280 30.418 1.00 59.67 368 SER A CA 1
ATOM 2628 C C . SER A 1 371 ? 49.858 20.207 31.504 1.00 58.66 368 SER A C 1
ATOM 2629 O O . SER A 1 371 ? 49.417 21.325 31.220 1.00 64.01 368 SER A O 1
ATOM 2632 N N . LEU A 1 372 ? 49.902 19.735 32.746 1.00 58.19 369 LEU A N 1
ATOM 2633 C CA . LEU A 1 372 ? 49.519 20.557 33.886 1.00 64.38 369 LEU A CA 1
ATOM 2634 C C . LEU A 1 372 ? 50.761 21.050 34.623 1.00 64.33 369 LEU A C 1
ATOM 2635 O O . LEU A 1 372 ? 50.683 21.936 35.473 1.00 70.75 369 LEU A O 1
ATOM 2640 N N . LEU B 1 39 ? 27.315 -24.383 47.267 1.00 42.44 36 LEU B N 1
ATOM 2641 C CA . LEU B 1 39 ? 27.025 -24.435 45.809 1.00 44.76 36 LEU B CA 1
ATOM 2642 C C . LEU B 1 39 ? 27.382 -23.089 45.159 1.00 44.62 36 LEU B C 1
ATOM 2643 O O . LEU B 1 39 ? 27.980 -23.116 44.070 1.00 46.16 36 LEU B O 1
ATOM 2648 N N . SER B 1 40 ? 27.039 -21.973 45.798 1.00 38.55 37 SER B N 1
ATOM 2649 C CA . SER B 1 40 ? 27.278 -20.662 45.210 1.00 31.35 37 SER B CA 1
ATOM 2650 C C . SER B 1 40 ? 28.751 -20.475 44.871 1.00 38.72 37 SER B C 1
ATOM 2651 O O . SER B 1 40 ? 29.638 -20.857 45.640 1.00 36.07 37 SER B O 1
ATOM 2654 N N . ASN B 1 41 ? 29.007 -19.866 43.714 1.00 41.28 38 ASN B N 1
ATOM 2655 C CA . ASN B 1 41 ? 30.359 -19.566 43.264 1.00 37.13 38 ASN B CA 1
ATOM 2656 C C . ASN B 1 41 ? 30.657 -18.074 43.309 1.00 37.36 38 ASN B C 1
ATOM 2657 O O . ASN B 1 41 ? 31.684 -17.639 42.777 1.00 33.50 38 ASN B O 1
ATOM 2659 N N . ALA B 1 42 ? 29.780 -17.285 43.921 1.00 38.33 39 ALA B N 1
ATOM 2660 C CA . ALA B 1 42 ? 30.017 -15.856 44.037 1.00 37.22 39 ALA B CA 1
ATOM 2661 C C . ALA B 1 42 ? 31.280 -15.612 44.859 1.00 41.02 39 ALA B C 1
ATOM 2662 O O . ALA B 1 42 ? 31.557 -16.355 45.810 1.00 34.14 39 ALA B O 1
ATOM 2664 N N . PRO B 1 43 ? 32.066 -14.593 44.522 1.00 38.80 40 PRO B N 1
ATOM 2665 C CA . PRO B 1 43 ? 33.323 -14.369 45.243 1.00 34.55 40 PRO B CA 1
ATOM 2666 C C . PRO B 1 43 ? 33.076 -13.983 46.691 1.00 35.71 40 PRO B C 1
ATOM 2667 O O . PRO B 1 43 ? 32.169 -13.209 47.007 1.00 42.76 40 PRO B O 1
ATOM 2671 N N . LEU B 1 44 ? 33.901 -14.539 47.571 1.00 32.21 41 LEU B N 1
ATOM 2672 C CA . LEU B 1 44 ? 33.916 -14.146 48.973 1.00 39.62 41 LEU B CA 1
ATOM 2673 C C . LEU B 1 44 ? 34.801 -12.917 49.102 1.00 44.82 41 LEU B C 1
ATOM 2674 O O . LEU B 1 44 ? 36.027 -13.009 48.971 1.00 36.85 41 LEU B O 1
ATOM 2679 N N . ALA B 1 45 ? 34.193 -11.770 49.373 1.00 44.19 42 ALA B N 1
ATOM 2680 C CA . ALA B 1 45 ? 34.922 -10.524 49.240 1.00 46.19 42 ALA B CA 1
ATOM 2681 C C . ALA B 1 45 ? 35.925 -10.348 50.380 1.00 42.06 42 ALA B C 1
ATOM 2682 O O . ALA B 1 45 ? 36.032 -11.170 51.297 1.00 45.57 42 ALA B O 1
ATOM 2684 N N . ALA B 1 46 ? 36.682 -9.258 50.286 1.00 42.91 43 ALA B N 1
ATOM 2685 C CA . ALA B 1 46 ? 37.727 -8.928 51.238 1.00 38.85 43 ALA B CA 1
ATOM 2686 C C . ALA B 1 46 ? 37.140 -8.274 52.485 1.00 33.43 43 ALA B C 1
ATOM 2687 O O . ALA B 1 46 ? 35.932 -8.053 52.609 1.00 36.82 43 ALA B O 1
ATOM 2689 N N . SER B 1 47 ? 38.008 -7.953 53.400 1.00 31.34 44 SER B N 1
ATOM 2690 C CA . SER B 1 47 ? 37.616 -7.414 54.691 1.00 36.40 44 SER B CA 1
ATOM 2691 C C . SER B 1 47 ? 37.483 -5.900 54.618 1.00 37.52 44 SER B C 1
ATOM 2692 O O . SER B 1 47 ? 38.351 -5.233 54.039 1.00 27.98 44 SER B O 1
ATOM 2695 N N . PRO B 1 48 ? 36.411 -5.331 55.172 1.00 32.98 45 PRO B N 1
ATOM 2696 C CA . PRO B 1 48 ? 36.337 -3.868 55.292 1.00 36.98 45 PRO B CA 1
ATOM 2697 C C . PRO B 1 48 ? 37.357 -3.300 56.261 1.00 32.99 45 PRO B C 1
ATOM 2698 O O . PRO B 1 48 ? 37.597 -2.087 56.241 1.00 33.02 45 PRO B O 1
ATOM 2702 N N . GLY B 1 49 ? 37.939 -4.131 57.127 1.00 29.58 46 GLY B N 1
ATOM 2703 C CA . GLY B 1 49 ? 38.932 -3.697 58.085 1.00 40.59 46 GLY B CA 1
ATOM 2704 C C . GLY B 1 49 ? 38.387 -3.307 59.441 1.00 34.54 46 GLY B C 1
ATOM 2705 O O . GLY B 1 49 ? 39.176 -3.118 60.376 1.00 34.95 46 GLY B O 1
ATOM 2706 N N . GLN B 1 50 ? 37.070 -3.177 59.576 1.00 34.63 47 GLN B N 1
ATOM 2707 C CA . GLN B 1 50 ? 36.442 -2.782 60.830 1.00 37.49 47 GLN B CA 1
ATOM 2708 C C . GLN B 1 50 ? 34.954 -3.081 60.736 1.00 36.41 47 GLN B C 1
ATOM 2709 O O . GLN B 1 50 ? 34.408 -3.260 59.644 1.00 38.30 47 GLN B O 1
ATOM 2715 N N . ALA B 1 51 ? 34.306 -3.138 61.897 1.00 34.16 48 ALA B N 1
ATOM 2716 C CA . ALA B 1 51 ? 32.870 -3.352 61.950 1.00 42.08 48 ALA B CA 1
ATOM 2717 C C . ALA B 1 51 ? 32.128 -2.076 61.554 1.00 36.06 48 ALA B C 1
ATOM 2718 O O . ALA B 1 51 ? 32.725 -1.015 61.352 1.00 34.95 48 ALA B O 1
ATOM 2720 N N . ASP B 1 52 ? 30.801 -2.192 61.443 1.00 41.81 49 ASP B N 1
ATOM 2721 C CA . ASP B 1 52 ? 29.979 -1.036 61.091 1.00 40.91 49 ASP B CA 1
ATOM 2722 C C . ASP B 1 52 ? 30.156 0.088 62.103 1.00 45.08 49 ASP B C 1
ATOM 2723 O O . ASP B 1 52 ? 30.317 1.256 61.732 1.00 39.26 49 ASP B O 1
ATOM 2728 N N . LYS B 1 53 ? 30.126 -0.248 63.388 1.00 39.63 50 LYS B N 1
ATOM 2729 C CA . LYS B 1 53 ? 30.428 0.689 64.458 1.00 39.32 50 LYS B CA 1
ATOM 2730 C C . LYS B 1 53 ? 31.662 0.207 65.204 1.00 38.24 50 LYS B C 1
ATOM 2731 O O . LYS B 1 53 ? 31.860 -0.999 65.381 1.00 37.15 50 LYS B O 1
ATOM 2733 N N . VAL B 1 54 ? 32.501 1.154 65.623 1.00 38.76 51 VAL B N 1
ATOM 2734 C CA . VAL B 1 54 ? 33.722 0.861 66.359 1.00 34.02 51 VAL B CA 1
ATOM 2735 C C . VAL B 1 54 ? 33.789 1.783 67.570 1.00 39.85 51 VAL B C 1
ATOM 2736 O O . VAL B 1 54 ? 32.976 2.694 67.733 1.00 35.53 51 VAL B O 1
ATOM 2740 N N . GLY B 1 55 ? 34.777 1.531 68.426 1.00 36.82 52 GLY B N 1
ATOM 2741 C CA . GLY B 1 55 ? 34.977 2.348 69.604 1.00 37.73 52 GLY B CA 1
ATOM 2742 C C . GLY B 1 55 ? 34.000 2.021 70.716 1.00 39.97 52 GLY B C 1
ATOM 2743 O O . GLY B 1 55 ? 33.167 1.117 70.625 1.00 39.37 52 GLY B O 1
ATOM 2744 N N . ALA B 1 56 ? 34.118 2.785 71.800 1.00 40.89 53 ALA B N 1
ATOM 2745 C CA . ALA B 1 56 ? 33.250 2.590 72.953 1.00 40.72 53 ALA B CA 1
ATOM 2746 C C . ALA B 1 56 ? 31.814 2.953 72.601 1.00 40.86 53 ALA B C 1
ATOM 2747 O O . ALA B 1 56 ? 31.553 4.011 72.020 1.00 42.12 53 ALA B O 1
ATOM 2749 N N . GLN B 1 57 ? 30.882 2.074 72.957 1.00 36.85 54 GLN B N 1
ATOM 2750 C CA . GLN B 1 57 ? 29.463 2.260 72.685 1.00 40.78 54 GLN B CA 1
ATOM 2751 C C . GLN B 1 57 ? 28.728 2.452 74.004 1.00 45.64 54 GLN B C 1
ATOM 2752 O O . GLN B 1 57 ? 28.824 1.607 74.899 1.00 48.96 54 GLN B O 1
ATOM 2758 N N . ALA B 1 58 ? 28.005 3.568 74.125 1.00 47.68 55 ALA B N 1
ATOM 2759 C CA . ALA B 1 58 ? 27.252 3.825 75.348 1.00 47.54 55 ALA B CA 1
ATOM 2760 C C . ALA B 1 58 ? 26.126 2.817 75.542 1.00 49.59 55 ALA B C 1
ATOM 2761 O O . ALA B 1 58 ? 25.722 2.554 76.680 1.00 56.92 55 ALA B O 1
ATOM 2763 N N . THR B 1 59 ? 25.610 2.245 74.455 1.00 51.91 56 THR B N 1
ATOM 2764 C CA . THR B 1 59 ? 24.523 1.280 74.528 1.00 52.10 56 THR B CA 1
ATOM 2765 C C . THR B 1 59 ? 24.821 0.115 73.597 1.00 52.57 56 THR B C 1
ATOM 2766 O O . THR B 1 59 ? 25.506 0.269 72.582 1.00 57.17 56 THR B O 1
ATOM 2770 N N . CYS B 1 60 ? 24.290 -1.054 73.950 1.00 50.67 57 CYS B N 1
ATOM 2771 C CA . CYS B 1 60 ? 24.503 -2.278 73.193 1.00 50.93 57 CYS B CA 1
ATOM 2772 C C . CYS B 1 60 ? 23.168 -2.958 72.934 1.00 47.12 57 CYS B C 1
ATOM 2773 O O . CYS B 1 60 ? 22.215 -2.802 73.703 1.00 55.07 57 CYS B O 1
ATOM 2776 N N . ALA B 1 61 ? 23.107 -3.712 71.834 1.00 50.42 58 ALA B N 1
ATOM 2777 C CA . ALA B 1 61 ? 21.887 -4.444 71.514 1.00 50.09 58 ALA B CA 1
ATOM 2778 C C . ALA B 1 61 ? 21.586 -5.492 72.576 1.00 50.63 58 ALA B C 1
ATOM 2779 O O . ALA B 1 61 ? 20.427 -5.680 72.965 1.00 59.75 58 ALA B O 1
ATOM 2781 N N . ALA B 1 62 ? 22.615 -6.186 73.055 1.00 48.82 59 ALA B N 1
ATOM 2782 C CA . ALA B 1 62 ? 22.477 -7.190 74.097 1.00 41.02 59 ALA B CA 1
ATOM 2783 C C . ALA B 1 62 ? 23.226 -6.741 75.343 1.00 45.89 59 ALA B C 1
ATOM 2784 O O . ALA B 1 62 ? 24.290 -6.121 75.251 1.00 39.92 59 ALA B O 1
ATOM 2786 N N . LYS B 1 63 ? 22.663 -7.058 76.506 1.00 42.33 60 LYS B N 1
ATOM 2787 C CA . LYS B 1 63 ? 23.300 -6.742 77.771 1.00 41.26 60 LYS B CA 1
ATOM 2788 C C . LYS B 1 63 ? 24.548 -7.605 77.956 1.00 34.53 60 LYS B C 1
ATOM 2789 O O . LYS B 1 63 ? 24.693 -8.642 77.305 1.00 39.22 60 LYS B O 1
ATOM 2795 N N . PRO B 1 64 ? 25.478 -7.183 78.818 1.00 31.68 61 PRO B N 1
ATOM 2796 C CA . PRO B 1 64 ? 26.716 -7.955 78.996 1.00 34.40 61 PRO B CA 1
ATOM 2797 C C . PRO B 1 64 ? 26.433 -9.387 79.428 1.00 34.25 61 PRO B C 1
ATOM 2798 O O . PRO B 1 64 ? 25.536 -9.651 80.231 1.00 33.17 61 PRO B O 1
ATOM 2802 N N . ILE B 1 65 ? 27.206 -10.316 78.869 1.00 29.63 62 ILE B N 1
ATOM 2803 C CA . ILE B 1 65 ? 27.003 -11.741 79.082 1.00 31.53 62 ILE B CA 1
ATOM 2804 C C . ILE B 1 65 ? 28.232 -12.338 79.754 1.00 36.01 62 ILE B C 1
ATOM 2805 O O . ILE B 1 65 ? 29.337 -11.796 79.686 1.00 29.27 62 ILE B O 1
ATOM 2810 N N . PHE B 1 66 ? 28.027 -13.473 80.416 1.00 32.75 63 PHE B N 1
ATOM 2811 C CA . PHE B 1 66 ? 29.132 -14.303 80.873 1.00 27.89 63 PHE B CA 1
ATOM 2812 C C . PHE B 1 66 ? 29.286 -15.490 79.933 1.00 32.27 63 PHE B C 1
ATOM 2813 O O . PHE B 1 66 ? 28.331 -16.241 79.708 1.00 34.96 63 PHE B O 1
ATOM 2821 N N . PHE B 1 67 ? 30.492 -15.660 79.405 1.00 31.52 64 PHE B N 1
ATOM 2822 C CA . PHE B 1 67 ? 30.818 -16.710 78.451 1.00 27.81 64 PHE B CA 1
ATOM 2823 C C . PHE B 1 67 ? 31.661 -17.758 79.166 1.00 29.99 64 PHE B C 1
ATOM 2824 O O . PHE B 1 67 ? 32.598 -17.413 79.893 1.00 27.98 64 PHE B O 1
ATOM 2832 N N . GLY B 1 68 ? 31.322 -19.030 78.979 1.00 31.11 65 GLY B N 1
ATOM 2833 C CA . GLY B 1 68 ? 32.042 -20.084 79.668 1.00 27.47 65 GLY B CA 1
ATOM 2834 C C . GLY B 1 68 ? 32.513 -21.212 78.775 1.00 31.41 65 GLY B C 1
ATOM 2835 O O . GLY B 1 68 ? 31.710 -21.824 78.066 1.00 32.65 65 GLY B O 1
ATOM 2836 N N . TYR B 1 69 ? 33.812 -21.503 78.802 1.00 31.18 66 TYR B N 1
ATOM 2837 C CA . TYR B 1 69 ? 34.363 -22.632 78.065 1.00 30.77 66 TYR B CA 1
ATOM 2838 C C . TYR B 1 69 ? 34.239 -23.897 78.904 1.00 37.62 66 TYR B C 1
ATOM 2839 O O . TYR B 1 69 ? 34.641 -23.918 80.072 1.00 35.76 66 TYR B O 1
ATOM 2848 N N . TYR B 1 70 ? 33.686 -24.947 78.303 1.00 38.35 67 TYR B N 1
ATOM 2849 C CA . TYR B 1 70 ? 33.428 -26.206 78.990 1.00 35.67 67 TYR B CA 1
ATOM 2850 C C . TYR B 1 70 ? 34.211 -27.314 78.301 1.00 39.02 67 TYR B C 1
ATOM 2851 O O . TYR B 1 70 ? 34.011 -27.572 77.109 1.00 38.80 67 TYR B O 1
ATOM 2860 N N . ARG B 1 71 ? 35.100 -27.964 79.050 1.00 32.25 68 ARG B N 1
ATOM 2861 C CA . ARG B 1 71 ? 35.894 -29.067 78.521 1.00 39.61 68 ARG B CA 1
ATOM 2862 C C . ARG B 1 71 ? 35.054 -30.336 78.583 1.00 40.69 68 ARG B C 1
ATOM 2863 O O . ARG B 1 71 ? 34.798 -30.867 79.669 1.00 43.61 68 ARG B O 1
ATOM 2871 N N . THR B 1 72 ? 34.620 -30.824 77.417 1.00 44.79 69 THR B N 1
ATOM 2872 C CA . THR B 1 72 ? 33.681 -31.942 77.387 1.00 44.52 69 THR B CA 1
ATOM 2873 C C . THR B 1 72 ? 34.306 -33.233 77.898 1.00 44.50 69 THR B C 1
ATOM 2874 O O . THR B 1 72 ? 33.589 -34.099 78.412 1.00 43.08 69 THR B O 1
ATOM 2878 N N . TRP B 1 73 ? 35.624 -33.389 77.772 1.00 42.19 70 TRP B N 1
ATOM 2879 C CA . TRP B 1 73 ? 36.280 -34.593 78.269 1.00 47.97 70 TRP B CA 1
ATOM 2880 C C . TRP B 1 73 ? 36.413 -34.605 79.787 1.00 52.19 70 TRP B C 1
ATOM 2881 O O . TRP B 1 73 ? 37.046 -35.514 80.335 1.00 57.23 70 TRP B O 1
ATOM 2892 N N . ARG B 1 74 ? 35.835 -33.618 80.470 1.00 49.04 71 ARG B N 1
ATOM 2893 C CA . ARG B 1 74 ? 35.730 -33.610 81.922 1.00 50.34 71 ARG B CA 1
ATOM 2894 C C . ARG B 1 74 ? 34.284 -33.712 82.391 1.00 54.10 71 ARG B C 1
ATOM 2895 O O . ARG B 1 74 ? 34.016 -33.566 83.588 1.00 64.17 71 ARG B O 1
ATOM 2903 N N . ASP B 1 75 ? 33.350 -33.950 81.474 1.00 57.29 72 ASP B N 1
ATOM 2904 C CA . ASP B 1 75 ? 31.953 -34.146 81.827 1.00 53.57 72 ASP B CA 1
ATOM 2905 C C . ASP B 1 75 ? 31.720 -35.587 82.264 1.00 55.30 72 ASP B C 1
ATOM 2906 O O . ASP B 1 75 ? 32.339 -36.522 81.749 1.00 54.11 72 ASP B O 1
ATOM 2911 N N . LYS B 1 76 ? 30.813 -35.761 83.230 1.00 55.81 73 LYS B N 1
ATOM 2912 C CA . LYS B 1 76 ? 30.562 -37.089 83.784 1.00 56.10 73 LYS B CA 1
ATOM 2913 C C . LYS B 1 76 ? 30.060 -38.061 82.723 1.00 55.71 73 LYS B C 1
ATOM 2914 O O . LYS B 1 76 ? 30.281 -39.272 82.838 1.00 67.02 73 LYS B O 1
ATOM 2916 N N . ALA B 1 77 ? 29.384 -37.558 81.690 1.00 58.36 74 ALA B N 1
ATOM 2917 C CA . ALA B 1 77 ? 28.802 -38.414 80.665 1.00 66.54 74 ALA B CA 1
ATOM 2918 C C . ALA B 1 77 ? 29.807 -38.870 79.614 1.00 64.49 74 ALA B C 1
ATOM 2919 O O . ALA B 1 77 ? 29.474 -39.747 78.809 1.00 64.81 74 ALA B O 1
ATOM 2921 N N . ILE B 1 78 ? 31.017 -38.315 79.601 1.00 58.53 75 ILE B N 1
ATOM 2922 C CA . ILE B 1 78 ? 32.009 -38.694 78.601 1.00 65.96 75 ILE B CA 1
ATOM 2923 C C . ILE B 1 78 ? 32.618 -40.038 78.978 1.00 68.01 75 ILE B C 1
ATOM 2924 O O . ILE B 1 78 ? 32.680 -40.417 80.154 1.00 67.32 75 ILE B O 1
ATOM 2929 N N . GLU B 1 79 ? 33.051 -40.780 77.964 1.00 72.63 76 GLU B N 1
ATOM 2930 C CA . GLU B 1 79 ? 33.686 -42.083 78.142 1.00 70.35 76 GLU B CA 1
ATOM 2931 C C . GLU B 1 79 ? 35.172 -41.920 77.843 1.00 76.99 76 GLU B C 1
ATOM 2932 O O . GLU B 1 79 ? 35.581 -41.886 76.679 1.00 76.61 76 GLU B O 1
ATOM 2934 N N . LEU B 1 80 ? 35.976 -41.830 78.899 1.00 78.11 77 LEU B N 1
ATOM 2935 C CA . LEU B 1 80 ? 37.414 -41.681 78.760 1.00 82.30 77 LEU B CA 1
ATOM 2936 C C . LEU B 1 80 ? 38.053 -43.005 78.348 1.00 85.72 77 LEU B C 1
ATOM 2937 O O . LEU B 1 80 ? 37.404 -44.054 78.289 1.00 82.65 77 LEU B O 1
ATOM 2942 N N . ASN B 1 81 ? 39.349 -42.943 78.051 1.00 88.89 78 ASN B N 1
ATOM 2943 C CA . ASN B 1 81 ? 40.086 -44.132 77.653 1.00 91.86 78 ASN B CA 1
ATOM 2944 C C . ASN B 1 81 ? 40.127 -45.139 78.800 1.00 92.61 78 ASN B C 1
ATOM 2945 O O . ASN B 1 81 ? 39.925 -44.800 79.970 1.00 93.47 78 ASN B O 1
ATOM 2950 N N . ASP B 1 82 ? 40.387 -46.399 78.448 1.00 97.25 79 ASP B N 1
ATOM 2951 C CA . ASP B 1 82 ? 40.354 -47.466 79.444 1.00 99.56 79 ASP B CA 1
ATOM 2952 C C . ASP B 1 82 ? 41.462 -47.288 80.477 1.00 96.35 79 ASP B C 1
ATOM 2953 O O . ASP B 1 82 ? 41.228 -47.423 81.683 1.00 100.80 79 ASP B O 1
ATOM 2958 N N . GLY B 1 83 ? 42.673 -46.983 80.021 1.00 88.08 80 GLY B N 1
ATOM 2959 C CA . GLY B 1 83 ? 43.805 -46.750 80.893 1.00 86.11 80 GLY B CA 1
ATOM 2960 C C . GLY B 1 83 ? 43.856 -45.392 81.554 1.00 89.85 80 GLY B C 1
ATOM 2961 O O . GLY B 1 83 ? 44.801 -45.118 82.299 1.00 82.80 80 GLY B O 1
ATOM 2962 N N . ASP B 1 84 ? 42.867 -44.533 81.304 1.00 87.54 81 ASP B N 1
ATOM 2963 C CA . ASP B 1 84 ? 42.889 -43.174 81.833 1.00 83.67 81 ASP B CA 1
ATOM 2964 C C . ASP B 1 84 ? 42.846 -43.186 83.357 1.00 86.13 81 ASP B C 1
ATOM 2965 O O . ASP B 1 84 ? 42.045 -43.903 83.964 1.00 84.75 81 ASP B O 1
ATOM 2970 N N . LYS B 1 85 ? 43.715 -42.379 83.972 1.00 89.23 82 LYS B N 1
ATOM 2971 C CA . LYS B 1 85 ? 43.783 -42.303 85.427 1.00 86.68 82 LYS B CA 1
ATOM 2972 C C . LYS B 1 85 ? 42.529 -41.687 86.039 1.00 86.13 82 LYS B C 1
ATOM 2973 O O . LYS B 1 85 ? 42.244 -41.934 87.217 1.00 87.43 82 LYS B O 1
ATOM 2979 N N . TRP B 1 86 ? 41.750 -40.935 85.261 1.00 81.84 83 TRP B N 1
ATOM 2980 C CA . TRP B 1 86 ? 40.522 -40.319 85.745 1.00 82.56 83 TRP B CA 1
ATOM 2981 C C . TRP B 1 86 ? 39.285 -40.928 85.091 1.00 79.46 83 TRP B C 1
ATOM 2982 O O . TRP B 1 86 ? 38.254 -40.264 84.965 1.00 84.12 83 TRP B O 1
ATOM 2993 N N . LYS B 1 87 ? 39.380 -42.183 84.659 1.00 82.32 84 LYS B N 1
ATOM 2994 C CA . LYS B 1 87 ? 38.231 -42.922 84.140 1.00 79.06 84 LYS B CA 1
ATOM 2995 C C . LYS B 1 87 ? 37.062 -42.920 85.120 1.00 79.91 84 LYS B C 1
ATOM 2996 O O . LYS B 1 87 ? 36.096 -43.664 84.952 1.00 85.02 84 LYS B O 1
ATOM 2998 N N . LYS B 1 89 ? 36.660 -40.309 88.352 1.00 79.58 86 LYS B N 1
ATOM 2999 C CA . LYS B 1 89 ? 37.079 -39.050 88.957 1.00 83.72 86 LYS B CA 1
ATOM 3000 C C . LYS B 1 89 ? 36.517 -37.852 88.197 1.00 82.51 86 LYS B C 1
ATOM 3001 O O . LYS B 1 89 ? 37.014 -36.733 88.326 1.00 84.37 86 LYS B O 1
ATOM 3003 N N . LEU B 1 90 ? 35.486 -38.098 87.392 1.00 80.90 87 LEU B N 1
ATOM 3004 C CA . LEU B 1 90 ? 34.795 -37.040 86.657 1.00 76.58 87 LEU B CA 1
ATOM 3005 C C . LEU B 1 90 ? 33.643 -36.549 87.526 1.00 77.90 87 LEU B C 1
ATOM 3006 O O . LEU B 1 90 ? 32.594 -37.192 87.610 1.00 73.50 87 LEU B O 1
ATOM 3011 N N . HIS B 1 91 ? 33.838 -35.400 88.174 1.00 78.54 88 HIS B N 1
ATOM 3012 C CA . HIS B 1 91 ? 32.890 -34.926 89.176 1.00 84.81 88 HIS B CA 1
ATOM 3013 C C . HIS B 1 91 ? 31.755 -34.091 88.588 1.00 83.77 88 HIS B C 1
ATOM 3014 O O . HIS B 1 91 ? 30.604 -34.233 89.013 1.00 82.13 88 HIS B O 1
ATOM 3021 N N . THR B 1 92 ? 32.049 -33.223 87.625 1.00 71.99 89 THR B N 1
ATOM 3022 C CA . THR B 1 92 ? 31.110 -32.198 87.188 1.00 57.31 89 THR B CA 1
ATOM 3023 C C . THR B 1 92 ? 30.384 -32.627 85.918 1.00 53.40 89 THR B C 1
ATOM 3024 O O . THR B 1 92 ? 30.979 -33.240 85.026 1.00 61.30 89 THR B O 1
ATOM 3028 N N . LYS B 1 93 ? 29.094 -32.305 85.844 1.00 46.01 90 LYS B N 1
ATOM 3029 C CA . LYS B 1 93 ? 28.326 -32.401 84.612 1.00 47.67 90 LYS B CA 1
ATOM 3030 C C . LYS B 1 93 ? 28.002 -31.001 84.101 1.00 49.69 90 LYS B C 1
ATOM 3031 O O . LYS B 1 93 ? 28.107 -30.010 84.830 1.00 45.74 90 LYS B O 1
ATOM 3037 N N . LEU B 1 94 ? 27.603 -30.933 82.828 1.00 51.39 91 LEU B N 1
ATOM 3038 C CA . LEU B 1 94 ? 27.396 -29.642 82.174 1.00 44.72 91 LEU B CA 1
ATOM 3039 C C . LEU B 1 94 ? 26.329 -28.808 82.875 1.00 42.45 91 LEU B C 1
ATOM 3040 O O . LEU B 1 94 ? 26.464 -27.584 82.984 1.00 43.53 91 LEU B O 1
ATOM 3045 N N . THR B 1 95 ? 25.267 -29.445 83.362 1.00 45.71 92 THR B N 1
ATOM 3046 C CA . THR B 1 95 ? 24.189 -28.697 83.995 1.00 41.70 92 THR B CA 1
ATOM 3047 C C . THR B 1 95 ? 24.540 -28.202 85.393 1.00 45.58 92 THR B C 1
ATOM 3048 O O . THR B 1 95 ? 23.738 -27.478 85.993 1.00 43.71 92 THR B O 1
ATOM 3052 N N . ASP B 1 96 ? 25.708 -28.569 85.927 1.00 43.16 93 ASP B N 1
ATOM 3053 C CA . ASP B 1 96 ? 26.115 -28.077 87.239 1.00 41.17 93 ASP B CA 1
ATOM 3054 C C . ASP B 1 96 ? 26.474 -26.597 87.228 1.00 43.88 93 ASP B C 1
ATOM 3055 O O . ASP B 1 96 ? 26.465 -25.966 88.291 1.00 44.90 93 ASP B O 1
ATOM 3060 N N . ILE B 1 97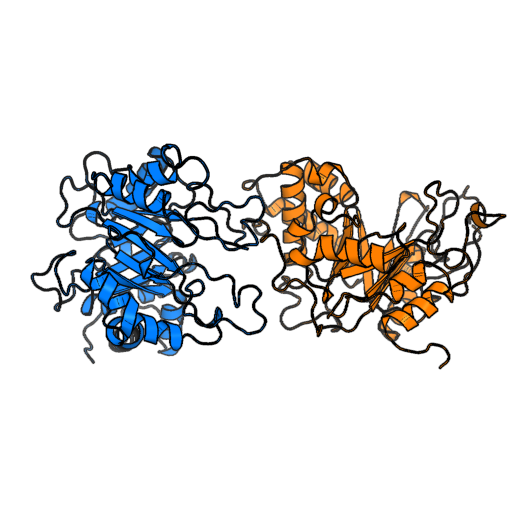 ? 26.792 -26.032 86.066 1.00 40.95 94 ILE B N 1
ATOM 3061 C CA . ILE B 1 97 ? 27.219 -24.638 85.968 1.00 41.56 94 ILE B CA 1
ATOM 3062 C C . ILE B 1 97 ? 26.082 -23.736 86.436 1.00 42.10 94 ILE B C 1
ATOM 3063 O O . ILE B 1 97 ? 24.911 -24.139 86.374 1.00 43.19 94 ILE B O 1
ATOM 3068 N N . PRO B 1 98 ? 26.372 -22.530 86.927 1.00 44.28 95 PRO B N 1
ATOM 3069 C CA . PRO B 1 98 ? 25.294 -21.649 87.394 1.00 43.58 95 PRO B CA 1
ATOM 3070 C C . PRO B 1 98 ? 24.308 -21.336 86.279 1.00 43.88 95 PRO B C 1
ATOM 3071 O O . PRO B 1 98 ? 24.681 -21.191 85.113 1.00 45.07 95 PRO B O 1
ATOM 3075 N N . GLU B 1 99 ? 23.031 -21.234 86.654 1.00 44.54 96 GLU B N 1
ATOM 3076 C CA . GLU B 1 99 ? 21.983 -20.991 85.671 1.00 50.99 96 GLU B CA 1
ATOM 3077 C C . GLU B 1 99 ? 22.075 -19.603 85.054 1.00 42.58 96 GLU B C 1
ATOM 3078 O O . GLU B 1 99 ? 21.498 -19.377 83.984 1.00 43.23 96 GLU B O 1
ATOM 3084 N N . GLN B 1 100 ? 22.782 -18.673 85.694 1.00 40.84 97 GLN B N 1
ATOM 3085 C CA . GLN B 1 100 ? 22.924 -17.325 85.158 1.00 39.98 97 GLN B CA 1
ATOM 3086 C C . GLN B 1 100 ? 24.034 -17.213 84.122 1.00 42.82 97 GLN B C 1
ATOM 3087 O O . GLN B 1 100 ? 24.310 -16.102 83.655 1.00 44.69 97 GLN B O 1
ATOM 3093 N N . VAL B 1 101 ? 24.677 -18.321 83.758 1.00 36.69 98 VAL B N 1
ATOM 3094 C CA . VAL B 1 101 ? 25.619 -18.309 82.645 1.00 39.18 98 VAL B CA 1
ATOM 3095 C C . VAL B 1 101 ? 24.838 -18.075 81.359 1.00 34.67 98 VAL B C 1
ATOM 3096 O O . VAL B 1 101 ? 23.914 -18.828 81.032 1.00 36.24 98 VAL B O 1
ATOM 3100 N N . ASP B 1 102 ? 25.197 -17.018 80.632 1.00 33.35 99 ASP B N 1
ATOM 3101 C CA . ASP B 1 102 ? 24.472 -16.666 79.415 1.00 37.49 99 ASP B CA 1
ATOM 3102 C C . ASP B 1 102 ? 24.819 -17.590 78.255 1.00 37.79 99 ASP B C 1
ATOM 3103 O O . ASP B 1 102 ? 23.932 -17.997 77.496 1.00 32.65 99 ASP B O 1
ATOM 3108 N N . MET B 1 103 ? 26.098 -17.922 78.097 1.00 31.28 100 MET B N 1
ATOM 3109 C CA . MET B 1 103 ? 26.541 -18.714 76.961 1.00 33.00 100 MET B CA 1
ATOM 3110 C C . MET B 1 103 ? 27.677 -19.630 77.386 1.00 33.82 100 MET B C 1
ATOM 3111 O O . MET B 1 103 ? 28.597 -19.207 78.093 1.00 33.93 100 MET B O 1
ATOM 3116 N N . VAL B 1 104 ? 27.600 -20.887 76.956 1.00 33.81 101 VAL B N 1
ATOM 3117 C CA . VAL B 1 104 ? 28.640 -21.876 77.204 1.00 32.82 101 VAL B CA 1
ATOM 3118 C C . VAL B 1 104 ? 29.122 -22.413 75.863 1.00 34.75 101 VAL B C 1
ATOM 3119 O O . VAL B 1 104 ? 28.323 -22.632 74.946 1.00 34.54 101 VAL B O 1
ATOM 3123 N N . SER B 1 105 ? 30.432 -22.602 75.742 1.00 35.23 102 SER B N 1
ATOM 3124 C CA . SER B 1 105 ? 31.045 -23.132 74.531 1.00 34.78 102 SER B CA 1
ATOM 3125 C C . SER B 1 105 ? 31.598 -24.517 74.832 1.00 39.57 102 SER B C 1
ATOM 3126 O O . SER B 1 105 ? 32.425 -24.675 75.736 1.00 37.99 102 SER B O 1
ATOM 3129 N N . LEU B 1 106 ? 31.138 -25.514 74.080 1.00 37.40 103 LEU B N 1
ATOM 3130 C CA . LEU B 1 106 ? 31.611 -26.884 74.245 1.00 34.57 103 LEU B CA 1
ATOM 3131 C C . LEU B 1 106 ? 32.964 -27.033 73.558 1.00 41.36 103 LEU B C 1
ATOM 3132 O O . LEU B 1 106 ? 33.065 -26.914 72.332 1.00 38.61 103 LEU B O 1
ATOM 3137 N N . PHE B 1 107 ? 34.004 -27.294 74.349 1.00 40.38 104 PHE B N 1
ATOM 3138 C CA . PHE B 1 107 ? 35.359 -27.511 73.843 1.00 37.79 104 PHE B CA 1
ATOM 3139 C C . PHE B 1 107 ? 35.558 -29.021 73.761 1.00 42.93 104 PHE B C 1
ATOM 3140 O O . PHE B 1 107 ? 35.946 -29.671 74.734 1.00 46.56 104 PHE B O 1
ATOM 3148 N N . HIS B 1 108 ? 35.287 -29.584 72.587 1.00 40.12 105 HIS B N 1
ATOM 3149 C CA . HIS B 1 108 ? 35.238 -31.029 72.403 1.00 45.17 105 HIS B CA 1
ATOM 3150 C C . HIS B 1 108 ? 36.494 -31.494 71.676 1.00 45.56 105 HIS B C 1
ATOM 3151 O O . HIS B 1 108 ? 36.795 -31.015 70.577 1.00 54.10 105 HIS B O 1
ATOM 3158 N N . VAL B 1 109 ? 37.222 -32.422 72.291 1.00 49.71 106 VAL B N 1
ATOM 3159 C CA . VAL B 1 109 ? 38.441 -32.977 71.707 1.00 51.66 106 VAL B CA 1
ATOM 3160 C C . VAL B 1 109 ? 38.297 -34.490 71.598 1.00 54.24 106 VAL B C 1
ATOM 3161 O O . VAL B 1 109 ? 38.285 -35.185 72.625 1.00 61.33 106 VAL B O 1
ATOM 3165 N N . PRO B 1 110 ? 38.179 -35.041 70.388 1.00 57.05 107 PRO B N 1
ATOM 3166 C CA . PRO B 1 110 ? 37.988 -36.496 70.260 1.00 55.61 107 PRO B CA 1
ATOM 3167 C C . PRO B 1 110 ? 39.138 -37.319 70.815 1.00 65.11 107 PRO B C 1
ATOM 3168 O O . PRO B 1 110 ? 38.907 -38.431 71.309 1.00 69.70 107 PRO B O 1
ATOM 3172 N N . ASP B 1 111 ? 40.371 -36.812 70.755 1.00 68.81 108 ASP B N 1
ATOM 3173 C CA . ASP B 1 111 ? 41.522 -37.580 71.219 1.00 68.43 108 ASP B CA 1
ATOM 3174 C C . ASP B 1 111 ? 41.588 -37.705 72.735 1.00 67.99 108 ASP B C 1
ATOM 3175 O O . ASP B 1 111 ? 42.427 -38.460 73.238 1.00 73.29 108 ASP B O 1
ATOM 3180 N N . ASN B 1 112 ? 40.739 -36.993 73.472 1.00 68.83 109 ASN B N 1
ATOM 3181 C CA . ASN B 1 112 ? 40.778 -37.017 74.928 1.00 68.47 109 ASN B CA 1
ATOM 3182 C C . ASN B 1 112 ? 39.816 -38.028 75.539 1.00 70.03 109 ASN B C 1
ATOM 3183 O O . ASN B 1 112 ? 39.758 -38.137 76.768 1.00 68.88 109 ASN B O 1
ATOM 3188 N N . GLN B 1 113 ? 39.069 -38.769 74.724 1.00 78.49 110 GLN B N 1
ATOM 3189 C CA . GLN B 1 113 ? 38.129 -39.749 75.248 1.00 81.17 110 GLN B CA 1
ATOM 3190 C C . GLN B 1 113 ? 38.017 -40.918 74.281 1.00 78.66 110 GLN B C 1
ATOM 3191 O O . GLN B 1 113 ? 38.394 -40.823 73.110 1.00 77.65 110 GLN B O 1
ATOM 3197 N N . LYS B 1 114 ? 37.439 -42.004 74.757 1.00 80.51 111 LYS B N 1
ATOM 3198 C CA . LYS B 1 114 ? 37.202 -43.164 73.934 1.00 81.40 111 LYS B CA 1
ATOM 3199 C C . LYS B 1 114 ? 36.006 -42.995 73.044 1.00 79.98 111 LYS B C 1
ATOM 3200 O O . LYS B 1 114 ? 36.055 -43.288 71.872 1.00 77.51 111 LYS B O 1
ATOM 3206 N N . SER B 1 115 ? 34.909 -42.558 73.629 1.00 80.26 112 SER B N 1
ATOM 3207 C CA . SER B 1 115 ? 33.690 -42.329 72.870 1.00 76.25 112 SER B CA 1
ATOM 3208 C C . SER B 1 115 ? 32.921 -41.177 73.497 1.00 73.80 112 SER B C 1
ATOM 3209 O O . SER B 1 115 ? 32.981 -40.957 74.710 1.00 70.63 112 SER B O 1
ATOM 3212 N N . ASP B 1 116 ? 32.199 -40.440 72.655 1.00 66.33 113 ASP B N 1
ATOM 3213 C CA . ASP B 1 116 ? 31.363 -39.335 73.100 1.00 67.11 113 ASP B CA 1
ATOM 3214 C C . ASP B 1 116 ? 29.878 -39.616 72.909 1.00 68.32 113 ASP B C 1
ATOM 3215 O O . ASP B 1 116 ? 29.058 -38.710 73.094 1.00 63.98 113 ASP B O 1
ATOM 3220 N N . GLN B 1 117 ? 29.516 -40.849 72.547 1.00 71.92 114 GLN B N 1
ATOM 3221 C CA . GLN B 1 117 ? 28.119 -41.172 72.273 1.00 72.33 114 GLN B CA 1
ATOM 3222 C C . GLN B 1 117 ? 27.247 -40.934 73.500 1.00 69.86 114 GLN B C 1
ATOM 3223 O O . GLN B 1 117 ? 26.198 -40.285 73.414 1.00 66.61 114 GLN B O 1
ATOM 3225 N N . ARG B 1 118 ? 27.667 -41.459 74.655 1.00 66.99 115 ARG B N 1
ATOM 3226 C CA . ARG B 1 118 ? 26.908 -41.243 75.882 1.00 68.95 115 ARG B CA 1
ATOM 3227 C C . ARG B 1 118 ? 26.804 -39.759 76.208 1.00 67.17 115 ARG B C 1
ATOM 3228 O O . ARG B 1 118 ? 25.754 -39.287 76.661 1.00 69.77 115 ARG B O 1
ATOM 3236 N N . PHE B 1 119 ? 27.874 -39.001 75.955 1.00 63.66 116 PHE B N 1
ATOM 3237 C CA . PHE B 1 119 ? 27.858 -37.572 76.248 1.00 61.68 116 PHE B CA 1
ATOM 3238 C C . PHE B 1 119 ? 26.830 -36.845 75.393 1.00 59.02 116 PHE B C 1
ATOM 3239 O O . PHE B 1 119 ? 26.055 -36.026 75.897 1.00 58.89 116 PHE B O 1
ATOM 3247 N N . TRP B 1 120 ? 26.815 -37.121 74.087 1.00 61.43 117 TRP B N 1
ATOM 3248 C CA . TRP B 1 120 ? 25.874 -36.431 73.214 1.00 57.57 117 TRP B CA 1
ATOM 3249 C C . TRP B 1 120 ? 24.440 -36.887 73.461 1.00 62.55 117 TRP B C 1
ATOM 3250 O O . TRP B 1 120 ? 23.510 -36.079 73.350 1.00 61.32 117 TRP B O 1
ATOM 3261 N N . GLU B 1 121 ? 24.238 -38.162 73.809 1.00 62.32 118 GLU B N 1
ATOM 3262 C CA . GLU B 1 121 ? 22.900 -38.607 74.187 1.00 65.43 118 GLU B CA 1
ATOM 3263 C C . GLU B 1 121 ? 22.421 -37.894 75.445 1.00 63.30 118 GLU B C 1
ATOM 3264 O O . GLU B 1 121 ? 21.259 -37.477 75.527 1.00 59.74 118 GLU B O 1
ATOM 3270 N N . THR B 1 122 ? 23.306 -37.734 76.432 1.00 60.97 119 THR B N 1
ATOM 3271 C CA . THR B 1 122 ? 22.937 -37.011 77.644 1.00 64.30 119 THR B CA 1
ATOM 3272 C C . THR B 1 122 ? 22.672 -35.540 77.348 1.00 60.32 119 THR B C 1
ATOM 3273 O O . THR B 1 122 ? 21.760 -34.938 77.928 1.00 62.37 119 THR B O 1
ATOM 3277 N N . PHE B 1 123 ? 23.456 -34.945 76.447 1.00 56.92 120 PHE B N 1
ATOM 3278 C CA . PHE B 1 123 ? 23.247 -33.547 76.087 1.00 53.50 120 PHE B CA 1
ATOM 3279 C C . PHE B 1 123 ? 21.892 -33.350 75.420 1.00 56.79 120 PHE B C 1
ATOM 3280 O O . PHE B 1 123 ? 21.121 -32.464 75.804 1.00 53.35 120 PHE B O 1
ATOM 3288 N N . ASP B 1 124 ? 21.577 -34.182 74.425 1.00 59.29 121 ASP B N 1
ATOM 3289 C CA . ASP B 1 124 ? 20.299 -34.055 73.731 1.00 54.63 121 ASP B CA 1
ATOM 3290 C C . ASP B 1 124 ? 19.126 -34.353 74.658 1.00 61.49 121 ASP B C 1
ATOM 3291 O O . ASP B 1 124 ? 18.101 -33.662 74.611 1.00 59.39 121 ASP B O 1
ATOM 3296 N N . LYS B 1 125 ? 19.253 -35.377 75.505 1.00 60.57 122 LYS B N 1
ATOM 3297 C CA . LYS B 1 125 ? 18.148 -35.769 76.373 1.00 64.61 122 LYS B CA 1
ATOM 3298 C C . LYS B 1 125 ? 18.051 -34.892 77.618 1.00 62.85 122 LYS B C 1
ATOM 3299 O O . LYS B 1 125 ? 16.952 -34.470 77.994 1.00 60.46 122 LYS B O 1
ATOM 3301 N N . GLU B 1 126 ? 19.180 -34.612 78.272 1.00 61.62 123 GLU B N 1
ATOM 3302 C CA . GLU B 1 126 ? 19.184 -34.014 79.603 1.00 53.54 123 GLU B CA 1
ATOM 3303 C C . GLU B 1 126 ? 19.775 -32.610 79.619 1.00 54.79 123 GLU B C 1
ATOM 3304 O O . GLU B 1 126 ? 19.103 -31.667 80.049 1.00 55.03 123 GLU B O 1
ATOM 3310 N N . TYR B 1 127 ? 21.022 -32.444 79.170 1.00 53.77 124 TYR B N 1
ATOM 3311 C CA . TYR B 1 127 ? 21.712 -31.164 79.323 1.00 53.00 124 TYR B CA 1
ATOM 3312 C C . TYR B 1 127 ? 21.013 -30.055 78.544 1.00 52.29 124 TYR B C 1
ATOM 3313 O O . TYR B 1 127 ? 20.666 -29.006 79.102 1.00 47.06 124 TYR B O 1
ATOM 3322 N N . HIS B 1 128 ? 20.818 -30.264 77.242 1.00 51.04 125 HIS B N 1
ATOM 3323 C CA . HIS B 1 128 ? 20.322 -29.189 76.388 1.00 54.66 125 HIS B CA 1
ATOM 3324 C C . HIS B 1 128 ? 18.917 -28.718 76.753 1.00 54.02 125 HIS B C 1
ATOM 3325 O O . HIS B 1 128 ? 18.684 -27.499 76.710 1.00 56.20 125 HIS B O 1
ATOM 3332 N N . PRO B 1 129 ? 17.949 -29.583 77.091 1.00 53.68 126 PRO B N 1
ATOM 3333 C CA . PRO B 1 129 ? 16.648 -29.050 77.535 1.00 55.48 126 PRO B CA 1
ATOM 3334 C C . PRO B 1 129 ? 16.744 -28.202 78.793 1.00 52.58 126 PRO B C 1
ATOM 3335 O O . PRO B 1 129 ? 16.080 -27.162 78.890 1.00 52.14 126 PRO B O 1
ATOM 3339 N N . THR B 1 130 ? 17.568 -28.613 79.760 1.00 52.28 127 THR B N 1
ATOM 3340 C CA . THR B 1 130 ? 17.744 -27.815 80.970 1.00 53.34 127 THR B CA 1
ATOM 3341 C C . THR B 1 130 ? 18.376 -26.465 80.650 1.00 50.20 127 THR B C 1
ATOM 3342 O O . THR B 1 130 ? 17.932 -25.424 81.155 1.00 48.60 127 THR B O 1
ATOM 3346 N N . LEU B 1 131 ? 19.408 -26.461 79.804 1.00 47.35 128 LEU B N 1
ATOM 3347 C CA . LEU B 1 131 ? 20.053 -25.204 79.439 1.00 46.77 128 LEU B CA 1
ATOM 3348 C C . LEU B 1 131 ? 19.098 -24.303 78.666 1.00 47.64 128 LEU B C 1
ATOM 3349 O O . LEU B 1 131 ? 19.132 -23.076 78.817 1.00 43.06 128 LEU B O 1
ATOM 3354 N N . LYS B 1 132 ? 18.238 -24.895 77.832 1.00 48.47 129 LYS B N 1
ATOM 3355 C CA . LYS B 1 132 ? 17.216 -24.116 77.141 1.00 49.67 129 LYS B CA 1
ATOM 3356 C C . LYS B 1 132 ? 16.229 -23.513 78.132 1.00 51.73 129 LYS B C 1
ATOM 3357 O O . LYS B 1 132 ? 15.784 -22.372 77.960 1.00 54.36 129 LYS B O 1
ATOM 3363 N N . GLU B 1 133 ? 15.872 -24.269 79.175 1.00 45.88 130 GLU B N 1
ATOM 3364 C CA . GLU B 1 133 ? 15.007 -23.721 80.215 1.00 50.94 130 GLU B CA 1
ATOM 3365 C C . GLU B 1 133 ? 15.666 -22.537 80.908 1.00 54.12 130 GLU B C 1
ATOM 3366 O O . GLU B 1 133 ? 15.014 -21.520 81.173 1.00 54.47 130 GLU B O 1
ATOM 3372 N N . ARG B 1 134 ? 16.962 -22.649 81.204 1.00 49.98 131 ARG B N 1
ATOM 3373 C CA . ARG B 1 134 ? 17.671 -21.550 81.849 1.00 47.67 131 ARG B CA 1
ATOM 3374 C C . ARG B 1 134 ? 17.884 -20.362 80.921 1.00 49.12 131 ARG B C 1
ATOM 3375 O O . ARG B 1 134 ? 18.153 -19.257 81.404 1.00 51.13 131 ARG B O 1
ATOM 3383 N N . GLY B 1 135 ? 17.770 -20.558 79.610 1.00 50.33 132 GLY B N 1
ATOM 3384 C CA . GLY B 1 135 ? 18.105 -19.508 78.671 1.00 41.45 132 GLY B CA 1
ATOM 3385 C C . GLY B 1 135 ? 19.584 -19.368 78.405 1.00 47.28 132 GLY B C 1
ATOM 3386 O O . GLY B 1 135 ? 20.034 -18.290 78.002 1.00 46.96 132 GLY B O 1
ATOM 3387 N N . THR B 1 136 ? 20.356 -20.430 78.613 1.00 41.55 133 THR B N 1
ATOM 3388 C CA . THR B 1 136 ? 21.796 -20.404 78.396 1.00 39.59 133 THR B CA 1
ATOM 3389 C C . THR B 1 136 ? 22.097 -20.879 76.981 1.00 38.75 133 THR B C 1
ATOM 3390 O O . THR B 1 136 ? 21.757 -22.010 76.615 1.00 42.84 133 THR B O 1
ATOM 3394 N N . LYS B 1 137 ? 22.732 -20.020 76.191 1.00 38.50 134 LYS B N 1
ATOM 3395 C CA . LYS B 1 137 ? 23.100 -20.389 74.834 1.00 40.35 134 LYS B CA 1
ATOM 3396 C C . LYS B 1 137 ? 24.250 -21.389 74.851 1.00 39.83 134 LYS B C 1
ATOM 3397 O O . LYS B 1 137 ? 25.099 -21.379 75.747 1.00 35.75 134 LYS B O 1
ATOM 3403 N N . VAL B 1 138 ? 24.269 -22.264 73.850 1.00 36.48 135 VAL B N 1
ATOM 3404 C CA . VAL B 1 138 ? 25.321 -23.262 73.704 1.00 35.50 135 VAL B CA 1
ATOM 3405 C C . VAL B 1 138 ? 25.916 -23.123 72.311 1.00 38.78 135 VAL B C 1
ATOM 3406 O O . VAL B 1 138 ? 25.205 -23.280 71.310 1.00 36.44 135 VAL B O 1
ATOM 3410 N N . VAL B 1 139 ? 27.215 -22.838 72.246 1.00 35.05 136 VAL B N 1
ATOM 3411 C CA . VAL B 1 139 ? 27.943 -22.759 70.989 1.00 32.33 136 VAL B CA 1
ATOM 3412 C C . VAL B 1 139 ? 29.063 -23.791 71.031 1.00 36.00 136 VAL B C 1
ATOM 3413 O O . VAL B 1 139 ? 29.339 -24.399 72.066 1.00 36.75 136 VAL B O 1
ATOM 3417 N N . ARG B 1 140 ? 29.713 -23.988 69.887 1.00 32.38 137 ARG B N 1
ATOM 3418 C CA . ARG B 1 140 ? 30.771 -24.988 69.801 1.00 36.72 137 ARG B CA 1
ATOM 3419 C C . ARG B 1 140 ? 32.048 -24.369 69.256 1.00 34.49 137 ARG B C 1
ATOM 3420 O O . ARG B 1 140 ? 32.016 -23.616 68.281 1.00 36.49 137 ARG B O 1
ATOM 3428 N N . THR B 1 141 ? 33.173 -24.708 69.882 1.00 34.19 138 THR B N 1
ATOM 3429 C CA . THR B 1 141 ? 34.469 -24.140 69.531 1.00 36.70 138 THR B CA 1
ATOM 3430 C C . THR B 1 141 ? 35.192 -25.036 68.532 1.00 34.78 138 THR B C 1
ATOM 3431 O O . THR B 1 141 ? 35.257 -26.256 68.711 1.00 36.15 138 THR B O 1
ATOM 3435 N N . ILE B 1 142 ? 35.728 -24.423 67.478 1.00 35.57 139 ILE B N 1
ATOM 3436 C CA . ILE B 1 142 ? 36.528 -25.116 66.476 1.00 34.78 139 ILE B CA 1
ATOM 3437 C C . ILE B 1 142 ? 37.847 -24.371 66.308 1.00 33.23 139 ILE B C 1
ATOM 3438 O O . ILE B 1 142 ? 37.879 -23.135 66.292 1.00 32.55 139 ILE B O 1
ATOM 3443 N N . GLY B 1 143 ? 38.939 -25.126 66.204 1.00 31.08 140 GLY B N 1
ATOM 3444 C CA . GLY B 1 143 ? 40.251 -24.517 66.053 1.00 30.23 140 GLY B CA 1
ATOM 3445 C C . GLY B 1 143 ? 40.511 -24.078 64.620 1.00 34.39 140 GLY B C 1
ATOM 3446 O O . GLY B 1 143 ? 40.150 -24.760 63.660 1.00 31.77 140 GLY B O 1
ATOM 3447 N N . ALA B 1 144 ? 41.155 -22.914 64.486 1.00 31.79 141 ALA B N 1
ATOM 3448 C CA . ALA B 1 144 ? 41.466 -22.386 63.161 1.00 33.22 141 ALA B CA 1
ATOM 3449 C C . ALA B 1 144 ? 42.429 -23.288 62.399 1.00 32.59 141 ALA B C 1
ATOM 3450 O O . ALA B 1 144 ? 42.420 -23.295 61.163 1.00 33.74 141 ALA B O 1
ATOM 3452 N N . LYS B 1 145 ? 43.268 -24.048 63.109 1.00 31.10 142 LYS B N 1
ATOM 3453 C CA . LYS B 1 145 ? 44.198 -24.948 62.432 1.00 37.06 142 LYS B CA 1
ATOM 3454 C C . LYS B 1 145 ? 43.453 -26.034 61.664 1.00 35.45 142 LYS B C 1
ATOM 3455 O O . LYS B 1 145 ? 43.850 -26.405 60.553 1.00 31.52 142 LYS B O 1
ATOM 3461 N N . LEU B 1 146 ? 42.372 -26.556 62.245 1.00 34.46 143 LEU B N 1
ATOM 3462 C CA . LEU B 1 146 ? 41.552 -27.538 61.543 1.00 33.56 143 LEU B CA 1
ATOM 3463 C C . LEU B 1 146 ? 40.935 -26.930 60.288 1.00 33.20 143 LEU B C 1
ATOM 3464 O O . LEU B 1 146 ? 40.886 -27.574 59.229 1.00 34.63 143 LEU B O 1
ATOM 3469 N N . LEU B 1 147 ? 40.466 -25.684 60.386 1.00 31.19 144 LEU B N 1
ATOM 3470 C CA . LEU B 1 147 ? 39.915 -25.009 59.218 1.00 36.75 144 LEU B CA 1
ATOM 3471 C C . LEU B 1 147 ? 40.970 -24.832 58.135 1.00 33.43 144 LEU B C 1
ATOM 3472 O O . LEU B 1 147 ? 40.694 -25.052 56.953 1.00 32.18 144 LEU B O 1
ATOM 3477 N N . LEU B 1 148 ? 42.189 -24.446 58.518 1.00 31.98 145 LEU B N 1
ATOM 3478 C CA . LEU B 1 148 ? 43.251 -24.276 57.530 1.00 32.85 145 LEU B CA 1
ATOM 3479 C C . LEU B 1 148 ? 43.643 -25.607 56.899 1.00 37.17 145 LEU B C 1
ATOM 3480 O O . LEU B 1 148 ? 43.962 -25.664 55.705 1.00 38.07 145 LEU B O 1
ATOM 3485 N N . ASN B 1 149 ? 43.625 -26.689 57.682 1.00 33.23 146 ASN B N 1
ATOM 3486 C CA . ASN B 1 149 ? 43.879 -28.009 57.114 1.00 35.53 146 ASN B CA 1
ATOM 3487 C C . ASN B 1 149 ? 42.820 -28.373 56.081 1.00 38.48 146 ASN B C 1
ATOM 3488 O O . ASN B 1 149 ? 43.145 -28.880 55.001 1.00 38.64 146 ASN B O 1
ATOM 3493 N N . LYS B 1 150 ? 41.547 -28.119 56.395 1.00 33.95 147 LYS B N 1
ATOM 3494 C CA . LYS B 1 150 ? 40.491 -28.384 55.420 1.00 37.72 147 LYS B CA 1
ATOM 3495 C C . LYS B 1 150 ? 40.636 -27.497 54.187 1.00 37.84 147 LYS B C 1
ATOM 3496 O O . LYS B 1 150 ? 40.357 -27.935 53.064 1.00 39.80 147 LYS B O 1
ATOM 3502 N N . ILE B 1 151 ? 41.069 -26.246 54.376 1.00 38.04 148 ILE B N 1
ATOM 3503 C CA . ILE B 1 151 ? 41.331 -25.363 53.240 1.00 37.37 148 ILE B CA 1
ATOM 3504 C C . ILE B 1 151 ? 42.419 -25.954 52.354 1.00 38.80 148 ILE B C 1
ATOM 3505 O O . ILE B 1 151 ? 42.319 -25.935 51.121 1.00 39.96 148 ILE B O 1
ATOM 3510 N N . LYS B 1 152 ? 43.473 -26.491 52.971 1.00 39.12 149 LYS B N 1
ATOM 3511 C CA . LYS B 1 152 ? 44.572 -27.066 52.202 1.00 36.15 149 LYS B CA 1
ATOM 3512 C C . LYS B 1 152 ? 44.130 -28.320 51.458 1.00 41.31 149 LYS B C 1
ATOM 3513 O O . LYS B 1 152 ? 44.523 -28.532 50.304 1.00 39.75 149 LYS B O 1
ATOM 3519 N N . GLU B 1 153 ? 43.314 -29.164 52.099 1.00 39.64 150 GLU B N 1
ATOM 3520 C CA . GLU B 1 153 ? 42.811 -30.357 51.422 1.00 42.42 150 GLU B CA 1
ATOM 3521 C C . GLU B 1 153 ? 42.001 -30.001 50.183 1.00 45.45 150 GLU B C 1
ATOM 3522 O O . GLU B 1 153 ? 41.945 -30.787 49.230 1.00 41.95 150 GLU B O 1
ATOM 3528 N N . LYS B 1 154 ? 41.373 -28.828 50.175 1.00 42.56 151 LYS B N 1
ATOM 3529 C CA . LYS B 1 154 ? 40.575 -28.394 49.039 1.00 40.16 151 LYS B CA 1
ATOM 3530 C C . LYS B 1 154 ? 41.418 -27.909 47.869 1.00 43.49 151 LYS B C 1
ATOM 3531 O O . LYS B 1 154 ? 40.865 -27.642 46.796 1.00 39.53 151 LYS B O 1
ATOM 3537 N N . GLY B 1 155 ? 42.732 -27.792 48.043 1.00 42.67 152 GLY B N 1
ATOM 3538 C CA . GLY B 1 155 ? 43.571 -27.225 47.011 1.00 37.60 152 GLY B CA 1
ATOM 3539 C C . GLY B 1 155 ? 43.544 -25.717 46.945 1.00 41.20 152 GLY B C 1
ATOM 3540 O O . GLY B 1 155 ? 44.061 -25.144 45.979 1.00 44.45 152 GLY B O 1
ATOM 3541 N N . LEU B 1 156 ? 42.956 -25.055 47.938 1.00 35.79 153 LEU B N 1
ATOM 3542 C CA . LEU B 1 156 ? 42.831 -23.606 47.918 1.00 41.38 153 LEU B CA 1
ATOM 3543 C C . LEU B 1 156 ? 44.118 -22.939 48.381 1.00 39.84 153 LEU B C 1
ATOM 3544 O O . LEU B 1 156 ? 44.777 -23.401 49.318 1.00 44.42 153 LEU B O 1
ATOM 3549 N N . TYR B 1 157 ? 44.464 -21.838 47.716 1.00 37.95 154 TYR B N 1
ATOM 3550 C CA . TYR B 1 157 ? 45.543 -20.968 48.160 1.00 42.07 154 TYR B CA 1
ATOM 3551 C C . TYR B 1 157 ? 44.922 -19.835 48.971 1.00 42.11 154 TYR B C 1
ATOM 3552 O O . TYR B 1 157 ? 43.836 -19.993 49.539 1.00 57.08 154 TYR B O 1
ATOM 3561 N N . GLY B 1 158 ? 45.591 -18.692 49.035 1.00 42.77 155 GLY B N 1
ATOM 3562 C CA . GLY B 1 158 ? 44.997 -17.516 49.631 1.00 38.36 155 GLY B CA 1
ATOM 3563 C C . GLY B 1 158 ? 45.135 -16.306 48.734 1.00 41.33 155 GLY B C 1
ATOM 3564 O O . GLY B 1 158 ? 46.112 -15.556 48.834 1.00 50.75 155 GLY B O 1
ATOM 3565 N N . GLN B 1 159 ? 44.151 -16.092 47.867 1.00 38.18 156 GLN B N 1
ATOM 3566 C CA . GLN B 1 159 ? 44.196 -14.980 46.931 1.00 44.21 156 GLN B CA 1
ATOM 3567 C C . GLN B 1 159 ? 42.776 -14.533 46.618 1.00 39.81 156 GLN B C 1
ATOM 3568 O O . GLN B 1 159 ? 41.797 -15.175 47.010 1.00 40.64 156 GLN B O 1
ATOM 3574 N N . SER B 1 160 ? 42.675 -13.407 45.906 1.00 39.89 157 SER B N 1
ATOM 3575 C CA . SER B 1 160 ? 41.368 -12.862 45.555 1.00 41.44 157 SER B CA 1
ATOM 3576 C C . SER B 1 160 ? 40.634 -13.750 44.559 1.00 44.52 157 SER B C 1
ATOM 3577 O O . SER B 1 160 ? 39.399 -13.763 44.545 1.00 48.51 157 SER B O 1
ATOM 3580 N N . ARG B 1 161 ? 41.366 -14.470 43.707 1.00 42.68 158 ARG B N 1
ATOM 3581 C CA . ARG B 1 161 ? 40.778 -15.337 42.689 1.00 35.63 158 ARG B CA 1
ATOM 3582 C C . ARG B 1 161 ? 40.063 -16.545 43.286 1.00 38.33 158 ARG B C 1
ATOM 3583 O O . ARG B 1 161 ? 39.105 -16.399 44.049 1.00 55.09 158 ARG B O 1
ATOM 3585 N N . GLU B 1 162 ? 40.560 -17.738 42.942 1.00 38.14 159 GLU B N 1
ATOM 3586 C CA . GLU B 1 162 ? 40.120 -19.075 43.355 1.00 49.75 159 GLU B CA 1
ATOM 3587 C C . GLU B 1 162 ? 38.602 -19.320 43.346 1.00 41.18 159 GLU B C 1
ATOM 3588 O O . GLU B 1 162 ? 37.783 -18.394 43.275 1.00 33.66 159 GLU B O 1
ATOM 3594 N N . ASP B 1 163 ? 38.237 -20.605 43.385 1.00 36.00 160 ASP B N 1
ATOM 3595 C CA . ASP B 1 163 ? 36.864 -21.112 43.415 1.00 37.45 160 ASP B CA 1
ATOM 3596 C C . ASP B 1 163 ? 36.294 -21.021 44.825 1.00 38.72 160 ASP B C 1
ATOM 3597 O O . ASP B 1 163 ? 36.448 -21.932 45.636 1.00 41.09 160 ASP B O 1
ATOM 3602 N N . ASP B 1 164 ? 35.613 -19.914 45.122 1.00 42.36 161 ASP B N 1
ATOM 3603 C CA . ASP B 1 164 ? 35.133 -19.691 46.480 1.00 34.54 161 ASP B CA 1
ATOM 3604 C C . ASP B 1 164 ? 33.988 -20.618 46.876 1.00 39.08 161 ASP B C 1
ATOM 3605 O O . ASP B 1 164 ? 33.580 -20.600 48.043 1.00 35.53 161 ASP B O 1
ATOM 3610 N N . SER B 1 165 ? 33.468 -21.432 45.954 1.00 36.15 162 SER B N 1
ATOM 3611 C CA . SER B 1 165 ? 32.471 -22.426 46.335 1.00 38.01 162 SER B CA 1
ATOM 3612 C C . SER B 1 165 ? 33.049 -23.493 47.255 1.00 39.68 162 SER B C 1
ATOM 3613 O O . SER B 1 165 ? 32.298 -24.116 48.012 1.00 38.90 162 SER B O 1
ATOM 3616 N N . LYS B 1 166 ? 34.365 -23.712 47.210 1.00 38.93 163 LYS B N 1
ATOM 3617 C CA . LYS B 1 166 ? 34.985 -24.713 48.072 1.00 40.65 163 LYS B CA 1
ATOM 3618 C C . LYS B 1 166 ? 35.052 -24.237 49.519 1.00 36.59 163 LYS B C 1
ATOM 3619 O O . LYS B 1 166 ? 34.874 -25.034 50.452 1.00 39.30 163 LYS B O 1
ATOM 3625 N N . TYR B 1 167 ? 35.315 -22.944 49.728 1.00 32.43 164 TYR B N 1
ATOM 3626 C CA . TYR B 1 167 ? 35.203 -22.380 51.069 1.00 35.13 164 TYR B CA 1
ATOM 3627 C C . TYR B 1 167 ? 33.793 -22.566 51.616 1.00 34.26 164 TYR B C 1
ATOM 3628 O O . TYR B 1 167 ? 33.614 -22.883 52.798 1.00 31.10 164 TYR B O 1
ATOM 3637 N N . ARG B 1 168 ? 32.779 -22.380 50.766 1.00 31.79 165 ARG B N 1
ATOM 3638 C CA . ARG B 1 168 ? 31.402 -22.595 51.199 1.00 29.63 165 ARG B CA 1
ATOM 3639 C C . ARG B 1 168 ? 31.141 -24.065 51.490 1.00 31.32 165 ARG B C 1
ATOM 3640 O O . ARG B 1 168 ? 30.382 -24.394 52.407 1.00 29.79 165 ARG B O 1
ATOM 3648 N N . GLU B 1 169 ? 31.755 -24.963 50.717 1.00 33.26 166 GLU B N 1
ATOM 3649 C CA . GLU B 1 169 ? 31.642 -26.390 51.000 1.00 34.42 166 GLU B CA 1
ATOM 3650 C C . GLU B 1 169 ? 32.162 -26.702 52.397 1.00 34.06 166 GLU B C 1
ATOM 3651 O O . GLU B 1 169 ? 31.501 -27.391 53.187 1.00 36.69 166 GLU B O 1
ATOM 3657 N N . ILE B 1 170 ? 33.346 -26.179 52.722 1.00 37.33 167 ILE B N 1
ATOM 3658 C CA . ILE B 1 170 ? 33.934 -26.410 54.040 1.00 35.84 167 ILE B CA 1
ATOM 3659 C C . ILE B 1 170 ? 33.067 -25.792 55.132 1.00 33.24 167 ILE B C 1
ATOM 3660 O O . ILE B 1 170 ? 32.841 -26.401 56.187 1.00 31.33 167 ILE B O 1
ATOM 3665 N N . ALA B 1 171 ? 32.564 -24.577 54.896 1.00 33.77 168 ALA B N 1
ATOM 3666 C CA . ALA B 1 171 ? 31.730 -23.913 55.893 1.00 31.83 168 ALA B CA 1
ATOM 3667 C C . ALA B 1 171 ? 30.448 -24.694 56.154 1.00 35.63 168 ALA B C 1
ATOM 3668 O O . ALA B 1 171 ? 30.040 -24.856 57.308 1.00 34.43 168 ALA B O 1
ATOM 3670 N N . HIS B 1 172 ? 29.799 -25.184 55.096 1.00 32.29 169 HIS B N 1
ATOM 3671 C CA . HIS B 1 172 ? 28.569 -25.951 55.270 1.00 34.71 169 HIS B CA 1
ATOM 3672 C C . HIS B 1 172 ? 28.841 -27.274 55.972 1.00 35.79 169 HIS B C 1
ATOM 3673 O O . HIS B 1 172 ? 28.054 -27.701 56.827 1.00 37.67 169 HIS B O 1
ATOM 3680 N N . GLU B 1 173 ? 29.954 -27.931 55.637 1.00 35.21 170 GLU B N 1
ATOM 3681 C CA . GLU B 1 173 ? 30.313 -29.170 56.319 1.00 37.16 170 GLU B CA 1
ATOM 3682 C C . GLU B 1 173 ? 30.517 -28.935 57.810 1.00 38.18 170 GLU B C 1
ATOM 3683 O O . GLU B 1 173 ? 29.990 -29.677 58.652 1.00 38.07 170 GLU B O 1
ATOM 3689 N N . VAL B 1 174 ? 31.268 -27.886 58.154 1.00 37.00 171 VAL B N 1
ATOM 3690 C CA . VAL B 1 174 ? 31.531 -27.583 59.557 1.00 38.17 171 VAL B CA 1
ATOM 3691 C C . VAL B 1 174 ? 30.246 -27.192 60.275 1.00 34.56 171 VAL B C 1
ATOM 3692 O O . VAL B 1 174 ? 30.017 -27.591 61.421 1.00 34.40 171 VAL B O 1
ATOM 3696 N N . TYR B 1 175 ? 29.380 -26.420 59.616 1.00 34.52 172 TYR B N 1
ATOM 3697 C CA . TYR B 1 175 ? 28.136 -26.007 60.254 1.00 37.87 172 TYR B CA 1
ATOM 3698 C C . TYR B 1 175 ? 27.227 -27.200 60.519 1.00 41.80 172 TYR B C 1
ATOM 3699 O O . TYR B 1 175 ? 26.602 -27.286 61.582 1.00 39.10 172 TYR B O 1
ATOM 3708 N N . GLU B 1 176 ? 27.136 -28.129 59.563 1.00 37.06 173 GLU B N 1
ATOM 3709 C CA . GLU B 1 176 ? 26.304 -29.309 59.769 1.00 42.73 173 GLU B CA 1
ATOM 3710 C C . GLU B 1 176 ? 26.863 -30.204 60.869 1.00 43.14 173 GLU B C 1
ATOM 3711 O O . GLU B 1 176 ? 26.108 -30.695 61.717 1.00 43.26 173 GLU B O 1
ATOM 3717 N N . GLU B 1 177 ? 28.180 -30.430 60.877 1.00 39.81 174 GLU B N 1
ATOM 3718 C CA . GLU B 1 177 ? 28.750 -31.347 61.860 1.00 41.29 174 GLU B CA 1
ATOM 3719 C C . GLU B 1 177 ? 28.759 -30.745 63.264 1.00 43.10 174 GLU B C 1
ATOM 3720 O O . GLU B 1 177 ? 28.406 -31.424 64.235 1.00 45.78 174 GLU B O 1
ATOM 3726 N N . TYR B 1 178 ? 29.160 -29.480 63.393 1.00 37.32 175 TYR B N 1
ATOM 3727 C CA . TYR B 1 178 ? 29.450 -28.886 64.693 1.00 39.57 175 TYR B CA 1
ATOM 3728 C C . TYR B 1 178 ? 28.259 -28.160 65.310 1.00 39.46 175 TYR B C 1
ATOM 3729 O O . TYR B 1 178 ? 28.100 -28.177 66.536 1.00 45.61 175 TYR B O 1
ATOM 3738 N N . VAL B 1 179 ? 27.425 -27.511 64.501 1.00 31.18 176 VAL B N 1
ATOM 3739 C CA . VAL B 1 179 ? 26.349 -26.654 64.998 1.00 37.98 176 VAL B CA 1
ATOM 3740 C C . VAL B 1 179 ? 24.980 -27.302 64.799 1.00 43.49 176 VAL B C 1
ATOM 3741 O O . VAL B 1 179 ? 24.227 -27.487 65.757 1.00 40.51 176 VAL B O 1
ATOM 3745 N N . ALA B 1 180 ? 24.641 -27.653 63.557 1.00 38.01 177 ALA B N 1
ATOM 3746 C CA . ALA B 1 180 ? 23.294 -28.132 63.262 1.00 41.48 177 ALA B CA 1
ATOM 3747 C C . ALA B 1 180 ? 23.042 -29.525 63.826 1.00 45.19 177 ALA B C 1
ATOM 3748 O O . ALA B 1 180 ? 21.894 -29.864 64.135 1.00 47.78 177 ALA B O 1
ATOM 3750 N N . LYS B 1 181 ? 24.093 -30.339 63.963 1.00 44.25 178 LYS B N 1
ATOM 3751 C CA . LYS B 1 181 ? 23.911 -31.738 64.343 1.00 48.07 178 LYS B CA 1
ATOM 3752 C C . LYS B 1 181 ? 23.215 -31.870 65.692 1.00 47.38 178 LYS B C 1
ATOM 3753 O O . LYS B 1 181 ? 22.382 -32.764 65.883 1.00 48.05 178 LYS B O 1
ATOM 3759 N N . HIS B 1 182 ? 23.542 -30.995 66.640 1.00 47.04 179 HIS B N 1
ATOM 3760 C CA . HIS B 1 182 ? 22.945 -31.029 67.968 1.00 51.20 179 HIS B CA 1
ATOM 3761 C C . HIS B 1 182 ? 22.155 -29.759 68.267 1.00 51.91 179 HIS B C 1
ATOM 3762 O O . HIS B 1 182 ? 21.969 -29.396 69.430 1.00 54.04 179 HIS B O 1
ATOM 3769 N N . ASN B 1 183 ? 21.682 -29.081 67.217 1.00 50.09 180 ASN B N 1
ATOM 3770 C CA . ASN B 1 183 ? 20.811 -27.911 67.351 1.00 52.41 180 ASN B CA 1
ATOM 3771 C C . ASN B 1 183 ? 21.459 -26.831 68.216 1.00 49.75 180 ASN B C 1
ATOM 3772 O O . ASN B 1 183 ? 20.808 -26.204 69.055 1.00 48.36 180 ASN B O 1
ATOM 3777 N N . LEU B 1 184 ? 22.755 -26.612 68.009 1.00 42.73 181 LEU B N 1
ATOM 3778 C CA . LEU B 1 184 ? 23.489 -25.631 68.789 1.00 41.21 181 LEU B CA 1
ATOM 3779 C C . LEU B 1 184 ? 23.224 -24.221 68.265 1.00 47.11 181 LEU B C 1
ATOM 3780 O O . LEU B 1 184 ? 22.618 -24.020 67.209 1.00 43.42 181 LEU B O 1
ATOM 3785 N N . ASP B 1 185 ? 23.690 -23.232 69.025 1.00 39.52 182 ASP B N 1
ATOM 3786 C CA . ASP B 1 185 ? 23.376 -21.836 68.758 1.00 38.07 182 ASP B CA 1
ATOM 3787 C C . ASP B 1 185 ? 24.454 -21.109 67.965 1.00 39.86 182 ASP B C 1
ATOM 3788 O O . ASP B 1 185 ? 24.265 -19.934 67.636 1.00 43.26 182 ASP B O 1
ATOM 3793 N N . GLY B 1 186 ? 25.567 -21.755 67.655 1.00 36.97 183 GLY B N 1
ATOM 3794 C CA . GLY B 1 186 ? 26.557 -21.118 66.812 1.00 31.79 183 GLY B CA 1
ATOM 3795 C C . GLY B 1 186 ? 27.941 -21.708 66.984 1.00 31.19 183 GLY B C 1
ATOM 3796 O O . GLY B 1 186 ? 28.161 -22.674 67.722 1.00 36.21 183 GLY B O 1
ATOM 3797 N N . LEU B 1 187 ? 28.882 -21.072 66.291 1.00 31.10 184 LEU B N 1
ATOM 3798 C CA . LEU B 1 187 ? 30.252 -21.543 66.177 1.00 28.86 184 LEU B CA 1
ATOM 3799 C C . LEU B 1 187 ? 31.210 -20.474 66.684 1.00 29.86 184 LEU B C 1
ATOM 3800 O O . LEU B 1 187 ? 31.023 -19.281 66.423 1.00 31.38 184 LEU B O 1
ATOM 3805 N N . ASP B 1 188 ? 32.235 -20.915 67.407 1.00 28.64 185 ASP B N 1
ATOM 3806 C CA . ASP B 1 188 ? 33.274 -20.057 67.963 1.00 28.13 185 ASP B CA 1
ATOM 3807 C C . ASP B 1 188 ? 34.604 -20.510 67.375 1.00 30.73 185 ASP B C 1
ATOM 3808 O O . ASP B 1 188 ? 35.075 -21.614 67.671 1.00 33.44 185 ASP B O 1
ATOM 3813 N N . VAL B 1 189 ? 35.211 -19.665 66.550 1.00 24.75 186 VAL B N 1
ATOM 3814 C CA . VAL B 1 189 ? 36.467 -19.999 65.886 1.00 27.72 186 VAL B CA 1
ATOM 3815 C C . VAL B 1 189 ? 37.623 -19.511 66.750 1.00 25.35 186 VAL B C 1
ATOM 3816 O O . VAL B 1 189 ? 37.765 -18.308 66.991 1.00 26.89 186 VAL B O 1
ATOM 3820 N N . ALA B 1 190 ? 38.447 -20.445 67.216 1.00 24.50 187 ALA B N 1
ATOM 3821 C CA . ALA B 1 190 ? 39.615 -20.122 68.025 1.00 27.03 187 ALA B CA 1
ATOM 3822 C C . ALA B 1 190 ? 40.822 -19.959 67.111 1.00 26.28 187 ALA B C 1
ATOM 3823 O O . ALA B 1 190 ? 41.250 -20.921 66.464 1.00 29.15 187 ALA B O 1
ATOM 3825 N N . MET B 1 191 ? 41.370 -18.747 67.059 1.00 25.97 188 MET B N 1
ATOM 3826 C CA . MET B 1 191 ? 42.509 -18.429 66.198 1.00 28.55 188 MET B CA 1
ATOM 3827 C C . MET B 1 191 ? 43.652 -17.952 67.088 1.00 30.34 188 MET B C 1
ATOM 3828 O O . MET B 1 191 ? 43.750 -16.767 67.416 1.00 24.83 188 MET B O 1
ATOM 3833 N N . ALA B 1 192 ? 44.525 -18.881 67.462 1.00 31.35 189 ALA B N 1
ATOM 3834 C CA . ALA B 1 192 ? 45.719 -18.590 68.243 1.00 35.19 189 ALA B CA 1
ATOM 3835 C C . ALA B 1 192 ? 46.971 -19.022 67.488 1.00 38.41 189 ALA B C 1
ATOM 3836 O O . ALA B 1 192 ? 47.928 -19.536 68.072 1.00 32.70 189 ALA B O 1
ATOM 3838 N N . LEU B 1 193 ? 46.974 -18.811 66.174 1.00 35.55 190 LEU B N 1
ATOM 3839 C CA . LEU B 1 193 ? 48.077 -19.200 65.304 1.00 32.84 190 LEU B CA 1
ATOM 3840 C C . LEU B 1 193 ? 48.857 -17.954 64.908 1.00 34.06 190 LEU B C 1
ATOM 3841 O O . LEU B 1 193 ? 48.298 -17.033 64.303 1.00 38.73 190 LEU B O 1
ATOM 3846 N N . ARG B 1 194 ? 50.148 -17.930 65.247 1.00 34.09 191 ARG B N 1
ATOM 3847 C CA . ARG B 1 194 ? 50.984 -16.775 64.940 1.00 39.15 191 ARG B CA 1
ATOM 3848 C C . ARG B 1 194 ? 51.313 -16.660 63.457 1.00 41.08 191 ARG B C 1
ATOM 3849 O O . ARG B 1 194 ? 51.668 -15.568 63.000 1.00 37.04 191 ARG B O 1
ATOM 3857 N N . GLU B 1 195 ? 51.208 -17.753 62.697 1.00 35.24 192 GLU B N 1
ATOM 3858 C CA . GLU B 1 195 ? 51.584 -17.731 61.288 1.00 41.72 192 GLU B CA 1
ATOM 3859 C C . GLU B 1 195 ? 50.551 -17.048 60.400 1.00 39.20 192 GLU B C 1
ATOM 3860 O O . GLU B 1 195 ? 50.892 -16.644 59.284 1.00 37.71 192 GLU B O 1
ATOM 3866 N N . VAL B 1 196 ? 49.309 -16.904 60.866 1.00 36.45 193 VAL B N 1
ATOM 3867 C CA . VAL B 1 196 ? 48.274 -16.277 60.046 1.00 35.66 193 VAL B CA 1
ATOM 3868 C C . VAL B 1 196 ? 48.643 -14.831 59.736 1.00 34.37 193 VAL B C 1
ATOM 3869 O O . VAL B 1 196 ? 48.564 -14.382 58.587 1.00 33.24 193 VAL B O 1
ATOM 3873 N N . GLU B 1 197 ? 49.064 -14.085 60.759 1.00 35.34 194 GLU B N 1
ATOM 3874 C CA . GLU B 1 197 ? 49.432 -12.687 60.562 1.00 37.65 194 GLU B CA 1
ATOM 3875 C C . GLU B 1 197 ? 50.658 -12.547 59.665 1.00 42.64 194 GLU B C 1
ATOM 3876 O O . GLU B 1 197 ? 50.825 -11.521 58.994 1.00 34.69 194 GLU B O 1
ATOM 3882 N N . LYS B 1 198 ? 51.516 -13.568 59.630 1.00 39.66 195 LYS B N 1
ATOM 3883 C CA . LYS B 1 198 ? 52.767 -13.486 58.885 1.00 40.75 195 LYS B CA 1
ATOM 3884 C C . LYS B 1 198 ? 52.573 -13.647 57.381 1.00 42.73 195 LYS B C 1
ATOM 3885 O O . LYS B 1 198 ? 53.336 -13.067 56.600 1.00 40.54 195 LYS B O 1
ATOM 3891 N N . TYR B 1 199 ? 51.574 -14.414 56.953 1.00 34.61 196 TYR B N 1
ATOM 3892 C CA . TYR B 1 199 ? 51.430 -14.804 55.556 1.00 39.11 196 TYR B CA 1
ATOM 3893 C C . TYR B 1 199 ? 50.141 -14.239 54.973 1.00 35.48 196 TYR B C 1
ATOM 3894 O O . TYR B 1 199 ? 49.057 -14.441 55.533 1.00 34.82 196 TYR B O 1
ATOM 3903 N N . THR B 1 200 ? 50.269 -13.535 53.845 1.00 33.53 197 THR B N 1
ATOM 3904 C CA . THR B 1 200 ? 49.111 -12.930 53.191 1.00 34.09 197 THR B CA 1
ATOM 3905 C C . THR B 1 200 ? 48.096 -13.983 52.754 1.00 33.46 197 THR B C 1
ATOM 3906 O O . THR B 1 200 ? 46.881 -13.776 52.882 1.00 32.02 197 THR B O 1
ATOM 3910 N N . ASN B 1 201 ? 48.572 -15.117 52.233 1.00 31.41 198 ASN B N 1
ATOM 3911 C CA . ASN B 1 201 ? 47.650 -16.140 51.748 1.00 35.38 198 ASN B CA 1
ATOM 3912 C C . ASN B 1 201 ? 46.835 -16.734 52.890 1.00 30.17 198 ASN B C 1
ATOM 3913 O O . ASN B 1 201 ? 45.642 -17.016 52.727 1.00 29.30 198 ASN B O 1
ATOM 3918 N N . LEU B 1 202 ? 47.455 -16.926 54.057 1.00 30.80 199 LEU B N 1
ATOM 3919 C CA . LEU B 1 202 ? 46.707 -17.410 55.213 1.00 31.27 199 LEU B CA 1
ATOM 3920 C C . LEU B 1 202 ? 45.676 -16.386 55.671 1.00 28.85 199 LEU B C 1
ATOM 3921 O O . LEU B 1 202 ? 44.577 -16.754 56.105 1.00 30.82 199 LEU B O 1
ATOM 3926 N N . ARG B 1 203 ? 46.012 -15.096 55.582 1.00 28.05 200 ARG B N 1
ATOM 3927 C CA . ARG B 1 203 ? 45.041 -14.051 55.891 1.00 29.53 200 ARG B CA 1
ATOM 3928 C C . ARG B 1 203 ? 43.843 -14.125 54.953 1.00 32.72 200 ARG B C 1
ATOM 3929 O O . ARG B 1 203 ? 42.689 -14.025 55.393 1.00 22.71 200 ARG B O 1
ATOM 3937 N N . TRP B 1 204 ? 44.100 -14.306 53.653 1.00 28.35 201 TRP B N 1
ATOM 3938 C CA . TRP B 1 204 ? 43.012 -14.488 52.696 1.00 31.30 201 TRP B CA 1
ATOM 3939 C C . TRP B 1 204 ? 42.171 -15.711 53.040 1.00 29.96 201 TRP B C 1
ATOM 3940 O O . TRP B 1 204 ? 40.936 -15.661 52.978 1.00 26.47 201 TRP B O 1
ATOM 3951 N N . GLN B 1 205 ? 42.824 -16.822 53.383 1.00 27.15 202 GLN B N 1
ATOM 3952 C CA . GLN B 1 205 ? 42.099 -18.036 53.745 1.00 29.54 202 GLN B CA 1
ATOM 3953 C C . GLN B 1 205 ? 41.177 -17.788 54.933 1.00 31.39 202 GLN B C 1
ATOM 3954 O O . GLN B 1 205 ? 40.003 -18.183 54.920 1.00 27.81 202 GLN B O 1
ATOM 3960 N N . LEU B 1 206 ? 41.701 -17.143 55.977 1.00 27.97 203 LEU B N 1
ATOM 3961 C CA . LEU B 1 206 ? 40.893 -16.857 57.158 1.00 29.43 203 LEU B CA 1
ATOM 3962 C C . LEU B 1 206 ? 39.711 -15.963 56.807 1.00 29.53 203 LEU B C 1
ATOM 3963 O O . LEU B 1 206 ? 38.575 -16.223 57.221 1.00 28.67 203 LEU B O 1
ATOM 3968 N N . ARG B 1 207 ? 39.960 -14.903 56.031 1.00 26.16 204 ARG B N 1
ATOM 3969 C CA . ARG B 1 207 ? 38.880 -13.997 55.655 1.00 27.47 204 ARG B CA 1
ATOM 3970 C C . ARG B 1 207 ? 37.795 -14.727 54.871 1.00 30.35 204 ARG B C 1
ATOM 3971 O O . ARG B 1 207 ? 36.600 -14.544 55.131 1.00 31.21 204 ARG B O 1
ATOM 3979 N N . LYS B 1 208 ? 38.193 -15.571 53.916 1.00 29.00 205 LYS B N 1
ATOM 3980 C CA . LYS B 1 208 ? 37.207 -16.243 53.077 1.00 32.71 205 LYS B CA 1
ATOM 3981 C C . LYS B 1 208 ? 36.413 -17.278 53.865 1.00 31.98 205 LYS B C 1
ATOM 3982 O O . LYS B 1 208 ? 35.190 -17.384 53.698 1.00 27.87 205 LYS B O 1
ATOM 3988 N N . ILE B 1 209 ? 37.077 -18.043 54.735 1.00 26.27 206 ILE B N 1
ATOM 3989 C CA . ILE B 1 209 ? 36.344 -19.035 55.514 1.00 27.30 206 ILE B CA 1
ATOM 3990 C C . ILE B 1 209 ? 35.404 -18.347 56.499 1.00 27.68 206 ILE B C 1
ATOM 3991 O O . ILE B 1 209 ? 34.281 -18.813 56.733 1.00 28.27 206 ILE B O 1
ATOM 3996 N N . MET B 1 210 ? 35.816 -17.199 57.049 1.00 26.92 207 MET B N 1
ATOM 3997 C CA . MET B 1 210 ? 34.932 -16.480 57.958 1.00 26.98 207 MET B CA 1
ATOM 3998 C C . MET B 1 210 ? 33.758 -15.847 57.220 1.00 29.34 207 MET B C 1
ATOM 3999 O O . MET B 1 210 ? 32.656 -15.784 57.767 1.00 30.41 207 MET B O 1
ATOM 4004 N N . GLY B 1 211 ? 33.956 -15.396 55.980 1.00 28.31 208 GLY B N 1
ATOM 4005 C CA . GLY B 1 211 ? 32.825 -14.908 55.202 1.00 28.33 208 GLY B CA 1
ATOM 4006 C C . GLY B 1 211 ? 31.844 -16.012 54.851 1.00 32.30 208 GLY B C 1
ATOM 4007 O O . GLY B 1 211 ? 30.620 -15.828 54.933 1.00 32.20 208 GLY B O 1
ATOM 4008 N N . ALA B 1 212 ? 32.366 -17.177 54.458 1.00 28.83 209 ALA B N 1
ATOM 4009 C CA . ALA B 1 212 ? 31.503 -18.324 54.200 1.00 27.90 209 ALA B CA 1
ATOM 4010 C C . ALA B 1 212 ? 30.715 -18.709 55.447 1.00 30.25 209 ALA B C 1
ATOM 4011 O O . ALA B 1 212 ? 29.529 -19.051 55.360 1.00 29.95 209 ALA B O 1
ATOM 4013 N N . PHE B 1 213 ? 31.352 -18.650 56.621 1.00 26.45 210 PHE B N 1
ATOM 4014 C CA . PHE B 1 213 ? 30.616 -18.858 57.865 1.00 26.67 210 PHE B CA 1
ATOM 4015 C C . PHE B 1 213 ? 29.588 -17.754 58.089 1.00 31.52 210 PHE B C 1
ATOM 4016 O O . PHE B 1 213 ? 28.494 -18.008 58.608 1.00 27.09 210 PHE B O 1
ATOM 4024 N N . SER B 1 214 ? 29.922 -16.519 57.701 1.00 24.62 211 SER B N 1
ATOM 4025 C CA . SER B 1 214 ? 29.013 -15.394 57.876 1.00 25.32 211 SER B CA 1
ATOM 4026 C C . SER B 1 214 ? 27.760 -15.539 57.033 1.00 29.01 211 SER B C 1
ATOM 4027 O O . SER B 1 214 ? 26.731 -14.941 57.363 1.00 27.52 211 SER B O 1
ATOM 4030 N N . GLU B 1 215 ? 27.825 -16.303 55.943 1.00 30.10 212 GLU B N 1
ATOM 4031 C CA . GLU B 1 215 ? 26.597 -16.597 55.213 1.00 33.90 212 GLU B CA 1
ATOM 4032 C C . GLU B 1 215 ? 25.639 -17.470 56.019 1.00 34.23 212 GLU B C 1
ATOM 4033 O O . GLU B 1 215 ? 24.442 -17.497 55.714 1.00 35.14 212 GLU B O 1
ATOM 4039 N N . LEU B 1 216 ? 26.131 -18.174 57.040 1.00 30.24 213 LEU B N 1
ATOM 4040 C CA . LEU B 1 216 ? 25.303 -19.052 57.860 1.00 30.89 213 LEU B CA 1
ATOM 4041 C C . LEU B 1 216 ? 25.080 -18.555 59.281 1.00 33.03 213 LEU B C 1
ATOM 4042 O O . LEU B 1 216 ? 24.057 -18.890 59.881 1.00 31.17 213 LEU B O 1
ATOM 4047 N N . MET B 1 217 ? 26.008 -17.779 59.839 1.00 32.35 214 MET B N 1
ATOM 4048 C CA . MET B 1 217 ? 25.913 -17.316 61.217 1.00 31.76 214 MET B CA 1
ATOM 4049 C C . MET B 1 217 ? 26.354 -15.861 61.290 1.00 35.44 214 MET B C 1
ATOM 4050 O O . MET B 1 217 ? 26.922 -15.311 60.342 1.00 30.71 214 MET B O 1
ATOM 4055 N N . GLY B 1 218 ? 26.083 -15.236 62.434 1.00 29.08 215 GLY B N 1
ATOM 4056 C CA . GLY B 1 218 ? 26.514 -13.880 62.678 1.00 26.90 215 GLY B CA 1
ATOM 4057 C C . GLY B 1 218 ? 25.546 -12.843 62.145 1.00 34.15 215 GLY B C 1
ATOM 4058 O O . GLY B 1 218 ? 24.486 -13.166 61.599 1.00 35.58 215 GLY B O 1
ATOM 4059 N N . PRO B 1 219 ? 25.905 -11.565 62.291 1.00 36.29 216 PRO B N 1
ATOM 4060 C CA . PRO B 1 219 ? 24.983 -10.498 61.867 1.00 33.05 216 PRO B CA 1
ATOM 4061 C C . PRO B 1 219 ? 24.750 -10.448 60.366 1.00 39.12 216 PRO B C 1
ATOM 4062 O O . PRO B 1 219 ? 23.682 -9.994 59.936 1.00 40.06 216 PRO B O 1
ATOM 4066 N N . LYS B 1 220 ? 25.708 -10.894 59.554 1.00 33.42 217 LYS B N 1
ATOM 4067 C CA . LYS B 1 220 ? 25.553 -10.858 58.105 1.00 34.30 217 LYS B CA 1
ATOM 4068 C C . LYS B 1 220 ? 24.715 -12.007 57.557 1.00 37.96 217 LYS B C 1
ATOM 4069 O O . LYS B 1 220 ? 24.382 -11.991 56.366 1.00 35.32 217 LYS B O 1
ATOM 4075 N N . ALA B 1 221 ? 24.366 -12.990 58.380 1.00 33.25 218 ALA B N 1
ATOM 4076 C CA . ALA B 1 221 ? 23.672 -14.165 57.875 1.00 30.24 218 ALA B CA 1
ATOM 4077 C C . ALA B 1 221 ? 22.221 -13.829 57.535 1.00 40.28 218 ALA B C 1
ATOM 4078 O O . ALA B 1 221 ? 21.539 -13.153 58.312 1.00 41.49 218 ALA B O 1
ATOM 4080 N N . PRO B 1 222 ? 21.724 -14.283 56.380 1.00 45.83 219 PRO B N 1
ATOM 4081 C CA . PRO B 1 222 ? 20.304 -14.062 56.064 1.00 41.94 219 PRO B CA 1
ATOM 4082 C C . PRO B 1 222 ? 19.363 -14.795 57.001 1.00 39.17 219 PRO B C 1
ATOM 4083 O O . PRO B 1 222 ? 18.228 -14.344 57.195 1.00 49.05 219 PRO B O 1
ATOM 4087 N N . GLY B 1 223 ? 19.793 -15.918 57.580 1.00 39.11 220 GLY B N 1
ATOM 4088 C CA . GLY B 1 223 ? 18.964 -16.622 58.543 1.00 43.28 220 GLY B CA 1
ATOM 4089 C C . GLY B 1 223 ? 18.671 -15.825 59.797 1.00 43.53 220 GLY B C 1
ATOM 4090 O O . GLY B 1 223 ? 17.682 -16.104 60.483 1.00 45.52 220 GLY B O 1
ATOM 4091 N N . ASN B 1 224 ? 19.506 -14.834 60.112 1.00 47.54 221 ASN B N 1
ATOM 4092 C CA . ASN B 1 224 ? 19.299 -13.955 61.253 1.00 43.42 221 ASN B CA 1
ATOM 4093 C C . ASN B 1 224 ? 18.634 -12.641 60.857 1.00 46.35 221 ASN B C 1
ATOM 4094 O O . ASN B 1 224 ? 18.721 -11.661 61.606 1.00 51.96 221 ASN B O 1
ATOM 4099 N N . ALA B 1 225 ? 17.982 -12.599 59.696 1.00 39.75 222 ALA B N 1
ATOM 4100 C CA . ALA B 1 225 ? 17.329 -11.377 59.246 1.00 49.73 222 ALA B CA 1
ATOM 4101 C C . ALA B 1 225 ? 16.236 -10.969 60.223 1.00 54.17 222 ALA B C 1
ATOM 4102 O O . ALA B 1 225 ? 15.373 -11.775 60.585 1.00 53.11 222 ALA B O 1
ATOM 4104 N N . GLY B 1 226 ? 16.276 -9.709 60.651 1.00 57.21 223 GLY B N 1
ATOM 4105 C CA . GLY B 1 226 ? 15.350 -9.224 61.652 1.00 59.48 223 GLY B CA 1
ATOM 4106 C C . GLY B 1 226 ? 15.551 -9.797 63.034 1.00 57.00 223 GLY B C 1
ATOM 4107 O O . GLY B 1 226 ? 14.695 -9.599 63.902 1.00 54.14 223 GLY B O 1
ATOM 4108 N N . LYS B 1 227 ? 16.652 -10.506 63.266 1.00 50.26 224 LYS B N 1
ATOM 4109 C CA . LYS B 1 227 ? 16.986 -11.062 64.566 1.00 45.51 224 LYS B CA 1
ATOM 4110 C C . LYS B 1 227 ? 18.187 -10.333 65.152 1.00 51.14 224 LYS B C 1
ATOM 4111 O O . LYS B 1 227 ? 18.988 -9.726 64.435 1.00 50.56 224 LYS B O 1
ATOM 4117 N N . LYS B 1 228 ? 18.305 -10.407 66.472 1.00 56.94 225 LYS B N 1
ATOM 4118 C CA . LYS B 1 228 ? 19.402 -9.804 67.209 1.00 49.30 225 LYS B CA 1
ATOM 4119 C C . LYS B 1 228 ? 19.950 -10.812 68.206 1.00 46.76 225 LYS B C 1
ATOM 4120 O O . LYS B 1 228 ? 19.235 -11.733 68.616 1.00 50.66 225 LYS B O 1
ATOM 4126 N N . PRO B 1 229 ? 21.220 -10.685 68.584 1.00 48.69 226 PRO B N 1
ATOM 4127 C CA . PRO B 1 229 ? 21.759 -11.533 69.654 1.00 44.20 226 PRO B CA 1
ATOM 4128 C C . PRO B 1 229 ? 20.888 -11.474 70.900 1.00 49.50 226 PRO B C 1
ATOM 4129 O O . PRO B 1 229 ? 20.502 -10.398 71.363 1.00 44.19 226 PRO B O 1
ATOM 4133 N N . GLY B 1 230 ? 20.565 -12.650 71.434 1.00 49.34 227 GLY B N 1
ATOM 4134 C CA . GLY B 1 230 ? 19.642 -12.790 72.533 1.00 47.00 227 GLY B CA 1
ATOM 4135 C C . GLY B 1 230 ? 18.271 -13.301 72.140 1.00 50.74 227 GLY B C 1
ATOM 4136 O O . GLY B 1 230 ? 17.564 -13.851 72.992 1.00 57.59 227 GLY B O 1
ATOM 4137 N N . ASP B 1 231 ? 17.879 -13.138 70.879 1.00 54.16 228 ASP B N 1
ATOM 4138 C CA . ASP B 1 231 ? 16.624 -13.708 70.415 1.00 59.17 228 ASP B CA 1
ATOM 4139 C C . ASP B 1 231 ? 16.750 -15.219 70.269 1.00 53.76 228 ASP B C 1
ATOM 4140 O O . ASP B 1 231 ? 17.840 -15.758 70.058 1.00 52.84 228 ASP B O 1
ATOM 4145 N N . ASP B 1 232 ? 15.617 -15.904 70.383 1.00 54.17 229 ASP B N 1
ATOM 4146 C CA . ASP B 1 232 ? 15.611 -17.351 70.231 1.00 62.00 229 ASP B CA 1
ATOM 4147 C C . ASP B 1 232 ? 15.854 -17.723 68.774 1.00 53.29 229 ASP B C 1
ATOM 4148 O O . ASP B 1 232 ? 15.301 -17.109 67.857 1.00 54.83 229 ASP B O 1
ATOM 4153 N N . GLY B 1 233 ? 16.695 -18.731 68.562 1.00 51.14 230 GLY B N 1
ATOM 4154 C CA . GLY B 1 233 ? 17.033 -19.168 67.226 1.00 56.99 230 GLY B CA 1
ATOM 4155 C C . GLY B 1 233 ? 18.144 -18.391 66.553 1.00 49.56 230 GLY B C 1
ATOM 4156 O O . GLY B 1 233 ? 18.518 -18.734 65.423 1.00 44.69 230 GLY B O 1
ATOM 4157 N N . TYR B 1 234 ? 18.678 -17.355 67.196 1.00 43.25 231 TYR B N 1
ATOM 4158 C CA . TYR B 1 234 ? 19.790 -16.616 66.618 1.00 45.21 231 TYR B CA 1
ATOM 4159 C C . TYR B 1 234 ? 21.031 -17.499 66.563 1.00 45.50 231 TYR B C 1
ATOM 4160 O O . TYR B 1 234 ? 21.330 -18.236 67.506 1.00 43.05 231 TYR B O 1
ATOM 4169 N N . LYS B 1 235 ? 21.755 -17.422 65.450 1.00 37.19 232 LYS B N 1
ATOM 4170 C CA . LYS B 1 235 ? 22.969 -18.201 65.245 1.00 39.55 232 LYS B CA 1
ATOM 4171 C C . LYS B 1 235 ? 24.177 -17.281 65.353 1.00 35.81 232 LYS B C 1
ATOM 4172 O O . LYS B 1 235 ? 24.352 -16.379 64.527 1.00 35.02 232 LYS B O 1
ATOM 4178 N N . TYR B 1 236 ? 25.006 -17.514 66.367 1.00 33.42 233 TYR B N 1
ATOM 4179 C CA . TYR B 1 236 ? 26.151 -16.665 66.652 1.00 32.06 233 TYR B CA 1
ATOM 4180 C C . TYR B 1 236 ? 27.367 -17.092 65.840 1.00 33.00 233 TYR B C 1
ATOM 4181 O O . TYR B 1 236 ? 27.565 -18.275 65.548 1.00 33.77 233 TYR B O 1
ATOM 4190 N N . LEU B 1 237 ? 28.182 -16.107 65.471 1.00 28.72 234 LEU B N 1
ATOM 4191 C CA . LEU B 1 237 ? 29.516 -16.338 64.932 1.00 28.83 234 LEU B CA 1
ATOM 4192 C C . LEU B 1 237 ? 30.508 -15.647 65.857 1.00 28.56 234 LEU B C 1
ATOM 4193 O O . LEU B 1 237 ? 30.471 -14.421 66.005 1.00 27.49 234 LEU B O 1
ATOM 4198 N N . ILE B 1 238 ? 31.387 -16.430 66.480 1.00 23.60 235 ILE B N 1
ATOM 4199 C CA . ILE B 1 238 ? 32.232 -15.946 67.563 1.00 26.16 235 ILE B CA 1
ATOM 4200 C C . ILE B 1 238 ? 33.694 -16.213 67.230 1.00 27.56 235 ILE B C 1
ATOM 4201 O O . ILE B 1 238 ? 34.036 -17.209 66.585 1.00 26.49 235 ILE B O 1
ATOM 4206 N N . TYR B 1 239 ? 34.558 -15.302 67.674 1.00 27.45 236 TYR B N 1
ATOM 4207 C CA . TYR B 1 239 ? 35.985 -15.330 67.376 1.00 25.62 236 TYR B CA 1
ATOM 4208 C C . TYR B 1 239 ? 36.761 -15.108 68.667 1.00 28.31 236 TYR B C 1
ATOM 4209 O O . TYR B 1 239 ? 36.664 -14.035 69.273 1.00 29.41 236 TYR B O 1
ATOM 4218 N N . ASP B 1 240 ? 37.514 -16.117 69.096 1.00 23.60 237 ASP B N 1
ATOM 4219 C CA . ASP B 1 240 ? 38.405 -15.994 70.243 1.00 27.48 237 ASP B CA 1
ATOM 4220 C C . ASP B 1 240 ? 39.845 -16.144 69.769 1.00 28.89 237 ASP B C 1
ATOM 4221 O O . ASP B 1 240 ? 40.143 -16.991 68.920 1.00 29.01 237 ASP B O 1
ATOM 4226 N N . THR B 1 241 ? 40.734 -15.316 70.309 1.00 27.92 238 THR B N 1
ATOM 4227 C CA . THR B 1 241 ? 42.041 -15.118 69.694 1.00 32.78 238 THR B CA 1
ATOM 4228 C C . THR B 1 241 ? 42.973 -14.441 70.694 1.00 32.50 238 THR B C 1
ATOM 4229 O O . THR B 1 241 ? 42.642 -14.290 71.875 1.00 34.65 238 THR B O 1
ATOM 4233 N N . PHE B 1 242 ? 44.146 -14.029 70.208 1.00 27.81 239 PHE B N 1
ATOM 4234 C CA . PHE B 1 242 ? 45.119 -13.313 71.019 1.00 32.88 239 PHE B CA 1
ATOM 4235 C C . PHE B 1 242 ? 44.520 -12.030 71.587 1.00 33.67 239 PHE B C 1
ATOM 4236 O O . PHE B 1 242 ? 43.571 -11.457 71.043 1.00 35.15 239 PHE B O 1
ATOM 4244 N N . ASP B 1 243 ? 45.101 -11.570 72.693 1.00 30.90 240 ASP B N 1
ATOM 4245 C CA . ASP B 1 243 ? 44.783 -10.254 73.230 1.00 31.59 240 ASP B CA 1
ATOM 4246 C C . ASP B 1 243 ? 45.591 -9.144 72.567 1.00 32.42 240 ASP B C 1
ATOM 4247 O O . ASP B 1 243 ? 45.541 -7.998 73.023 1.00 33.57 240 ASP B O 1
ATOM 4252 N N . ASN B 1 244 ? 46.328 -9.467 71.509 1.00 31.77 241 ASN B N 1
ATOM 4253 C CA . ASN B 1 244 ? 47.017 -8.492 70.676 1.00 28.44 241 ASN B CA 1
ATOM 4254 C C . ASN B 1 244 ? 46.263 -8.397 69.356 1.00 32.62 241 ASN B C 1
ATOM 4255 O O . ASN B 1 244 ? 46.180 -9.382 68.615 1.00 27.36 241 ASN B O 1
ATOM 4260 N N . ALA B 1 245 ? 45.715 -7.213 69.068 1.00 27.20 242 ALA B N 1
ATOM 4261 C CA . ALA B 1 245 ? 44.832 -7.068 67.914 1.00 34.59 242 ALA B CA 1
ATOM 4262 C C . ALA B 1 245 ? 45.554 -7.352 66.604 1.00 34.62 242 ALA B C 1
ATOM 4263 O O . ALA B 1 245 ? 44.940 -7.859 65.657 1.00 36.66 242 ALA B O 1
ATOM 4265 N N . GLN B 1 246 ? 46.850 -7.043 66.528 1.00 31.57 243 GLN B N 1
ATOM 4266 C CA . GLN B 1 246 ? 47.596 -7.279 65.296 1.00 32.93 243 GLN B CA 1
ATOM 4267 C C . GLN B 1 246 ? 47.799 -8.771 65.055 1.00 34.22 243 GLN B C 1
ATOM 4268 O O . GLN B 1 246 ? 47.526 -9.276 63.960 1.00 34.37 243 GLN B O 1
ATOM 4274 N N . LEU B 1 247 ? 48.284 -9.495 66.069 1.00 36.37 244 LEU B N 1
ATOM 4275 C CA . LEU B 1 247 ? 48.392 -10.946 65.956 1.00 29.63 244 LEU B CA 1
ATOM 4276 C C . LEU B 1 247 ? 47.027 -11.594 65.772 1.00 32.29 244 LEU B C 1
ATOM 4277 O O . LEU B 1 247 ? 46.907 -12.610 65.078 1.00 28.11 244 LEU B O 1
ATOM 4282 N N . ALA B 1 248 ? 45.990 -11.019 66.385 1.00 29.72 245 ALA B N 1
ATOM 4283 C CA . ALA B 1 248 ? 44.652 -11.587 66.281 1.00 28.62 245 ALA B CA 1
ATOM 4284 C C . ALA B 1 248 ? 44.103 -11.497 64.865 1.00 29.71 245 ALA B C 1
ATOM 4285 O O . ALA B 1 248 ? 43.264 -12.319 64.477 1.00 27.74 245 ALA B O 1
ATOM 4287 N N . GLN B 1 249 ? 44.557 -10.512 64.086 1.00 30.36 246 GLN B N 1
ATOM 4288 C CA . GLN B 1 249 ? 43.998 -10.236 62.762 1.00 29.80 246 GLN B CA 1
ATOM 4289 C C . GLN B 1 249 ? 42.486 -10.048 62.842 1.00 26.13 246 GLN B C 1
ATOM 4290 O O . GLN B 1 249 ? 41.731 -10.501 61.978 1.00 29.32 246 GLN B O 1
ATOM 4296 N N . VAL B 1 250 ? 42.040 -9.376 63.907 1.00 24.18 247 VAL B N 1
ATOM 4297 C CA . VAL B 1 250 ? 40.617 -9.145 64.119 1.00 28.01 247 VAL B CA 1
ATOM 4298 C C . VAL B 1 250 ? 40.023 -8.282 63.014 1.00 26.61 247 VAL B C 1
ATOM 4299 O O . VAL B 1 250 ? 38.816 -8.349 62.758 1.00 29.17 247 VAL B O 1
ATOM 4303 N N . ALA B 1 251 ? 40.849 -7.481 62.335 1.00 24.60 248 ALA B N 1
ATOM 4304 C CA . ALA B 1 251 ? 40.365 -6.672 61.221 1.00 32.12 248 ALA B CA 1
ATOM 4305 C C . ALA B 1 251 ? 39.814 -7.522 60.083 1.00 27.03 248 ALA B C 1
ATOM 4306 O O . ALA B 1 251 ? 39.049 -7.012 59.259 1.00 27.99 248 ALA B O 1
ATOM 4308 N N . LEU B 1 252 ? 40.194 -8.798 60.010 1.00 24.06 249 LEU B N 1
ATOM 4309 C CA . LEU B 1 252 ? 39.682 -9.676 58.968 1.00 30.31 249 LEU B CA 1
ATOM 4310 C C . LEU B 1 252 ? 38.297 -10.227 59.282 1.00 27.60 249 LEU B C 1
ATOM 4311 O O . LEU B 1 252 ? 37.604 -10.674 58.363 1.00 32.93 249 LEU B O 1
ATOM 4316 N N . VAL B 1 253 ? 37.879 -10.217 60.548 1.00 27.94 250 VAL B N 1
ATOM 4317 C CA . VAL B 1 253 ? 36.617 -10.818 60.963 1.00 27.65 250 VAL B CA 1
ATOM 4318 C C . VAL B 1 253 ? 35.692 -9.834 61.659 1.00 28.82 250 VAL B C 1
ATOM 4319 O O . VAL B 1 253 ? 34.585 -10.218 62.050 1.00 33.77 250 VAL B O 1
ATOM 4323 N N . ALA B 1 254 ? 36.104 -8.573 61.818 1.00 27.27 251 ALA B N 1
ATOM 4324 C CA . ALA B 1 254 ? 35.373 -7.644 62.676 1.00 25.96 251 ALA B CA 1
ATOM 4325 C C . ALA B 1 254 ? 33.936 -7.429 62.214 1.00 33.74 251 ALA B C 1
ATOM 4326 O O . ALA B 1 254 ? 33.046 -7.213 63.045 1.00 36.96 251 ALA B O 1
ATOM 4328 N N . ASP B 1 255 ? 33.686 -7.485 60.908 1.00 28.35 252 ASP B N 1
ATOM 4329 C CA . ASP B 1 255 ? 32.373 -7.160 60.368 1.00 33.44 252 ASP B CA 1
ATOM 4330 C C . ASP B 1 255 ? 31.401 -8.335 60.357 1.00 32.41 252 ASP B C 1
ATOM 4331 O O . ASP B 1 255 ? 30.217 -8.130 60.069 1.00 33.96 252 ASP B O 1
ATOM 4336 N N . VAL B 1 256 ? 31.855 -9.551 60.660 1.00 28.88 253 VAL B N 1
ATOM 4337 C CA . VAL B 1 256 ? 31.034 -10.744 60.496 1.00 29.04 253 VAL B CA 1
ATOM 4338 C C . VAL B 1 256 ? 30.800 -11.491 61.800 1.00 29.14 253 VAL B C 1
ATOM 4339 O O . VAL B 1 256 ? 30.073 -12.489 61.800 1.00 27.24 253 VAL B O 1
ATOM 4343 N N . VAL B 1 257 ? 31.382 -11.045 62.910 1.00 25.21 254 VAL B N 1
ATOM 4344 C CA . VAL B 1 257 ? 31.303 -11.774 64.170 1.00 23.77 254 VAL B CA 1
ATOM 4345 C C . VAL B 1 257 ? 30.463 -10.983 65.164 1.00 27.12 254 VAL B C 1
ATOM 4346 O O . VAL B 1 257 ? 30.436 -9.747 65.150 1.00 30.80 254 VAL B O 1
ATOM 4350 N N . ASP B 1 258 ? 29.756 -11.715 66.027 1.00 26.03 255 ASP B N 1
ATOM 4351 C CA . ASP B 1 258 ? 28.991 -11.087 67.099 1.00 24.49 255 ASP B CA 1
ATOM 4352 C C . ASP B 1 258 ? 29.885 -10.678 68.264 1.00 29.29 255 ASP B C 1
ATOM 4353 O O . ASP B 1 258 ? 29.701 -9.601 68.843 1.00 27.40 255 ASP B O 1
ATOM 4358 N N . TYR B 1 259 ? 30.848 -11.524 68.624 1.00 26.93 256 TYR B N 1
ATOM 4359 C CA . TYR B 1 259 ? 31.702 -11.289 69.779 1.00 29.38 256 TYR B CA 1
ATOM 4360 C C . TYR B 1 259 ? 33.148 -11.607 69.430 1.00 27.04 256 TYR B C 1
ATOM 4361 O O . TYR B 1 259 ? 33.421 -12.529 68.657 1.00 26.05 256 TYR B O 1
ATOM 4370 N N . VAL B 1 260 ? 34.067 -10.836 70.006 1.00 25.83 257 VAL B N 1
ATOM 4371 C CA . VAL B 1 260 ? 35.499 -11.099 69.922 1.00 22.50 257 VAL B CA 1
ATOM 4372 C C . VAL B 1 260 ? 36.013 -11.307 71.340 1.00 27.66 257 VAL B C 1
ATOM 4373 O O . VAL B 1 260 ? 35.926 -10.398 72.176 1.00 28.74 257 VAL B O 1
ATOM 4377 N N . LEU B 1 261 ? 36.543 -12.499 71.611 1.00 22.19 258 LEU B N 1
ATOM 4378 C CA . LEU B 1 261 ? 37.045 -12.861 72.934 1.00 23.76 258 LEU B CA 1
ATOM 4379 C C . LEU B 1 261 ? 38.568 -12.781 72.925 1.00 27.89 258 LEU B C 1
ATOM 4380 O O . LEU B 1 261 ? 39.239 -13.639 72.344 1.00 27.25 258 LEU B O 1
ATOM 4385 N N . ALA B 1 262 ? 39.110 -11.758 73.581 1.00 28.07 259 ALA B N 1
ATOM 4386 C CA . ALA B 1 262 ? 40.551 -11.581 73.679 1.00 27.78 259 ALA B CA 1
ATOM 4387 C C . ALA B 1 262 ? 41.081 -12.367 74.871 1.00 32.43 259 ALA B C 1
ATOM 4388 O O . ALA B 1 262 ? 40.613 -12.186 76.001 1.00 27.57 259 ALA B O 1
ATOM 4390 N N . GLN B 1 263 ? 42.059 -13.236 74.614 1.00 34.47 260 GLN B N 1
ATOM 4391 C CA . GLN B 1 263 ? 42.614 -14.121 75.640 1.00 30.35 260 GLN B CA 1
ATOM 4392 C C . GLN B 1 263 ? 43.613 -13.336 76.489 1.00 32.30 260 GLN B C 1
ATOM 4393 O O . GLN B 1 263 ? 44.832 -13.401 76.309 1.00 34.23 260 GLN B O 1
ATOM 4399 N N . THR B 1 264 ? 43.070 -12.581 77.440 1.00 29.06 261 THR B N 1
ATOM 4400 C CA . THR B 1 264 ? 43.851 -11.768 78.374 1.00 29.17 261 THR B CA 1
ATOM 4401 C C . THR B 1 264 ? 44.236 -12.560 79.622 1.00 32.79 261 THR B C 1
ATOM 4402 O O . THR B 1 264 ? 44.042 -12.111 80.751 1.00 30.19 261 THR B O 1
ATOM 4406 N N . TYR B 1 265 ? 44.796 -13.756 79.422 1.00 34.65 262 TYR B N 1
ATOM 4407 C CA . TYR B 1 265 ? 44.995 -14.691 80.526 1.00 33.27 262 TYR B CA 1
ATOM 4408 C C . TYR B 1 265 ? 46.082 -14.269 81.509 1.00 34.11 262 TYR B C 1
ATOM 4409 O O . TYR B 1 265 ? 46.122 -14.807 82.620 1.00 37.65 262 TYR B O 1
ATOM 4418 N N . ASP B 1 266 ? 46.967 -13.342 81.143 1.00 32.59 263 ASP B N 1
ATOM 4419 C CA . ASP B 1 266 ? 48.032 -12.916 82.045 1.00 37.09 263 ASP B CA 1
ATOM 4420 C C . ASP B 1 266 ? 47.877 -11.475 82.519 1.00 37.21 263 ASP B C 1
ATOM 4421 O O . ASP B 1 266 ? 48.787 -10.949 83.166 1.00 43.34 263 ASP B O 1
ATOM 4426 N N . LYS B 1 267 ? 46.757 -10.823 82.215 1.00 37.57 264 LYS B N 1
ATOM 4427 C CA . LYS B 1 267 ? 46.602 -9.411 82.546 1.00 43.46 264 LYS B CA 1
ATOM 4428 C C . LYS B 1 267 ? 46.158 -9.224 83.993 1.00 54.64 264 LYS B C 1
ATOM 4429 O O . LYS B 1 267 ? 46.990 -8.984 84.873 1.00 62.83 264 LYS B O 1
ATOM 4435 N N . GLY B 1 268 ? 44.856 -9.322 84.251 1.00 49.19 265 GLY B N 1
ATOM 4436 C CA . GLY B 1 268 ? 44.367 -9.192 85.611 1.00 54.51 265 GLY B CA 1
ATOM 4437 C C . GLY B 1 268 ? 44.434 -7.804 86.209 1.00 46.71 265 GLY B C 1
ATOM 4438 O O . GLY B 1 268 ? 44.270 -7.661 87.424 1.00 43.16 265 GLY B O 1
ATOM 4439 N N . THR B 1 269 ? 44.674 -6.775 85.401 1.00 57.34 266 THR B N 1
ATOM 4440 C CA . THR B 1 269 ? 44.699 -5.396 85.868 1.00 46.92 266 THR B CA 1
ATOM 4441 C C . THR B 1 269 ? 43.822 -4.551 84.956 1.00 48.67 266 THR B C 1
ATOM 4442 O O . THR B 1 269 ? 43.837 -4.723 83.734 1.00 50.39 266 THR B O 1
ATOM 4446 N N . GLU B 1 270 ? 43.048 -3.644 85.561 1.00 46.57 267 GLU B N 1
ATOM 4447 C CA . GLU B 1 270 ? 42.130 -2.810 84.788 1.00 51.39 267 GLU B CA 1
ATOM 4448 C C . GLU B 1 270 ? 42.873 -1.998 83.731 1.00 48.50 267 GLU B C 1
ATOM 4449 O O . GLU B 1 270 ? 42.390 -1.846 82.602 1.00 43.98 267 GLU B O 1
ATOM 4455 N N . GLU B 1 271 ? 44.059 -1.488 84.073 1.00 51.03 268 GLU B N 1
ATOM 4456 C CA . GLU B 1 271 ? 44.845 -0.710 83.118 1.00 49.38 268 GLU B CA 1
ATOM 4457 C C . GLU B 1 271 ? 45.344 -1.576 81.963 1.00 46.97 268 GLU B C 1
ATOM 4458 O O . GLU B 1 271 ? 45.368 -1.129 80.809 1.00 47.44 268 GLU B O 1
ATOM 4464 N N . SER B 1 272 ? 45.738 -2.818 82.249 1.00 46.82 269 SER B N 1
ATOM 4465 C CA . SER B 1 272 ? 46.212 -3.702 81.187 1.00 49.75 269 SER B CA 1
ATOM 4466 C C . SER B 1 272 ? 45.079 -4.089 80.241 1.00 43.32 269 SER B C 1
ATOM 4467 O O . SER B 1 272 ? 45.268 -4.137 79.016 1.00 44.29 269 SER B O 1
ATOM 4470 N N . ILE B 1 273 ? 43.892 -4.358 80.789 1.00 40.73 270 ILE B N 1
ATOM 4471 C CA . ILE B 1 273 ? 42.735 -4.632 79.942 1.00 42.91 270 ILE B CA 1
ATOM 4472 C C . ILE B 1 273 ? 42.379 -3.398 79.124 1.00 40.64 270 ILE B C 1
ATOM 4473 O O . ILE B 1 273 ? 41.967 -3.502 77.962 1.00 39.27 270 ILE B O 1
ATOM 4478 N N . THR B 1 274 ? 42.528 -2.209 79.716 1.00 39.42 271 THR B N 1
ATOM 4479 C CA . THR B 1 274 ? 42.306 -0.979 78.962 1.00 40.45 271 THR B CA 1
ATOM 4480 C C . THR B 1 274 ? 43.281 -0.862 77.794 1.00 41.06 271 THR B C 1
ATOM 4481 O O . THR B 1 274 ? 42.894 -0.449 76.696 1.00 40.27 271 THR B O 1
ATOM 4485 N N . ARG B 1 275 ? 44.547 -1.231 78.005 1.00 38.70 272 ARG B N 1
ATOM 4486 C CA . ARG B 1 275 ? 45.509 -1.177 76.905 1.00 41.96 272 ARG B CA 1
ATOM 4487 C C . ARG B 1 275 ? 45.153 -2.177 75.807 1.00 39.51 272 ARG B C 1
ATOM 4488 O O . ARG B 1 275 ? 45.246 -1.860 74.613 1.00 41.11 272 ARG B O 1
ATOM 4496 N N . VAL B 1 276 ? 44.733 -3.384 76.189 1.00 37.75 273 VAL B N 1
ATOM 4497 C CA . VAL B 1 276 ? 44.300 -4.368 75.194 1.00 33.39 273 VAL B CA 1
ATOM 4498 C C . VAL B 1 276 ? 43.120 -3.826 74.390 1.00 35.77 273 VAL B C 1
ATOM 4499 O O . VAL B 1 276 ? 43.095 -3.891 73.150 1.00 37.11 273 VAL B O 1
ATOM 4503 N N . TRP B 1 277 ? 42.127 -3.268 75.088 1.00 31.49 274 TRP B N 1
ATOM 4504 C CA . TRP B 1 277 ? 40.957 -2.724 74.410 1.00 35.24 274 TRP B CA 1
ATOM 4505 C C . TRP B 1 277 ? 41.337 -1.568 73.491 1.00 35.51 274 TRP B C 1
ATOM 4506 O O . TRP B 1 277 ? 40.777 -1.426 72.398 1.00 34.87 274 TRP B O 1
ATOM 4517 N N . ASN B 1 278 ? 42.287 -0.732 73.918 1.00 36.28 275 ASN B N 1
ATOM 4518 C CA . ASN B 1 278 ? 42.779 0.332 73.050 1.00 40.23 275 ASN B CA 1
ATOM 4519 C C . ASN B 1 278 ? 43.462 -0.239 71.820 1.00 39.12 275 ASN B C 1
ATOM 4520 O O . ASN B 1 278 ? 43.447 0.381 70.751 1.00 37.29 275 ASN B O 1
ATOM 4525 N N . GLY B 1 279 ? 44.065 -1.420 71.954 1.00 35.74 276 GLY B N 1
ATOM 4526 C CA . GLY B 1 279 ? 44.561 -2.115 70.780 1.00 31.48 276 GLY B CA 1
ATOM 4527 C C . GLY B 1 279 ? 43.443 -2.545 69.849 1.00 38.92 276 GLY B C 1
ATOM 4528 O O . GLY B 1 279 ? 43.599 -2.519 68.624 1.00 35.02 276 GLY B O 1
ATOM 4529 N N . PHE B 1 280 ? 42.295 -2.930 70.411 1.00 38.46 277 PHE B N 1
ATOM 4530 C CA . PHE B 1 280 ? 41.182 -3.419 69.599 1.00 33.05 277 PHE B CA 1
ATOM 4531 C C . PHE B 1 280 ? 40.185 -2.341 69.171 1.00 41.23 277 PHE B C 1
ATOM 4532 O O . PHE B 1 280 ? 39.385 -2.597 68.263 1.00 34.40 277 PHE B O 1
ATOM 4540 N N . ARG B 1 281 ? 40.210 -1.151 69.780 1.00 35.12 278 ARG B N 1
ATOM 4541 C CA . ARG B 1 281 ? 39.048 -0.265 69.717 1.00 33.61 278 ARG B CA 1
ATOM 4542 C C . ARG B 1 281 ? 38.771 0.304 68.328 1.00 38.48 278 ARG B C 1
ATOM 4543 O O . ARG B 1 281 ? 37.630 0.694 68.060 1.00 41.82 278 ARG B O 1
ATOM 4551 N N . ASP B 1 282 ? 39.764 0.383 67.443 1.00 36.91 279 ASP B N 1
ATOM 4552 C CA . ASP B 1 282 ? 39.510 0.924 66.113 1.00 42.53 279 ASP B CA 1
ATOM 4553 C C . ASP B 1 282 ? 39.019 -0.123 65.121 1.00 44.18 279 ASP B C 1
ATOM 4554 O O . ASP B 1 282 ? 38.548 0.247 64.040 1.00 48.75 279 ASP B O 1
ATOM 4559 N N . LYS B 1 283 ? 39.114 -1.410 65.453 1.00 42.05 280 LYS B N 1
ATOM 4560 C CA . LYS B 1 283 ? 38.630 -2.474 64.581 1.00 40.70 280 LYS B CA 1
ATOM 4561 C C . LYS B 1 283 ? 37.226 -2.943 64.942 1.00 42.64 280 LYS B C 1
ATOM 4562 O O . LYS B 1 283 ? 36.427 -3.236 64.048 1.00 37.93 280 LYS B O 1
ATOM 4568 N N . ILE B 1 284 ? 36.906 -3.023 66.234 1.00 31.85 281 ILE B N 1
ATOM 4569 C CA . ILE B 1 284 ? 35.612 -3.498 66.700 1.00 32.07 281 ILE B CA 1
ATOM 4570 C C . ILE B 1 284 ? 35.023 -2.465 67.652 1.00 34.75 281 ILE B C 1
ATOM 4571 O O . ILE B 1 284 ? 35.703 -1.545 68.110 1.00 36.28 281 ILE B O 1
ATOM 4576 N N . ASN B 1 285 ? 33.738 -2.628 67.945 1.00 31.15 282 ASN B N 1
ATOM 4577 C CA . ASN B 1 285 ? 33.064 -1.818 68.946 1.00 34.80 282 ASN B CA 1
ATOM 4578 C C . ASN B 1 285 ? 33.034 -2.557 70.279 1.00 30.07 282 ASN B C 1
ATOM 4579 O O . ASN B 1 285 ? 33.204 -3.777 70.346 1.00 26.30 282 ASN B O 1
ATOM 4584 N N . SER B 1 286 ? 32.820 -1.790 71.349 1.00 33.80 283 SER B N 1
ATOM 4585 C CA . SER B 1 286 ? 32.926 -2.345 72.695 1.00 29.40 283 SER B CA 1
ATOM 4586 C C . SER B 1 286 ? 31.885 -3.428 72.953 1.00 31.20 283 SER B C 1
ATOM 4587 O O . SER B 1 286 ? 32.108 -4.312 73.787 1.00 34.39 283 SER B O 1
ATOM 4590 N N . CYS B 1 287 ? 30.753 -3.390 72.244 1.00 33.43 284 CYS B N 1
ATOM 4591 C CA . CYS B 1 287 ? 29.730 -4.412 72.437 1.00 29.89 284 CYS B CA 1
ATOM 4592 C C . CYS B 1 287 ? 30.185 -5.787 71.964 1.00 25.71 284 CYS B C 1
ATOM 4593 O O . CYS B 1 287 ? 29.610 -6.795 72.387 1.00 30.40 284 CYS B O 1
ATOM 4596 N N . GLN B 1 288 ? 31.191 -5.853 71.094 1.00 28.35 285 GLN B N 1
ATOM 4597 C CA . GLN B 1 288 ? 31.732 -7.128 70.643 1.00 28.09 285 GLN B CA 1
ATOM 4598 C C . GLN B 1 288 ? 32.828 -7.667 71.550 1.00 31.22 285 GLN B C 1
ATOM 4599 O O . GLN B 1 288 ? 33.115 -8.868 71.504 1.00 29.37 285 GLN B O 1
ATOM 4605 N N . PHE B 1 289 ? 33.435 -6.816 72.372 1.00 27.98 286 PHE B N 1
ATOM 4606 C CA . PHE B 1 289 ? 34.670 -7.150 73.067 1.00 26.48 286 PHE B CA 1
ATOM 4607 C C . PHE B 1 289 ? 34.382 -7.880 74.373 1.00 29.96 286 PHE B C 1
ATOM 4608 O O . PHE B 1 289 ? 33.550 -7.437 75.171 1.00 26.56 286 PHE B O 1
ATOM 4616 N N . LEU B 1 290 ? 35.067 -9.004 74.582 1.00 28.19 287 LEU B N 1
ATOM 4617 C CA . LEU B 1 290 ? 35.078 -9.687 75.868 1.00 26.40 287 LEU B CA 1
ATOM 4618 C C . LEU B 1 290 ? 36.515 -10.008 76.244 1.00 26.60 287 LEU B C 1
ATOM 4619 O O . LEU B 1 290 ? 37.222 -10.676 75.482 1.00 26.67 287 LEU B O 1
ATOM 4624 N N . ALA B 1 291 ? 36.928 -9.574 77.429 1.00 26.78 288 ALA B N 1
ATOM 4625 C CA . ALA B 1 291 ? 38.199 -9.979 78.006 1.00 25.37 288 ALA B CA 1
ATOM 4626 C C . ALA B 1 291 ? 37.947 -11.070 79.038 1.00 27.23 288 ALA B C 1
ATOM 4627 O O . ALA B 1 291 ? 36.866 -11.149 79.629 1.00 28.52 288 ALA B O 1
ATOM 4629 N N . GLY B 1 292 ? 38.949 -11.921 79.246 1.00 25.82 289 GLY B N 1
ATOM 4630 C CA . GLY B 1 292 ? 38.727 -13.111 80.037 1.00 28.23 289 GLY B CA 1
ATOM 4631 C C . GLY B 1 292 ? 39.939 -13.567 80.818 1.00 32.14 289 GLY B C 1
ATOM 4632 O O . GLY B 1 292 ? 40.989 -12.921 80.832 1.00 29.99 289 GLY B O 1
ATOM 4633 N N . TYR B 1 293 ? 39.765 -14.708 81.480 1.00 29.96 290 TYR B N 1
ATOM 4634 C CA . TYR B 1 293 ? 40.789 -15.339 82.296 1.00 30.11 290 TYR B CA 1
ATOM 4635 C C . TYR B 1 293 ? 40.675 -16.847 82.133 1.00 30.04 290 TYR B C 1
ATOM 4636 O O . TYR B 1 293 ? 39.648 -17.366 81.686 1.00 33.50 290 TYR B O 1
ATOM 4645 N N . ALA B 1 294 ? 41.739 -17.553 82.504 1.00 31.70 291 ALA B N 1
ATOM 4646 C CA . ALA B 1 294 ? 41.808 -19.001 82.360 1.00 30.87 291 ALA B CA 1
ATOM 4647 C C . ALA B 1 294 ? 42.034 -19.639 83.722 1.00 35.98 291 ALA B C 1
ATOM 4648 O O . ALA B 1 294 ? 42.897 -19.193 84.485 1.00 39.30 291 ALA B O 1
ATOM 4650 N N . HIS B 1 295 ? 41.257 -20.681 84.022 1.00 34.25 292 HIS B N 1
ATOM 4651 C CA . HIS B 1 295 ? 41.451 -21.413 85.266 1.00 38.78 292 HIS B CA 1
ATOM 4652 C C . HIS B 1 295 ? 42.587 -22.422 85.110 1.00 42.54 292 HIS B C 1
ATOM 4653 O O . HIS B 1 295 ? 42.734 -23.032 84.047 1.00 40.55 292 HIS B O 1
ATOM 4660 N N . PRO B 1 296 ? 43.405 -22.602 86.145 1.00 39.41 293 PRO B N 1
ATOM 4661 C CA . PRO B 1 296 ? 44.525 -23.549 86.053 1.00 40.97 293 PRO B CA 1
ATOM 4662 C C . PRO B 1 296 ? 44.050 -24.956 85.721 1.00 40.57 293 PRO B C 1
ATOM 4663 O O . PRO B 1 296 ? 43.112 -25.477 86.329 1.00 39.35 293 PRO B O 1
ATOM 4667 N N . GLU B 1 297 ? 44.712 -25.569 84.748 1.00 45.22 294 GLU B N 1
ATOM 4668 C CA . GLU B 1 297 ? 44.395 -26.916 84.302 1.00 49.43 294 GLU B CA 1
ATOM 4669 C C . GLU B 1 297 ? 45.414 -27.901 84.858 1.00 50.17 294 GLU B C 1
ATOM 4670 O O . GLU B 1 297 ? 46.561 -27.545 85.137 1.00 53.02 294 GLU B O 1
ATOM 4676 N N . GLU B 1 298 ? 44.981 -29.147 85.023 1.00 49.93 295 GLU B N 1
ATOM 4677 C CA . GLU B 1 298 ? 45.884 -30.189 85.490 1.00 56.74 295 GLU B CA 1
ATOM 4678 C C . GLU B 1 298 ? 46.915 -30.508 84.413 1.00 58.37 295 GLU B C 1
ATOM 4679 O O . GLU B 1 298 ? 46.576 -30.638 83.232 1.00 62.39 295 GLU B O 1
ATOM 4685 N N . ASN B 1 299 ? 48.183 -30.614 84.822 1.00 63.65 296 ASN B N 1
ATOM 4686 C CA . ASN B 1 299 ? 49.283 -30.960 83.918 1.00 66.44 296 ASN B CA 1
ATOM 4687 C C . ASN B 1 299 ? 49.341 -30.006 82.723 1.00 72.66 296 ASN B C 1
ATOM 4688 O O . ASN B 1 299 ? 49.426 -30.425 81.566 1.00 82.26 296 ASN B O 1
ATOM 4693 N N . ASP B 1 300 ? 49.300 -28.705 83.014 1.00 76.92 297 ASP B N 1
ATOM 4694 C CA . ASP B 1 300 ? 49.089 -27.690 81.986 1.00 86.24 297 ASP B CA 1
ATOM 4695 C C . ASP B 1 300 ? 50.386 -27.101 81.439 1.00 89.17 297 ASP B C 1
ATOM 4696 O O . ASP B 1 300 ? 50.477 -26.837 80.235 1.00 99.54 297 ASP B O 1
ATOM 4701 N N . THR B 1 301 ? 51.376 -26.862 82.307 1.00 69.52 298 THR B N 1
ATOM 4702 C CA . THR B 1 301 ? 52.657 -26.240 81.962 1.00 66.44 298 THR B CA 1
ATOM 4703 C C . THR B 1 301 ? 52.516 -24.776 81.546 1.00 68.34 298 THR B C 1
ATOM 4704 O O . THR B 1 301 ? 53.525 -24.086 81.367 1.00 62.03 298 THR B O 1
ATOM 4708 N N . ASN B 1 302 ? 51.283 -24.287 81.387 1.00 64.59 299 ASN B N 1
ATOM 4709 C CA . ASN B 1 302 ? 51.081 -22.930 80.884 1.00 58.61 299 ASN B CA 1
ATOM 4710 C C . ASN B 1 302 ? 51.232 -21.881 81.982 1.00 63.15 299 ASN B C 1
ATOM 4711 O O . ASN B 1 302 ? 51.825 -20.821 81.746 1.00 69.39 299 ASN B O 1
ATOM 4716 N N . ARG B 1 303 ? 50.686 -22.150 83.170 1.00 45.15 300 ARG B N 1
ATOM 4717 C CA . ARG B 1 303 ? 50.743 -21.240 84.313 1.00 52.49 300 ARG B CA 1
ATOM 4718 C C . ARG B 1 303 ? 50.025 -19.919 84.050 1.00 48.46 300 ARG B C 1
ATOM 4719 O O . ARG B 1 303 ? 50.658 -18.918 83.701 1.00 52.14 300 ARG B O 1
ATOM 4727 N N . PHE B 1 304 ? 48.705 -19.907 84.227 1.00 40.46 301 PHE B N 1
ATOM 4728 C CA . PHE B 1 304 ? 47.901 -18.690 84.202 1.00 47.39 301 PHE B CA 1
ATOM 4729 C C . PHE B 1 304 ? 47.485 -18.364 85.631 1.00 44.29 301 PHE B C 1
ATOM 4730 O O . PHE B 1 304 ? 46.848 -19.188 86.297 1.00 45.98 301 PHE B O 1
ATOM 4738 N N . LEU B 1 305 ? 47.844 -17.168 86.099 1.00 39.20 302 LEU B N 1
ATOM 4739 C CA . LEU B 1 305 ? 47.814 -16.849 87.521 1.00 38.18 302 LEU B CA 1
ATOM 4740 C C . LEU B 1 305 ? 46.727 -15.860 87.921 1.00 37.79 302 LEU B C 1
ATOM 4741 O O . LEU B 1 305 ? 46.650 -15.502 89.101 1.00 40.37 302 LEU B O 1
ATOM 4746 N N . THR B 1 306 ? 45.888 -15.404 86.989 1.00 38.72 303 THR B N 1
ATOM 4747 C CA . THR B 1 306 ? 44.940 -14.346 87.328 1.00 36.08 303 THR B CA 1
ATOM 4748 C C . THR B 1 306 ? 43.768 -14.853 88.160 1.00 36.99 303 THR B C 1
ATOM 4749 O O . THR B 1 306 ? 43.195 -14.086 88.942 1.00 37.23 303 THR B O 1
ATOM 4753 N N . ALA B 1 307 ? 43.399 -16.124 88.017 1.00 39.96 304 ALA B N 1
ATOM 4754 C CA . ALA B 1 307 ? 42.236 -16.693 88.690 1.00 36.15 304 ALA B CA 1
ATOM 4755 C C . ALA B 1 307 ? 42.641 -17.633 89.822 1.00 38.14 304 ALA B C 1
ATOM 4756 O O . ALA B 1 307 ? 42.055 -18.703 90.002 1.00 39.99 304 ALA B O 1
ATOM 4758 N N . ILE B 1 308 ? 43.647 -17.245 90.601 1.00 36.63 305 ILE B N 1
ATOM 4759 C CA . ILE B 1 308 ? 44.143 -18.050 91.709 1.00 42.83 305 ILE B CA 1
ATOM 4760 C C . ILE B 1 308 ? 44.020 -17.247 92.997 1.00 43.01 305 ILE B C 1
ATOM 4761 O O . ILE B 1 308 ? 44.235 -16.030 93.005 1.00 48.70 305 ILE B O 1
ATOM 4766 N N . GLY B 1 309 ? 43.673 -17.933 94.085 1.00 43.72 306 GLY B N 1
ATOM 4767 C CA . GLY B 1 309 ? 43.601 -17.305 95.391 1.00 47.18 306 GLY B CA 1
ATOM 4768 C C . GLY B 1 309 ? 42.240 -16.742 95.743 1.00 44.54 306 GLY B C 1
ATOM 4769 O O . GLY B 1 309 ? 41.209 -17.241 95.280 1.00 43.54 306 GLY B O 1
ATOM 4770 N N . ASP B 1 310 ? 42.233 -15.697 96.568 1.00 43.37 307 ASP B N 1
ATOM 4771 C CA . ASP B 1 310 ? 40.986 -15.067 96.981 1.00 46.82 307 ASP B CA 1
ATOM 4772 C C . ASP B 1 310 ? 40.282 -14.449 95.779 1.00 41.25 307 ASP B C 1
ATOM 4773 O O . ASP B 1 310 ? 40.909 -13.810 94.930 1.00 39.30 307 ASP B O 1
ATOM 4778 N N . VAL B 1 311 ? 38.965 -14.649 95.711 1.00 39.44 308 VAL B N 1
ATOM 4779 C CA . VAL B 1 311 ? 38.207 -14.233 94.534 1.00 39.88 308 VAL B CA 1
ATOM 4780 C C . VAL B 1 311 ? 38.219 -12.714 94.395 1.00 44.83 308 VAL B C 1
ATOM 4781 O O . VAL B 1 311 ? 38.577 -12.176 93.341 1.00 40.35 308 VAL B O 1
ATOM 4785 N N . ASP B 1 312 ? 37.842 -12.000 95.459 1.00 39.85 309 ASP B N 1
ATOM 4786 C CA . ASP B 1 312 ? 37.663 -10.555 95.359 1.00 40.11 309 ASP B CA 1
ATOM 4787 C C . ASP B 1 312 ? 38.966 -9.802 95.121 1.00 41.81 309 ASP B C 1
ATOM 4788 O O . ASP B 1 312 ? 38.921 -8.641 94.703 1.00 49.49 309 ASP B O 1
ATOM 4793 N N . THR B 1 313 ? 40.120 -10.415 95.383 1.00 37.15 310 THR B N 1
ATOM 4794 C CA . THR B 1 313 ? 41.398 -9.765 95.123 1.00 42.55 310 THR B CA 1
ATOM 4795 C C . THR B 1 313 ? 42.117 -10.337 93.909 1.00 41.81 310 THR B C 1
ATOM 4796 O O . THR B 1 313 ? 43.227 -9.892 93.599 1.00 45.25 310 THR B O 1
ATOM 4800 N N . SER B 1 314 ? 41.520 -11.304 93.217 1.00 37.74 311 SER B N 1
ATOM 4801 C CA . SER B 1 314 ? 42.155 -11.888 92.047 1.00 35.13 311 SER B CA 1
ATOM 4802 C C . SER B 1 314 ? 42.077 -10.934 90.858 1.00 35.03 311 SER B C 1
ATOM 4803 O O . SER B 1 314 ? 41.196 -10.075 90.767 1.00 34.16 311 SER B O 1
ATOM 4806 N N . GLY B 1 315 ? 43.021 -11.103 89.930 1.00 37.49 312 GLY B N 1
ATOM 4807 C CA . GLY B 1 315 ? 42.983 -10.333 88.699 1.00 29.31 312 GLY B CA 1
ATOM 4808 C C . GLY B 1 315 ? 41.805 -10.680 87.812 1.00 34.09 312 GLY B C 1
ATOM 4809 O O . GLY B 1 315 ? 41.342 -9.840 87.032 1.00 34.91 312 GLY B O 1
ATOM 4810 N N . ALA B 1 316 ? 41.312 -11.918 87.908 1.00 30.56 313 ALA B N 1
ATOM 4811 C CA . ALA B 1 316 ? 40.162 -12.332 87.109 1.00 31.03 313 ALA B CA 1
ATOM 4812 C C . ALA B 1 316 ? 38.942 -11.465 87.395 1.00 32.83 313 ALA B C 1
ATOM 4813 O O . ALA B 1 316 ? 38.220 -11.069 86.472 1.00 33.42 313 ALA B O 1
ATOM 4815 N N . MET B 1 317 ? 38.703 -11.140 88.666 1.00 33.11 314 MET B N 1
ATOM 4816 C CA . MET B 1 317 ? 37.575 -10.278 88.989 1.00 32.21 314 MET B CA 1
ATOM 4817 C C . MET B 1 317 ? 37.838 -8.824 88.622 1.00 33.64 314 MET B C 1
ATOM 4818 O O . MET B 1 317 ? 36.883 -8.080 88.377 1.00 36.85 314 MET B O 1
ATOM 4823 N N . ASN B 1 318 ? 39.105 -8.408 88.560 1.00 32.77 315 ASN B N 1
ATOM 4824 C CA . ASN B 1 318 ? 39.417 -7.100 87.992 1.00 33.42 315 ASN B CA 1
ATOM 4825 C C . ASN B 1 318 ? 39.048 -7.051 86.515 1.00 33.08 315 ASN B C 1
ATOM 4826 O O . ASN B 1 318 ? 38.526 -6.041 86.029 1.00 30.77 315 ASN B O 1
ATOM 4831 N N . VAL B 1 319 ? 39.314 -8.137 85.787 1.00 27.79 316 VAL B N 1
ATOM 4832 C CA . VAL B 1 319 ? 38.909 -8.211 84.387 1.00 33.38 316 VAL B CA 1
ATOM 4833 C C . VAL B 1 319 ? 37.390 -8.203 84.271 1.00 31.99 316 VAL B C 1
ATOM 4834 O O . VAL B 1 319 ? 36.821 -7.524 83.408 1.00 29.26 316 VAL B O 1
ATOM 4838 N N . ALA B 1 320 ? 36.712 -8.955 85.141 1.00 32.93 317 ALA B N 1
ATOM 4839 C CA . ALA B 1 320 ? 35.254 -9.019 85.093 1.00 33.60 317 ALA B CA 1
ATOM 4840 C C . ALA B 1 320 ? 34.626 -7.660 85.387 1.00 33.00 317 ALA B C 1
ATOM 4841 O O . ALA B 1 320 ? 33.627 -7.281 84.765 1.00 31.60 317 ALA B O 1
ATOM 4843 N N . ALA B 1 321 ? 35.194 -6.915 86.336 1.00 32.64 318 ALA B N 1
ATOM 4844 C CA . ALA B 1 321 ? 34.661 -5.603 86.681 1.00 35.26 318 ALA B CA 1
ATOM 4845 C C . ALA B 1 321 ? 35.025 -4.528 85.666 1.00 31.08 318 ALA B C 1
ATOM 4846 O O . ALA B 1 321 ? 34.371 -3.481 85.635 1.00 38.75 318 ALA B O 1
ATOM 4848 N N . TRP B 1 322 ? 36.048 -4.759 84.845 1.00 32.27 319 TRP B N 1
ATOM 4849 C CA . TRP B 1 322 ? 36.511 -3.741 83.911 1.00 35.04 319 TRP B CA 1
ATOM 4850 C C . TRP B 1 322 ? 35.428 -3.365 82.907 1.00 35.15 319 TRP B C 1
ATOM 4851 O O . TRP B 1 322 ? 34.639 -4.207 82.469 1.00 31.67 319 TRP B O 1
ATOM 4862 N N . LYS B 1 323 ? 35.398 -2.082 82.541 1.00 34.62 320 LYS B N 1
ATOM 4863 C CA . LYS B 1 323 ? 34.541 -1.577 81.485 1.00 35.33 320 LYS B CA 1
ATOM 4864 C C . LYS B 1 323 ? 35.343 -0.607 80.629 1.00 39.43 320 LYS B C 1
ATOM 4865 O O . LYS B 1 323 ? 36.202 0.118 81.152 1.00 36.86 320 LYS B O 1
ATOM 4871 N N . PRO B 1 324 ? 35.090 -0.575 79.322 1.00 37.13 321 PRO B N 1
ATOM 4872 C CA . PRO B 1 324 ? 35.759 0.408 78.461 1.00 41.83 321 PRO B CA 1
ATOM 4873 C C . PRO B 1 324 ? 35.315 1.829 78.772 1.00 45.54 321 PRO B C 1
ATOM 4874 O O . PRO B 1 324 ? 34.139 2.088 79.041 1.00 45.80 321 PRO B O 1
ATOM 4878 N N . GLU B 1 325 ? 36.281 2.749 78.755 1.00 43.64 322 GLU B N 1
ATOM 4879 C CA . GLU B 1 325 ? 36.009 4.149 79.063 1.00 45.35 322 GLU B CA 1
ATOM 4880 C C . GLU B 1 325 ? 34.935 4.713 78.141 1.00 50.93 322 GLU B C 1
ATOM 4881 O O . GLU B 1 325 ? 35.099 4.738 76.917 1.00 50.56 322 GLU B O 1
ATOM 4887 N N . GLY B 1 326 ? 33.834 5.164 78.739 1.00 51.31 323 GLY B N 1
ATOM 4888 C CA . GLY B 1 326 ? 32.732 5.723 77.985 1.00 50.45 323 GLY B CA 1
ATOM 4889 C C . GLY B 1 326 ? 31.849 4.722 77.279 1.00 43.50 323 GLY B C 1
ATOM 4890 O O . GLY B 1 326 ? 31.087 5.112 76.389 1.00 52.46 323 GLY B O 1
ATOM 4891 N N . GLY B 1 327 ? 31.915 3.445 77.644 1.00 39.46 324 GLY B N 1
ATOM 4892 C CA . GLY B 1 327 ? 31.124 2.458 76.936 1.00 48.28 324 GLY B CA 1
ATOM 4893 C C . GLY B 1 327 ? 30.857 1.221 77.765 1.00 45.03 324 GLY B C 1
ATOM 4894 O O . GLY B 1 327 ? 31.346 1.073 78.887 1.00 44.32 324 GLY B O 1
ATOM 4895 N N . GLU B 1 328 ? 30.064 0.327 77.181 1.00 42.59 325 GLU B N 1
ATOM 4896 C CA . GLU B 1 328 ? 29.732 -0.964 77.760 1.00 36.64 325 GLU B CA 1
ATOM 4897 C C . GLU B 1 328 ? 30.389 -2.065 76.940 1.00 39.74 325 GLU B C 1
ATOM 4898 O O . GLU B 1 328 ? 30.516 -1.958 75.718 1.00 39.04 325 GLU B O 1
ATOM 4904 N N . LYS B 1 329 ? 30.795 -3.133 77.615 1.00 34.69 326 LYS B N 1
ATOM 4905 C CA . LYS B 1 329 ? 31.499 -4.225 76.962 1.00 34.21 326 LYS B CA 1
ATOM 4906 C C . LYS B 1 329 ? 30.544 -5.372 76.650 1.00 34.39 326 LYS B C 1
ATOM 4907 O O . LYS B 1 329 ? 29.415 -5.433 77.141 1.00 34.55 326 LYS B O 1
ATOM 4913 N N . GLY B 1 330 ? 31.020 -6.291 75.808 1.00 32.98 327 GLY B N 1
ATOM 4914 C CA . GLY B 1 330 ? 30.229 -7.462 75.478 1.00 29.21 327 GLY B CA 1
ATOM 4915 C C . GLY B 1 330 ? 30.051 -8.406 76.648 1.00 30.11 327 GLY B C 1
ATOM 4916 O O . GLY B 1 330 ? 29.027 -9.089 76.746 1.00 32.24 327 GLY B O 1
ATOM 4917 N N . GLY B 1 331 ? 31.029 -8.470 77.532 1.00 25.35 328 GLY B N 1
ATOM 4918 C CA . GLY B 1 331 ? 30.914 -9.290 78.719 1.00 30.21 328 GLY B CA 1
ATOM 4919 C C . GLY B 1 331 ? 32.279 -9.781 79.171 1.00 27.53 328 GLY B C 1
ATOM 4920 O O . GLY B 1 331 ? 33.293 -9.122 78.947 1.00 26.60 328 GLY B O 1
ATOM 4921 N N . THR B 1 332 ? 32.263 -10.947 79.812 1.00 26.91 329 THR B N 1
ATOM 4922 C CA . THR B 1 332 ? 33.454 -11.572 80.364 1.00 25.35 329 THR B CA 1
ATOM 4923 C C . THR B 1 332 ? 33.387 -13.064 80.080 1.00 27.26 329 THR B C 1
ATOM 4924 O O . THR B 1 332 ? 32.306 -13.658 80.078 1.00 27.89 329 THR B O 1
ATOM 4928 N N . PHE B 1 333 ? 34.546 -13.672 79.833 1.00 22.20 330 PHE B N 1
ATOM 4929 C CA . PHE B 1 333 ? 34.596 -15.102 79.573 1.00 27.62 330 PHE B CA 1
ATOM 4930 C C . PHE B 1 333 ? 35.650 -15.762 80.449 1.00 28.31 330 PHE B C 1
ATOM 4931 O O . PHE B 1 333 ? 36.582 -15.120 80.936 1.00 32.16 330 PHE B O 1
ATOM 4939 N N . ALA B 1 334 ? 35.467 -17.062 80.663 1.00 29.12 331 ALA B N 1
ATOM 4940 C CA . ALA B 1 334 ? 36.381 -17.866 81.459 1.00 33.45 331 ALA B CA 1
ATOM 4941 C C . ALA B 1 3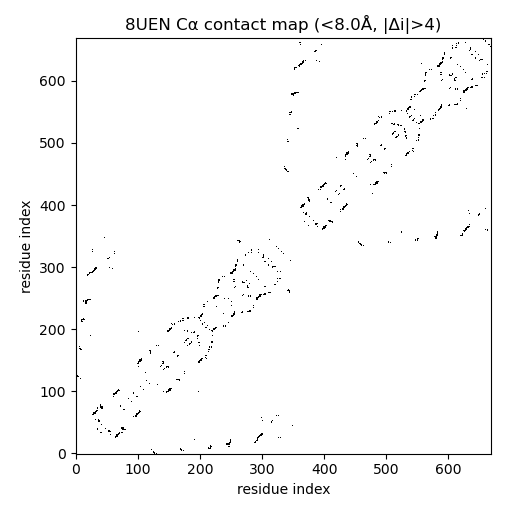34 ? 36.611 -19.196 80.761 1.00 30.01 331 ALA B C 1
ATOM 4942 O O . ALA B 1 334 ? 35.670 -19.804 80.245 1.00 33.37 331 ALA B O 1
ATOM 4944 N N . TYR B 1 335 ? 37.863 -19.640 80.742 1.00 31.43 332 TYR B N 1
ATOM 4945 C CA . TYR B 1 335 ? 38.219 -20.929 80.169 1.00 30.60 332 TYR B CA 1
ATOM 4946 C C . TYR B 1 335 ? 38.273 -21.990 81.260 1.00 31.84 332 TYR B C 1
ATOM 4947 O O . TYR B 1 335 ? 38.763 -21.735 82.364 1.00 33.19 332 TYR B O 1
ATOM 4956 N N . ALA B 1 336 ? 37.762 -23.181 80.938 1.00 34.94 333 ALA B N 1
ATOM 4957 C CA . ALA B 1 336 ? 37.775 -24.346 81.826 1.00 35.29 333 ALA B CA 1
ATOM 4958 C C . ALA B 1 336 ? 36.985 -24.063 83.109 1.00 36.02 333 ALA B C 1
ATOM 4959 O O . ALA B 1 336 ? 37.537 -23.860 84.193 1.00 40.21 333 ALA B O 1
ATOM 4961 N N . LEU B 1 337 ? 35.659 -24.058 82.944 1.00 35.83 334 LEU B N 1
ATOM 4962 C CA . LEU B 1 337 ? 34.767 -23.833 84.077 1.00 33.98 334 LEU B CA 1
ATOM 4963 C C . LEU B 1 337 ? 34.909 -24.918 85.137 1.00 39.40 334 LEU B C 1
ATOM 4964 O O . LEU B 1 337 ? 34.741 -24.643 86.331 1.00 35.73 334 LEU B O 1
ATOM 4969 N N . ASP B 1 338 ? 35.209 -26.152 84.725 1.00 35.18 335 ASP B N 1
ATOM 4970 C CA . ASP B 1 338 ? 35.340 -27.245 85.681 1.00 36.16 335 ASP B CA 1
ATOM 4971 C C . ASP B 1 338 ? 36.515 -27.048 86.630 1.00 39.04 335 ASP B C 1
ATOM 4972 O O . ASP B 1 338 ? 36.545 -27.672 87.695 1.00 45.43 335 ASP B O 1
ATOM 4977 N N . ARG B 1 339 ? 37.475 -26.195 86.272 1.00 38.53 336 ARG B N 1
ATOM 4978 C CA . ARG B 1 339 ? 38.634 -25.915 87.106 1.00 39.10 336 ARG B CA 1
ATOM 4979 C C . ARG B 1 339 ? 38.477 -24.624 87.903 1.00 42.67 336 ARG B C 1
ATOM 4980 O O . ARG B 1 339 ? 39.477 -24.054 88.352 1.00 44.05 336 ARG B O 1
ATOM 4988 N N . ASP B 1 340 ? 37.242 -24.156 88.080 1.00 39.06 337 ASP B N 1
ATOM 4989 C CA . ASP B 1 340 ? 36.984 -22.931 88.827 1.00 37.37 337 ASP B CA 1
ATOM 4990 C C . ASP B 1 340 ? 37.478 -23.077 90.261 1.00 42.62 337 ASP B C 1
ATOM 4991 O O . ASP B 1 340 ? 37.014 -23.950 91.001 1.00 38.21 337 ASP B O 1
ATOM 4996 N N . GLY B 1 341 ? 38.422 -22.219 90.649 1.00 43.62 338 GLY B N 1
ATOM 4997 C CA . GLY B 1 341 ? 38.982 -22.236 91.982 1.00 38.20 338 GLY B CA 1
ATOM 4998 C C . GLY B 1 341 ? 40.236 -23.067 92.148 1.00 46.72 338 GLY B C 1
ATOM 4999 O O . GLY B 1 341 ? 40.856 -23.013 93.219 1.00 46.42 338 GLY B O 1
ATOM 5000 N N . ARG B 1 342 ? 40.631 -23.832 91.134 1.00 44.31 339 ARG B N 1
ATOM 5001 C CA . ARG B 1 342 ? 41.826 -24.654 91.227 1.00 43.90 339 ARG B CA 1
ATOM 5002 C C . ARG B 1 342 ? 43.083 -23.802 91.075 1.00 39.14 339 ARG B C 1
ATOM 5003 O O . ARG B 1 342 ? 43.053 -22.684 90.553 1.00 41.96 339 ARG B O 1
ATOM 5011 N N . THR B 1 343 ? 44.197 -24.344 91.555 1.00 40.34 340 THR B N 1
ATOM 5012 C CA . THR B 1 343 ? 45.501 -23.698 91.491 1.00 46.25 340 THR B CA 1
ATOM 5013 C C . THR B 1 343 ? 46.497 -24.626 90.794 1.00 46.74 340 THR B C 1
ATOM 5014 O O . THR B 1 343 ? 46.126 -25.647 90.209 1.00 48.83 340 THR B O 1
ATOM 5018 N N . TYR B 1 344 ? 47.775 -24.256 90.861 1.00 42.84 341 TYR B N 1
ATOM 5019 C CA . TYR B 1 344 ? 48.867 -25.115 90.420 1.00 45.30 341 TYR B CA 1
ATOM 5020 C C . TYR B 1 344 ? 49.634 -25.717 91.590 1.00 57.50 341 TYR B C 1
ATOM 5021 O O . TYR B 1 344 ? 50.690 -26.325 91.383 1.00 57.46 341 TYR B O 1
ATOM 5030 N N . ASP B 1 345 ? 49.134 -25.559 92.812 1.00 52.25 342 ASP B N 1
ATOM 5031 C CA . ASP B 1 345 ? 49.834 -25.984 94.013 1.00 57.44 342 ASP B CA 1
ATOM 5032 C C . ASP B 1 345 ? 49.174 -27.219 94.612 1.00 57.71 342 ASP B C 1
ATOM 5033 O O . ASP B 1 345 ? 47.975 -27.453 94.435 1.00 57.00 342 ASP B O 1
ATOM 5038 N N . GLY B 1 346 ? 49.977 -28.009 95.324 1.00 59.70 343 GLY B N 1
ATOM 5039 C CA . GLY B 1 346 ? 49.450 -29.172 96.021 1.00 62.32 343 GLY B CA 1
ATOM 5040 C C . GLY B 1 346 ? 48.949 -30.235 95.062 1.00 67.06 343 GLY B C 1
ATOM 5041 O O . GLY B 1 346 ? 49.554 -30.506 94.018 1.00 73.43 343 GLY B O 1
ATOM 5042 N N . ASP B 1 347 ? 47.822 -30.850 95.422 1.00 66.88 344 ASP B N 1
ATOM 5043 C CA . ASP B 1 347 ? 47.221 -31.896 94.604 1.00 69.70 344 ASP B CA 1
ATOM 5044 C C . ASP B 1 347 ? 46.439 -31.355 93.413 1.00 68.00 344 ASP B C 1
ATOM 5045 O O . ASP B 1 347 ? 46.062 -32.143 92.538 1.00 63.87 344 ASP B O 1
ATOM 5050 N N . ASP B 1 348 ? 46.179 -30.044 93.364 1.00 59.66 345 ASP B N 1
ATOM 5051 C CA . ASP B 1 348 ? 45.386 -29.478 92.275 1.00 65.39 345 ASP B CA 1
ATOM 5052 C C . ASP B 1 348 ? 46.011 -29.771 90.917 1.00 61.56 345 ASP B C 1
ATOM 5053 O O . ASP B 1 348 ? 45.299 -29.990 89.931 1.00 55.82 345 ASP B O 1
ATOM 5058 N N . LEU B 1 349 ? 47.345 -29.777 90.849 1.00 63.28 346 LEU B N 1
ATOM 5059 C CA . LEU B 1 349 ? 48.026 -29.993 89.577 1.00 62.09 346 LEU B CA 1
ATOM 5060 C C . LEU B 1 349 ? 47.799 -31.400 89.037 1.00 67.91 346 LEU B C 1
ATOM 5061 O O . LEU B 1 349 ? 47.866 -31.611 87.821 1.00 63.69 346 LEU B O 1
ATOM 5066 N N . THR B 1 350 ? 47.530 -32.370 89.913 1.00 60.10 347 THR B N 1
ATOM 5067 C CA . THR B 1 350 ? 47.452 -33.768 89.514 1.00 64.78 347 THR B CA 1
ATOM 5068 C C . THR B 1 350 ? 46.111 -34.428 89.806 1.00 70.47 347 THR B C 1
ATOM 5069 O O . THR B 1 350 ? 45.962 -35.625 89.533 1.00 72.73 347 THR B O 1
ATOM 5073 N N . THR B 1 351 ? 45.139 -33.707 90.364 1.00 64.08 348 THR B N 1
ATOM 5074 C CA . THR B 1 351 ? 43.848 -34.288 90.705 1.00 61.51 348 THR B CA 1
ATOM 5075 C C . THR B 1 351 ? 42.715 -33.413 90.187 1.00 64.49 348 THR B C 1
ATOM 5076 O O . THR B 1 351 ? 42.853 -32.193 90.061 1.00 58.77 348 THR B O 1
ATOM 5080 N N . LEU B 1 352 ? 41.594 -34.058 89.882 1.00 66.61 349 LEU B N 1
ATOM 5081 C CA . LEU B 1 352 ? 40.354 -33.376 89.541 1.00 54.97 349 LEU B CA 1
ATOM 5082 C C . LEU B 1 352 ? 39.449 -33.334 90.765 1.00 60.82 349 LEU B C 1
ATOM 5083 O O . LEU B 1 352 ? 39.419 -34.277 91.560 1.00 59.70 349 LEU B O 1
ATOM 5088 N N . LYS B 1 353 ? 38.716 -32.240 90.913 1.00 59.50 350 LYS B N 1
ATOM 5089 C CA . LYS B 1 353 ? 37.891 -31.999 92.084 1.00 60.74 350 LYS B CA 1
ATOM 5090 C C . LYS B 1 353 ? 36.583 -31.363 91.655 1.00 62.49 350 LYS B C 1
ATOM 5091 O O . LYS B 1 353 ? 36.501 -30.760 90.577 1.00 60.97 350 LYS B O 1
ATOM 5097 N N . PRO B 1 354 ? 35.537 -31.477 92.470 1.00 63.62 351 PRO B N 1
ATOM 5098 C CA . PRO B 1 354 ? 34.326 -30.691 92.228 1.00 57.83 351 PRO B CA 1
ATOM 5099 C C . PRO B 1 354 ? 34.617 -29.210 92.418 1.00 57.62 351 PRO B C 1
ATOM 5100 O O . PRO B 1 354 ? 35.646 -28.811 92.967 1.00 56.14 351 PRO B O 1
ATOM 5104 N N . THR B 1 355 ? 33.685 -28.383 91.956 1.00 51.92 352 THR B N 1
ATOM 5105 C CA . THR B 1 355 ? 33.849 -26.940 92.021 1.00 46.67 352 THR B CA 1
ATOM 5106 C C . THR B 1 355 ? 32.608 -26.291 92.615 1.00 47.25 352 THR B C 1
ATOM 5107 O O . THR B 1 355 ? 31.493 -26.807 92.492 1.00 52.39 352 THR B O 1
ATOM 5111 N N . ASP B 1 356 ? 32.823 -25.158 93.280 1.00 43.73 353 ASP B N 1
ATOM 5112 C CA . ASP B 1 356 ? 31.744 -24.340 93.814 1.00 47.18 353 ASP B CA 1
ATOM 5113 C C . ASP B 1 356 ? 31.385 -23.175 92.903 1.00 48.45 353 ASP B C 1
ATOM 5114 O O . ASP B 1 356 ? 30.461 -22.420 93.222 1.00 49.66 353 ASP B O 1
ATOM 5119 N N . PHE B 1 357 ? 32.100 -23.011 91.786 1.00 44.35 354 PHE B N 1
ATOM 5120 C CA . PHE B 1 357 ? 31.828 -21.958 90.805 1.00 45.01 354 PHE B CA 1
ATOM 5121 C C . PHE B 1 357 ? 31.900 -20.566 91.433 1.00 41.38 354 PHE B C 1
ATOM 5122 O O . PHE B 1 357 ? 31.156 -19.659 91.056 1.00 39.71 354 PHE B O 1
ATOM 5130 N N . ALA B 1 358 ? 32.811 -20.390 92.393 1.00 43.27 355 ALA B N 1
ATOM 5131 C CA . ALA B 1 358 ? 32.924 -19.105 93.079 1.00 40.13 355 ALA B CA 1
ATOM 5132 C C . ALA B 1 358 ? 33.373 -18.005 92.123 1.00 37.11 355 ALA B C 1
ATOM 5133 O O . ALA B 1 358 ? 32.754 -16.933 92.056 1.00 40.06 355 ALA B O 1
ATOM 5135 N N . PHE B 1 359 ? 34.453 -18.254 91.376 1.00 35.21 356 PHE B N 1
ATOM 5136 C CA . PHE B 1 359 ? 34.909 -17.284 90.386 1.00 38.15 356 PHE B CA 1
ATOM 5137 C C . PHE B 1 359 ? 33.829 -17.005 89.350 1.00 35.93 356 PHE B C 1
ATOM 5138 O O . PHE B 1 359 ? 33.607 -15.850 88.974 1.00 33.32 356 PHE B O 1
ATOM 5146 N N . THR B 1 360 ? 33.136 -18.050 88.892 1.00 32.96 357 THR B N 1
ATOM 5147 C CA . THR B 1 360 ? 32.096 -17.870 87.884 1.00 33.34 357 THR B CA 1
ATOM 5148 C C . THR B 1 360 ? 30.963 -16.997 88.410 1.00 38.16 357 THR B C 1
ATOM 5149 O O . THR B 1 360 ? 30.510 -16.071 87.728 1.00 33.94 357 THR B O 1
ATOM 5153 N N . LYS B 1 361 ? 30.494 -17.278 89.629 1.00 34.67 358 LYS B N 1
ATOM 5154 C CA . LYS B 1 361 ? 29.394 -16.506 90.198 1.00 36.57 358 LYS B CA 1
ATOM 5155 C C . LYS B 1 361 ? 29.791 -15.051 90.423 1.00 38.43 358 LYS B C 1
ATOM 5156 O O . LYS B 1 361 ? 29.027 -14.134 90.092 1.00 38.37 358 LYS B O 1
ATOM 5162 N N . ARG B 1 362 ? 30.981 -14.816 90.983 1.00 36.71 359 ARG B N 1
ATOM 5163 C CA . ARG B 1 362 ? 31.402 -13.437 91.211 1.00 36.11 359 ARG B CA 1
ATOM 5164 C C . ARG B 1 362 ? 31.622 -12.698 89.894 1.00 32.07 359 ARG B C 1
ATOM 5165 O O . ARG B 1 362 ? 31.330 -11.500 89.793 1.00 34.32 359 ARG B O 1
ATOM 5173 N N . ALA B 1 363 ? 32.121 -13.395 88.869 1.00 32.01 360 ALA B N 1
ATOM 5174 C CA . ALA B 1 363 ? 32.289 -12.766 87.565 1.00 36.28 360 ALA B CA 1
ATOM 5175 C C . ALA B 1 363 ? 30.943 -12.418 86.946 1.00 35.65 360 ALA B C 1
ATOM 5176 O O . ALA B 1 363 ? 30.797 -11.360 86.327 1.00 29.33 360 ALA B O 1
ATOM 5178 N N . ILE B 1 364 ? 29.950 -13.296 87.101 1.00 33.66 361 ILE B N 1
ATOM 5179 C CA . ILE B 1 364 ? 28.602 -12.987 86.629 1.00 34.85 361 ILE B CA 1
ATOM 5180 C C . ILE B 1 364 ? 28.072 -11.744 87.332 1.00 40.42 361 ILE B C 1
ATOM 5181 O O . ILE B 1 364 ? 27.511 -10.839 86.699 1.00 40.13 361 ILE B O 1
ATOM 5186 N N . GLU B 1 365 ? 28.251 -11.680 88.654 1.00 38.67 362 GLU B N 1
ATOM 5187 C CA . GLU B 1 365 ? 27.793 -10.520 89.415 1.00 39.51 362 GLU B CA 1
ATOM 5188 C C . GLU B 1 365 ? 28.452 -9.237 88.920 1.00 35.42 362 GLU B C 1
ATOM 5189 O O . GLU B 1 365 ? 27.777 -8.228 88.685 1.00 33.71 362 GLU B O 1
ATOM 5195 N N . LEU B 1 366 ? 29.778 -9.257 88.756 1.00 35.90 363 LEU B N 1
ATOM 5196 C CA . LEU B 1 366 ? 30.487 -8.052 88.335 1.00 36.41 363 LEU B CA 1
ATOM 5197 C C . LEU B 1 366 ? 30.182 -7.677 86.888 1.00 35.91 363 LEU B C 1
ATOM 5198 O O . LEU B 1 366 ? 30.196 -6.490 86.543 1.00 34.49 363 LEU B O 1
ATOM 5203 N N . THR B 1 367 ? 29.915 -8.662 86.029 1.00 36.24 364 THR B N 1
ATOM 5204 C CA . THR B 1 367 ? 29.675 -8.387 84.617 1.00 36.28 364 THR B CA 1
ATOM 5205 C C . THR B 1 367 ? 28.266 -7.856 84.375 1.00 39.20 364 THR B C 1
ATOM 5206 O O . THR B 1 367 ? 28.082 -6.871 83.652 1.00 39.41 364 THR B O 1
ATOM 5210 N N . LYS B 1 368 ? 27.260 -8.496 84.971 1.00 37.84 365 LYS B N 1
ATOM 5211 C CA . LYS B 1 368 ? 25.870 -8.146 84.711 1.00 40.97 365 LYS B CA 1
ATOM 5212 C C . LYS B 1 368 ? 25.276 -7.202 85.747 1.00 42.19 365 LYS B C 1
ATOM 5213 O O . LYS B 1 368 ? 24.144 -6.743 85.560 1.00 45.19 365 LYS B O 1
ATOM 5219 N N . GLY B 1 369 ? 26.001 -6.897 86.817 1.00 46.23 366 GLY B N 1
ATOM 5220 C CA . GLY B 1 369 ? 25.475 -6.023 87.853 1.00 41.60 366 GLY B CA 1
ATOM 5221 C C . GLY B 1 369 ? 24.305 -6.599 88.621 1.00 43.48 366 GLY B C 1
ATOM 5222 O O . GLY B 1 369 ? 23.391 -5.855 89.000 1.00 50.88 366 GLY B O 1
ATOM 5223 N N . ILE B 1 370 ? 24.307 -7.909 88.859 1.00 47.46 367 ILE B N 1
ATOM 5224 C CA . ILE B 1 370 ? 23.258 -8.560 89.637 1.00 48.08 367 ILE B CA 1
ATOM 5225 C C . ILE B 1 370 ? 23.885 -9.238 90.848 1.00 50.20 367 ILE B C 1
ATOM 5226 O O . ILE B 1 370 ? 25.111 -9.256 91.002 1.00 51.19 367 ILE B O 1
ATOM 5231 N N . SER B 1 371 ? 23.046 -9.797 91.713 1.00 52.00 368 SER B N 1
ATOM 5232 C CA . SER B 1 371 ? 23.486 -10.510 92.903 1.00 56.32 368 SER B CA 1
ATOM 5233 C C . SER B 1 371 ? 23.033 -11.959 92.816 1.00 63.17 368 SER B C 1
ATOM 5234 O O . SER B 1 371 ? 21.905 -12.243 92.400 1.00 65.82 368 SER B O 1
ATOM 5237 N N . LEU B 1 372 ? 23.911 -12.873 93.222 1.00 65.33 369 LEU B N 1
ATOM 5238 C CA . LEU B 1 372 ? 23.608 -14.297 93.223 1.00 65.41 369 LEU B CA 1
ATOM 5239 C C . LEU B 1 372 ? 23.200 -14.818 94.592 1.00 65.25 369 LEU B C 1
ATOM 5240 O O . LEU B 1 372 ? 22.848 -15.996 94.710 1.00 69.33 369 LEU B O 1
ATOM 5245 N N . THR B 1 373 ? 23.231 -13.977 95.624 1.00 66.15 370 THR B N 1
ATOM 5246 C CA . THR B 1 373 ? 22.706 -14.344 96.932 1.00 73.52 370 THR B CA 1
ATOM 5247 C C . THR B 1 373 ? 21.187 -14.213 97.013 1.00 77.82 370 THR B C 1
ATOM 5248 O O . THR B 1 373 ? 20.635 -14.173 98.119 1.00 87.34 370 THR B O 1
ATOM 5252 N N . ASP B 1 374 ? 20.514 -14.141 95.867 1.00 90.00 371 ASP B N 1
ATOM 5253 C CA . ASP B 1 374 ? 19.057 -14.094 95.797 1.00 94.69 371 ASP B CA 1
ATOM 5254 C C . ASP B 1 374 ? 18.590 -14.341 94.366 1.00 92.45 371 ASP B C 1
ATOM 5255 O O . ASP B 1 374 ? 17.398 -14.516 94.110 1.00 91.09 371 ASP B O 1
#

Sequence (669 aa):
LSNAPLAASPGQADKVGAQATCAAKPIFFGYYRTWRDKAIELNDGDKWKDKLHTKLTDIPEQVDMVSLFHVPDNQKSDQRFWETFDKEYHPTLKERGTKVVRTIGAKLLLNKIKEKGLYGQSREDDSKYREIAHEVYEEYVAKHNLDGLDVAMALREVEKYTNLRWQLRKIMGAFSELMGPKAPGNAGKKPGDDGYKYLIYDTFDNAQLAQVALVADVVDYVLAQTYDKGTEESITRVWNGFRDKINSCQFLAGYAHPEENDTNRFLTAIGDVDTSGAMNVAAWKPEGGEKGGTFAYALDRDGRTYDGDDLTTLKPTDFAFTKRAIELTKGISLLSNAPLAASPGQADKVGAQATCAAKPIFFGYYRTWRDKAIELNDGDKWKKLHTKLTDIPEQVDMVSLFHVPDNQKSDQRFWETFDKEYHPTLKERGTKVVRTIGAKLLLNKIKEKGLYGQSREDDSKYREIAHEVYEEYVAKHNLDGLDVAMALREVEKYTNLRWQLRKIMGAFSELMGPKAPGNAGKKPGDDGYKYLIYDTFDNAQLAQVALVADVVDYVLAQTYDKGTEESITRVWNGFRDKINSCQFLAGYAHPEENDTNRFLTAIGDVDTSGAMNVAAWKPEGGEKGGTFAYALDRDGRTYDGDDLTTLKPTDFAFTKRAIELTKGISLTD

Radius of gyration: 30.18 Å; Cα contacts (8 Å, |Δi|>4): 1487; chains: 2; bounding box: 52×77×83 Å

Solvent-accessible surface area: 27912 Å² total; per-residue (Å²): 193,59,112,52,113,14,74,56,31,89,27,90,10,138,47,54,17,49,49,81,107,31,77,24,78,25,23,0,0,0,6,2,4,0,26,20,0,92,10,4,70,4,68,99,78,43,57,13,102,105,125,22,74,10,66,0,22,71,3,10,107,68,2,32,4,0,0,0,56,22,41,99,131,52,11,108,39,45,121,116,0,26,88,27,0,76,169,73,0,11,57,44,0,112,154,73,43,4,52,0,0,20,11,4,35,3,124,69,1,19,55,44,0,160,146,72,54,11,162,6,104,76,226,42,71,5,10,65,0,8,85,6,0,81,98,0,36,104,84,34,0,42,128,26,89,0,27,0,0,0,0,21,0,54,39,149,80,0,55,156,118,92,60,28,81,48,14,2,20,0,1,0,8,0,0,9,59,42,0,0,73,108,4,101,60,9,79,92,90,89,30,54,54,84,50,5,47,6,0,0,0,6,0,30,30,72,9,102,40,0,8,0,26,15,0,1,20,4,2,13,10,0,0,0,47,0,25,104,60,8,68,96,137,25,0,50,187,10,9,53,33,0,121,81,48,0,19,0,27,15,0,0,0,0,0,1,1,0,23,12,40,22,37,86,52,45,103,17,0,61,56,93,32,93,109,8,15,0,5,62,0,1,49,2,97,2,167,58,9,51,3,4,0,0,0,0,35,0,0,11,2,1,28,37,34,22,110,70,89,8,18,30,43,18,75,83,28,100,11,35,4,0,83,79,0,0,30,50,5,62,71,76,110,89,194,52,74,52,108,13,54,7,5,10,4,8,8,125,43,28,18,43,48,87,107,21,76,27,155,16,20,0,0,0,6,1,5,0,24,24,0,45,9,3,31,15,67,121,80,41,142,26,85,63,33,86,9,77,0,18,56,3,15,102,55,2,32,3,0,0,0,56,20,40,98,130,51,13,114,45,46,58,134,0,23,121,29,0,75,82,85,4,9,59,44,0,117,158,75,42,5,40,0,0,23,12,4,34,4,119,65,2,17,63,52,0,164,143,66,69,16,135,5,80,73,60,44,64,3,12,70,0,12,79,2,0,82,84,0,36,106,84,33,0,40,132,23,88,0,23,0,0,0,0,21,0,55,37,166,79,1,45,136,103,96,33,31,77,50,13,3,18,0,1,0,11,0,0,10,61,42,0,0,74,105,4,101,64,9,80,91,89,108,28,49,48,127,41,4,41,8,0,0,0,6,0,32,30,71,10,95,49,0,9,0,27,21,0,1,13,3,3,14,11,0,0,0,46,1,29,106,64,7,66,91,96,16,0,51,146,12,7,58,36,0,121,67,48,0,17,0,25,14,0,0,0,0,0,1,1,0,26,16,100,23,123,89,102,47,121,13,0,47,51,94,32,96,112,6,14,0,6,60,0,1,46,2,103,3,158,57,10,52,3,5,0,0,0,0,33,0,0,11,3,0,25,39,29,20,108,72,75,10,42,64,42,18,62,86,26,99,12,35,4,0,84,80,0,0,30,49,6,58,70,74,68,44,128,156

Secondary structure (DSSP, 8-state):
----------SS-SS-B--SS-SS--EEEEEEEGGGSTTSB--TT-TTSS-----GGGS-TT--EEEEE--GGG-SB-HHHHHHIIIIIHHHHHHHT-EEEEEEEHHHHHHHHHHTT--S-SSS-THHHHHHHHHHIIIIIGGGT-SEEEEEE--THHHH-HHHHHHHHHHHHHHHTTSSTT-GGGTT--TTSTT--EEEEEEESSHHHHTGGGTTTT-SEEEEE-TT--SHHHHHHHHHHHTTTSBGGGEEEEEEPPPTT------TT-S-STTSHHHHHHH---TTS---EEEEE-GGGTT--SSGGGGT-------HHHHHHHHHHHT---/----------SS-SS-B--S--SS--EEEEEEEGGGSTTSB--TT-TT------GGGS-TT--EEEEE--GGG-SB-HHHHHHIIIIIHHHHHHHT-EEEEEEEHHHHHHHHHHTT--SSSSS-THHHHHHHHHHIIIIIGGGT-SEEEEEE--THHHH-HHHHHHHHHHHHHHHTTSSTT-GGGTT--TTSTT--EEEEEEESSHHHHTGGGTTTT-SEEEEE-TT--SHHHHHHHHHHHTTTSBGGGEEEEEEPPPTT--S---TT-S-TTTSHHHHHHH---TTS---EEEEE-GGGTT--SSGGGGT-------HHHHHHHHHHHT--S--

Foldseek 3Di:
DDQDFLAFFPLAAPDFFFALDDPDAAAEEEEAELLLAQQFQADPPDPPSDQRDDHLLVADLRHAEYEYEYDPVGGDDCPRVLVCCLVPVVVSNVVSNYAYEYEDEVVVLVVQCVVVVDWADRDDRLVSLLVSLVVCCVVGDVVRPGQEYEYEYADQVCLVDNRSLSSVLSNLSSNLCVAAPNHPQCVVHDPSDPNHRFYHYEYALQCSSSVCSSNQHRGQAYEHAPLAPLALVVNLVSCVNCRRHHYQLRYEYEHEADDAQDVPDRQQQEDDQVPGSRLVSLLHAHVSHGHNGYYYYHQQRRHADCDDCSNPHGDGDPSPNVQSSSCNGRVHHD/DDQPFLDFFPLAAPDFFFAADDPDAAAEEEEAELLLAPQFAADPPDPPVQSDDHPQVADLRHAEYEYEYDPVGGDDCPSVLVCCLVPVVVSNVVSNHAYEYEDEVVVLVVQCVVLVDWADRDDRLVSLLVSLVVCCVVGPVVSVHQEYEYEYADQCCLVDRRSLSSVLSNLSSNLCPAAPNHPQCVVHDPSDPNHHFYHYEYALQCSSSVCSSNQHRGQAYEHAPAAPLALVSNQVSCVNCRRRHYQLRYEYEHEADDAPDVPDRFQQEDDQVPGSRLNSLLHAHVSHGHNGYYYYHQQRRHAHCDDCSNPHGDGDPSPNVQSSSCNGRVDHPVD

Nearest PDB structures (foldseek):
  8uen-assembly1_B  TM=1.001E+00  e=1.682E-73  Corynebacterium ulcerans
  8uro-assembly2_D  TM=1.001E+00  e=7.178E-71  Corynebacterium ulcerans
  8uro-assembly1_A  TM=1.001E+00  e=4.875E-70  Corynebacterium ulcerans
  8ura-assembly2_B  TM=1.000E+00  e=6.535E-69  Corynebacterium ulcerans
  6en3-assembly1_A  TM=7.732E-01  e=1.509E-20  Streptococcus pyogenes